Protein AF-I8ZW91-F1 (afdb_monomer_lite)

Sequence (404 aa):
MIAIEDPPQRTPRTVTASRSRASVVRRGELTRPEQISAAPRIRIGASGVSQTAGGGGAVDQRVAVLETPSGEWLIGVDPATRLCVAVHRPTGPNADALFSVPAYTVTASTSWELEPLVGAALGDEVHEALRLAVVTVPLGATVGGVLVAACGTDRPDLDEGRVPRGADLLRLPGRQPVTYAESLARSRPLLRWEEAGLEDPSDVYRLDALALGRDVHEGRRDLTYRLSLNSRVLVAGNDIEVPADLVVRSSDTIRGLITMLTSPGIDAPPTAGQQVLLRRRDELLSLVAENPGPFRVDERVEVRLPDGRTLTGTVTAAIRGADQDVRSYQWNPDRTSMPGSLFGPRGVLRGGIVSPAAAVRASLLPDSTADVNLPAPAPALPSGPSEAPPIQLDLGAGPAGAGG

pLDDT: mean 72.46, std 24.83, range [23.2, 96.81]

Foldseek 3Di:
DDDDDDDDDDDDDDDDDDDDDDDDDDPDDLDDDDDDDDDPPDPDDDDDDDDDDDDPDPPVAQWKWWDFQFAIWTWFAAPPPLKTKIKGDGPPPPPPDPDRDDIWMDTHRAPFQVQLLLQADFFPVSNVCRVVRSGHDHAQDQDPNRHHHPDTPDRPQNDNRSYHDQQIWIDGPPDDIDGPVVRVVNQDAPAKFWAAFPVGSQWIKIKGFRDWAPDADPQKTWTWIFIHINRGTLDTDRPDIDGNPDPCQFLVVLLSVLVDLLPDDPPDDGHSSSVVSVVCSVRSNVVSPWDLDPDDFQFWKWFQDPVRDIFIWTFHDFDADPVRDGQKTFTFTALVRDPDDCADPVRGRVRGDIDTSVRMTGGSGDRPVVVPPDPDDDPPDPDDDDDDDDDDDDDDDDDDDDDD

Radius of gyration: 31.78 Å; chains: 1; bounding box: 101×55×140 Å

Secondary structure (DSSP, 8-state):
--------------------------S-SS---------------------------------EEEEETTEEEEEEE-TTT--EEEEEEE-SS-TT-SSPPPPEEEEESSHHHHHHHHTS---HHHHHHHHTT-SB--TTSEETTEE--SS-S------GGGSPPTTSEEE-TTS--EEHHHHHHH---SEEEEEE-SS-TT-EEEEEEEEE-S--BTTEEEEEEEEEETTEEEEEEEEEEEETT--SSSHHHHHHHHHHHTS--SSSPPPHHHHHHHHTHHHHHHHT-----PPPTT-EEEEE-TTS-EEEEEEEEEEE-TTS-EEEEEEEE-GGGS-SS-S-TTS--TT-EEEEGGGEEE--SPPGGGGG-SPPPPPPPP-----PPP--------------

Structure (mmCIF, N/CA/C/O backbone):
data_AF-I8ZW91-F1
#
_entry.id   AF-I8ZW91-F1
#
loop_
_atom_site.group_PDB
_atom_site.id
_atom_site.type_symbol
_atom_site.label_atom_id
_atom_site.label_alt_id
_atom_site.label_comp_id
_atom_site.label_asym_id
_atom_site.label_entity_id
_atom_site.label_seq_id
_atom_site.pdbx_PDB_ins_code
_atom_site.Cartn_x
_atom_site.Cartn_y
_atom_site.Cartn_z
_atom_site.occupancy
_atom_site.B_iso_or_equiv
_atom_site.auth_seq_id
_atom_site.auth_comp_id
_atom_site.auth_asym_id
_atom_site.auth_atom_id
_atom_site.pdbx_PDB_model_num
ATOM 1 N N . MET A 1 1 ? 32.862 -19.210 77.512 1.00 35.03 1 MET A N 1
ATOM 2 C CA . MET A 1 1 ? 33.018 -20.556 78.101 1.00 35.03 1 MET A CA 1
ATOM 3 C C . MET A 1 1 ? 31.649 -20.959 78.633 1.00 35.03 1 MET A C 1
ATOM 5 O O . MET A 1 1 ? 31.121 -20.179 79.412 1.00 35.03 1 MET A O 1
ATOM 9 N N . ILE A 1 2 ? 31.121 -22.110 78.171 1.00 35.56 2 ILE A N 1
ATOM 10 C CA . ILE A 1 2 ? 29.790 -22.722 78.454 1.00 35.56 2 ILE A CA 1
ATOM 11 C C . ILE A 1 2 ? 28.638 -22.010 77.683 1.00 35.56 2 ILE A C 1
ATOM 13 O O . ILE A 1 2 ? 28.372 -20.855 77.982 1.00 35.56 2 ILE A O 1
ATOM 17 N N . ALA A 1 3 ? 28.025 -22.480 76.574 1.00 33.81 3 ALA A N 1
ATOM 18 C CA . ALA A 1 3 ? 27.576 -23.805 76.072 1.00 33.81 3 ALA A CA 1
ATOM 19 C C . ALA A 1 3 ? 26.383 -24.341 76.904 1.00 33.81 3 ALA A C 1
ATOM 21 O O . ALA A 1 3 ? 26.592 -24.637 78.066 1.00 33.81 3 ALA A O 1
ATOM 22 N N . ILE A 1 4 ? 25.107 -24.369 76.497 1.00 38.09 4 ILE A N 1
ATOM 23 C CA . ILE A 1 4 ? 24.350 -25.184 75.506 1.00 38.09 4 ILE A CA 1
ATOM 24 C C . ILE A 1 4 ? 22.875 -25.046 76.003 1.00 38.09 4 ILE A C 1
ATOM 26 O O . ILE A 1 4 ? 22.677 -24.871 77.200 1.00 38.09 4 ILE A O 1
ATOM 30 N N . GLU A 1 5 ? 21.838 -24.925 75.170 1.00 33.62 5 GLU A N 1
ATOM 31 C CA . GLU A 1 5 ? 20.924 -26.037 74.840 1.00 33.62 5 GLU A CA 1
ATOM 32 C C . GLU A 1 5 ? 20.047 -25.702 73.619 1.00 33.62 5 GLU A C 1
ATOM 34 O O . GLU A 1 5 ? 19.334 -24.700 73.587 1.00 33.62 5 GLU A O 1
ATOM 39 N N . ASP A 1 6 ? 20.131 -26.593 72.629 1.00 46.03 6 ASP A N 1
ATOM 40 C CA . ASP A 1 6 ? 19.183 -26.831 71.531 1.00 46.03 6 ASP A CA 1
ATOM 41 C C . ASP A 1 6 ? 17.913 -27.516 72.085 1.00 46.03 6 ASP A C 1
ATOM 43 O O . ASP A 1 6 ? 18.017 -28.219 73.098 1.00 46.03 6 ASP A O 1
ATOM 47 N N . PRO A 1 7 ? 16.728 -27.404 71.441 1.00 46.19 7 PRO A N 1
ATOM 48 C CA . PRO A 1 7 ? 16.246 -28.535 70.617 1.00 46.19 7 PRO A CA 1
ATOM 49 C C . PRO A 1 7 ? 15.242 -28.123 69.491 1.00 46.19 7 PRO A C 1
ATOM 51 O O . PRO A 1 7 ? 14.896 -26.954 69.353 1.00 46.19 7 PRO A O 1
ATOM 54 N N . PRO A 1 8 ? 14.606 -29.062 68.756 1.00 43.88 8 PRO A N 1
ATOM 55 C CA . PRO A 1 8 ? 15.181 -29.970 67.774 1.00 43.88 8 PRO A CA 1
ATOM 56 C C . PRO A 1 8 ? 14.524 -29.838 66.374 1.00 43.88 8 PRO A C 1
ATOM 58 O O . PRO A 1 8 ? 13.478 -29.225 66.161 1.00 43.88 8 PRO A O 1
ATOM 61 N N . GLN A 1 9 ? 15.159 -30.509 65.417 1.00 36.88 9 GLN A N 1
ATOM 62 C CA . GLN A 1 9 ? 14.858 -30.603 63.988 1.00 36.88 9 GLN A CA 1
ATOM 63 C C . GLN A 1 9 ? 13.454 -31.133 63.621 1.00 36.88 9 GLN A C 1
ATOM 65 O O . GLN A 1 9 ? 12.984 -32.135 64.163 1.00 36.88 9 GLN A O 1
ATOM 70 N N . ARG A 1 10 ? 12.868 -30.564 62.553 1.00 29.41 10 ARG A N 1
ATOM 71 C CA . ARG A 1 10 ? 11.968 -31.259 61.609 1.00 29.41 10 ARG A CA 1
ATOM 72 C C . ARG A 1 10 ? 12.212 -30.782 60.169 1.00 29.41 10 ARG A C 1
ATOM 74 O O . ARG A 1 10 ? 11.898 -29.650 59.821 1.00 29.41 10 ARG A O 1
ATOM 81 N N . THR A 1 11 ? 12.701 -31.678 59.320 1.00 35.31 11 THR A N 1
ATOM 82 C CA . THR A 1 11 ? 12.544 -31.668 57.850 1.00 35.31 11 THR A CA 1
ATOM 83 C C . THR A 1 11 ? 11.557 -32.787 57.460 1.00 35.31 11 THR A C 1
ATOM 85 O O . THR A 1 11 ? 11.179 -33.586 58.319 1.00 35.31 11 THR A O 1
ATOM 88 N N . PRO A 1 12 ? 11.193 -32.976 56.179 1.00 38.53 12 PRO A N 1
ATOM 89 C CA . PRO A 1 12 ? 10.715 -32.027 55.172 1.00 38.53 12 PRO A CA 1
ATOM 90 C C . PRO A 1 12 ? 9.272 -32.392 54.738 1.00 38.53 12 PRO A C 1
ATOM 92 O O . PRO A 1 12 ? 8.860 -33.549 54.826 1.00 38.53 12 PRO A O 1
ATOM 95 N N . ARG A 1 13 ? 8.484 -31.442 54.213 1.00 29.91 13 ARG A N 1
ATOM 96 C CA . ARG A 1 13 ? 7.232 -31.780 53.507 1.00 29.91 13 ARG A CA 1
ATOM 97 C C . ARG A 1 13 ? 7.212 -31.224 52.089 1.00 29.91 13 ARG A C 1
ATOM 99 O O . ARG A 1 13 ? 7.183 -30.023 51.854 1.00 29.91 13 ARG A O 1
ATOM 106 N N . THR A 1 14 ? 7.244 -32.192 51.186 1.00 29.38 14 THR A N 1
ATOM 107 C CA . THR A 1 14 ? 7.045 -32.213 49.744 1.00 29.38 14 THR A CA 1
ATOM 108 C C . THR A 1 14 ? 6.003 -31.208 49.248 1.00 29.38 14 THR A C 1
ATOM 110 O O . THR A 1 14 ? 4.822 -31.286 49.592 1.00 29.38 14 THR A O 1
ATOM 113 N N . VAL A 1 15 ? 6.443 -30.306 48.370 1.00 30.44 15 VAL A N 1
ATOM 114 C CA . VAL A 1 15 ? 5.578 -29.501 47.503 1.00 30.44 15 VAL A CA 1
ATOM 115 C C . VAL A 1 15 ? 5.016 -30.427 46.431 1.00 30.44 15 VAL A C 1
ATOM 117 O O . VAL A 1 15 ? 5.756 -30.942 45.596 1.00 30.44 15 VAL A O 1
ATOM 120 N N . THR A 1 16 ? 3.703 -30.647 46.464 1.00 28.70 16 THR A N 1
ATOM 121 C CA . THR A 1 16 ? 2.985 -31.356 45.401 1.00 28.70 16 THR A CA 1
ATOM 122 C C . THR A 1 16 ? 2.226 -30.314 44.595 1.00 28.70 16 THR A C 1
ATOM 124 O O . THR A 1 16 ? 1.292 -29.687 45.092 1.00 28.70 16 THR A O 1
ATOM 127 N N . ALA A 1 17 ? 2.666 -30.096 43.359 1.00 29.23 17 ALA A N 1
ATOM 128 C CA . ALA A 1 17 ? 1.941 -29.314 42.376 1.00 29.23 17 ALA A CA 1
ATOM 129 C C . ALA A 1 17 ? 0.656 -30.056 41.980 1.00 29.23 17 ALA A C 1
ATOM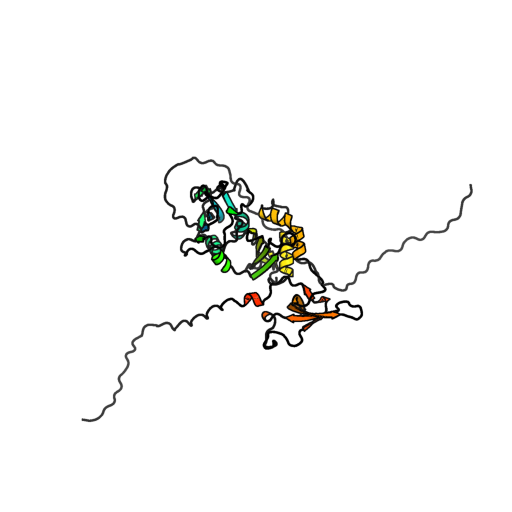 131 O O . ALA A 1 17 ? 0.710 -31.223 41.596 1.00 29.23 17 ALA A O 1
ATOM 132 N N . SER A 1 18 ? -0.485 -29.368 42.015 1.00 25.67 18 SER A N 1
ATOM 133 C CA . SER A 1 18 ? -1.697 -29.807 41.324 1.00 25.67 18 SER A CA 1
ATOM 134 C C . SER A 1 18 ? -2.280 -28.646 40.528 1.00 25.67 18 SER A C 1
ATOM 136 O O . SER A 1 18 ? -2.640 -27.599 41.064 1.00 25.67 18 SER A O 1
ATOM 138 N N . ARG A 1 19 ? -2.295 -28.851 39.211 1.00 26.06 19 ARG A N 1
ATOM 139 C CA . ARG A 1 19 ? -2.918 -28.020 38.182 1.00 26.06 19 ARG A CA 1
ATOM 140 C C . ARG A 1 19 ? -4.413 -28.340 38.102 1.00 26.06 19 ARG A C 1
ATOM 142 O O . ARG A 1 19 ? -4.771 -29.509 38.001 1.00 26.06 19 ARG A O 1
ATOM 149 N N . SER A 1 20 ? -5.252 -27.316 37.958 1.00 25.19 20 SER A N 1
ATOM 150 C CA . SER A 1 20 ? -6.418 -27.294 37.047 1.00 25.19 20 SER A CA 1
ATOM 151 C C . SER A 1 20 ? -6.964 -25.865 36.993 1.00 25.19 20 SER A C 1
ATOM 153 O O . SER A 1 20 ? -7.307 -25.299 38.019 1.00 25.19 20 SER A O 1
ATOM 155 N N . ARG A 1 21 ? -6.756 -25.148 35.881 1.00 24.34 21 ARG A N 1
ATOM 156 C CA . ARG A 1 21 ? -7.580 -25.108 34.651 1.00 24.34 21 ARG A CA 1
ATOM 157 C C . ARG A 1 21 ? -8.853 -24.269 34.827 1.00 24.34 21 ARG A C 1
ATOM 159 O O . ARG A 1 21 ? -9.896 -24.784 35.199 1.00 24.34 21 ARG A O 1
ATOM 166 N N . ALA A 1 22 ? -8.756 -23.008 34.413 1.00 23.98 22 ALA A N 1
ATOM 167 C CA . ALA A 1 22 ? -9.829 -22.298 33.732 1.00 23.98 22 ALA A CA 1
ATOM 168 C C . ALA A 1 22 ? -9.200 -21.549 32.547 1.00 23.98 22 ALA A C 1
ATOM 170 O O . ALA A 1 22 ? -8.149 -20.922 32.658 1.00 23.98 22 ALA A O 1
ATOM 171 N N . SER A 1 23 ? -9.792 -21.771 31.387 1.00 23.20 23 SER A N 1
ATOM 172 C CA . SER A 1 23 ? -9.317 -21.508 30.035 1.00 23.20 23 SER A CA 1
ATOM 173 C C . SER A 1 23 ? -9.339 -20.025 29.667 1.00 23.20 23 SER A C 1
ATOM 175 O O . SER A 1 23 ? -10.408 -19.438 29.538 1.00 23.20 23 SER A O 1
ATOM 177 N N . VAL A 1 24 ? -8.162 -19.457 29.404 1.00 25.31 24 VAL A N 1
ATOM 178 C CA . VAL A 1 24 ? -8.008 -18.218 28.633 1.00 25.31 24 VAL A CA 1
ATOM 179 C C . VAL A 1 24 ? -7.632 -18.629 27.212 1.00 25.31 24 VAL A C 1
ATOM 181 O O . VAL A 1 24 ? -6.573 -19.215 26.982 1.00 25.31 24 VAL A O 1
ATOM 184 N N . VAL A 1 25 ? -8.548 -18.391 26.275 1.00 24.89 25 VAL A N 1
ATOM 185 C CA . VAL A 1 25 ? -8.329 -18.590 24.839 1.00 24.89 25 VAL A CA 1
ATOM 186 C C . VAL A 1 25 ? -7.229 -17.632 24.382 1.00 24.89 25 VAL A C 1
ATOM 188 O O . VAL A 1 25 ? -7.202 -16.459 24.751 1.00 24.89 25 VAL A O 1
ATOM 191 N N . ARG A 1 26 ? -6.263 -18.200 23.662 1.00 26.64 26 ARG A N 1
ATOM 192 C CA . ARG A 1 26 ? -4.924 -17.667 23.422 1.00 26.64 26 ARG A CA 1
ATOM 193 C C . ARG A 1 26 ? -4.936 -16.392 22.579 1.00 26.64 26 ARG A C 1
ATOM 195 O O . ARG A 1 26 ? -5.376 -16.385 21.438 1.00 26.64 26 ARG A O 1
ATOM 202 N N . ARG A 1 27 ? -4.333 -15.349 23.144 1.00 31.02 27 ARG A N 1
ATOM 203 C CA . ARG A 1 27 ? -3.648 -14.259 22.444 1.00 31.02 27 ARG A CA 1
ATOM 204 C C . ARG A 1 27 ? -2.297 -14.845 21.998 1.00 31.02 27 ARG A C 1
ATOM 206 O O . ARG A 1 27 ? -1.462 -15.111 22.858 1.00 31.02 27 ARG A O 1
ATOM 213 N N . GLY A 1 28 ? -2.112 -15.137 20.710 1.00 30.27 28 GLY A N 1
ATOM 214 C CA . GLY A 1 28 ? -0.815 -15.584 20.184 1.00 30.27 28 GLY A CA 1
ATOM 215 C C . GLY A 1 28 ? -0.886 -16.573 19.024 1.00 30.27 28 GLY A C 1
ATOM 216 O O . GLY A 1 28 ? -0.581 -17.739 19.231 1.00 30.27 28 GLY A O 1
ATOM 217 N N . GLU A 1 29 ? -1.234 -16.101 17.823 1.00 33.59 29 GLU A N 1
ATOM 218 C CA . GLU A 1 29 ? -1.016 -16.830 16.553 1.00 33.59 29 GLU A CA 1
ATOM 219 C C . GLU A 1 29 ? -0.544 -15.896 15.414 1.00 33.59 29 GLU A C 1
ATOM 221 O O . GLU A 1 29 ? -0.843 -16.100 14.243 1.00 33.59 29 GLU A O 1
ATOM 226 N N . LEU A 1 30 ? 0.250 -14.875 15.758 1.00 36.59 30 LEU A N 1
ATOM 227 C CA . LEU A 1 30 ? 1.059 -14.092 14.803 1.00 36.59 30 LEU A CA 1
ATOM 228 C C . LEU A 1 30 ? 2.571 -14.234 15.058 1.00 36.59 30 LEU A C 1
ATOM 230 O O . LEU A 1 30 ? 3.382 -13.549 14.449 1.00 36.59 30 LEU A O 1
ATOM 234 N N . THR A 1 31 ? 2.975 -15.132 15.957 1.00 37.09 31 THR A N 1
ATOM 235 C CA . THR A 1 31 ? 4.372 -15.317 16.356 1.00 37.09 31 THR A CA 1
ATOM 236 C C . THR A 1 31 ? 4.864 -16.708 15.981 1.00 37.09 31 THR A C 1
ATOM 238 O O . THR A 1 31 ? 4.811 -17.620 16.804 1.00 37.09 31 THR A O 1
ATOM 241 N N . ARG A 1 32 ? 5.338 -16.845 14.733 1.00 29.97 32 ARG A N 1
ATOM 242 C CA . ARG A 1 32 ? 6.459 -17.695 14.266 1.00 29.97 32 ARG A CA 1
ATOM 243 C C . ARG A 1 32 ? 6.344 -17.918 12.750 1.00 29.97 32 ARG A C 1
ATOM 245 O O . ARG A 1 32 ? 5.358 -18.521 12.338 1.00 29.97 32 ARG A O 1
ATOM 252 N N . PRO A 1 33 ? 7.338 -17.523 11.940 1.00 36.28 33 PRO A N 1
ATOM 253 C CA . PRO A 1 33 ? 7.570 -18.186 10.669 1.00 36.28 33 PRO A CA 1
ATOM 254 C C . PRO A 1 33 ? 8.286 -19.511 10.964 1.00 36.28 33 PRO A C 1
ATOM 256 O O . PRO A 1 33 ? 9.395 -19.515 11.507 1.00 36.28 33 PRO A O 1
ATOM 259 N N . GLU A 1 34 ? 7.648 -20.642 10.666 1.00 31.03 34 GLU A N 1
ATOM 260 C CA . GLU A 1 34 ? 8.416 -21.861 10.430 1.00 31.03 34 GLU A CA 1
ATOM 261 C C . GLU A 1 34 ? 9.084 -21.710 9.065 1.00 31.03 34 GLU A C 1
ATOM 263 O O . GLU A 1 34 ? 8.441 -21.565 8.032 1.00 31.03 34 GLU A O 1
ATOM 268 N N . GLN A 1 35 ? 10.413 -21.657 9.108 1.00 43.47 35 GLN A N 1
ATOM 269 C CA . GLN A 1 35 ? 11.293 -21.797 7.963 1.00 43.47 35 GLN A CA 1
ATOM 270 C C . GLN A 1 35 ? 10.907 -23.041 7.164 1.00 43.47 35 GLN A C 1
ATOM 272 O O . GLN A 1 35 ? 10.908 -24.118 7.744 1.00 43.47 35 GLN A O 1
ATOM 277 N N . ILE A 1 36 ? 10.714 -22.899 5.852 1.00 25.50 36 ILE A N 1
ATOM 278 C CA . ILE A 1 36 ? 11.313 -23.714 4.782 1.00 25.50 36 ILE A CA 1
ATOM 279 C C . ILE A 1 36 ? 11.076 -22.942 3.475 1.00 25.50 36 ILE A C 1
ATOM 281 O O . ILE A 1 36 ? 9.945 -22.808 3.039 1.00 25.50 36 ILE A O 1
ATOM 285 N N . SER A 1 37 ? 12.135 -22.480 2.810 1.00 30.77 37 SER A N 1
ATOM 286 C CA . SER A 1 37 ? 12.449 -22.943 1.451 1.00 30.77 37 SER A CA 1
ATOM 287 C C . SER A 1 37 ? 13.702 -22.248 0.927 1.00 30.77 37 SER A C 1
ATOM 289 O O . SER A 1 37 ? 13.885 -21.037 1.020 1.00 30.77 37 SER A O 1
ATOM 291 N N . ALA A 1 38 ? 14.611 -23.071 0.423 1.00 26.91 38 ALA A N 1
ATOM 292 C CA . ALA A 1 38 ? 15.937 -22.698 -0.013 1.00 26.91 38 ALA A CA 1
ATOM 293 C C . ALA A 1 38 ? 15.886 -21.849 -1.288 1.00 26.91 38 ALA A C 1
ATOM 295 O O . ALA A 1 38 ? 15.419 -22.306 -2.331 1.00 26.91 38 ALA A O 1
ATOM 296 N N . ALA A 1 39 ? 16.479 -20.656 -1.240 1.00 25.81 39 ALA A N 1
ATOM 297 C CA . ALA A 1 39 ? 16.888 -19.966 -2.454 1.00 25.81 39 ALA A CA 1
ATOM 298 C C . ALA A 1 39 ? 17.827 -20.890 -3.261 1.00 25.81 39 ALA A C 1
ATOM 300 O O . ALA A 1 39 ? 18.796 -21.420 -2.693 1.00 25.81 39 ALA A O 1
ATOM 301 N N . PRO A 1 40 ? 17.603 -21.101 -4.571 1.00 23.81 40 PRO A N 1
ATOM 302 C CA . PRO A 1 40 ? 18.565 -21.814 -5.390 1.00 23.81 40 PRO A CA 1
ATOM 303 C C . PRO A 1 40 ? 19.847 -20.978 -5.452 1.00 23.81 40 PRO A C 1
ATOM 305 O O . PRO A 1 40 ? 19.905 -19.922 -6.079 1.00 23.81 40 PRO A O 1
ATOM 308 N N . ARG A 1 41 ? 20.902 -21.449 -4.779 1.00 27.81 41 ARG A N 1
ATOM 309 C CA . ARG A 1 41 ? 22.259 -20.906 -4.919 1.00 27.81 41 ARG A CA 1
ATOM 310 C C . ARG A 1 41 ? 22.765 -21.220 -6.325 1.00 27.81 41 ARG A C 1
ATOM 312 O O . ARG A 1 41 ? 23.401 -22.249 -6.547 1.00 27.81 41 ARG A O 1
ATOM 319 N N . ILE A 1 42 ? 22.498 -20.331 -7.274 1.00 28.22 42 ILE A N 1
ATOM 320 C CA . ILE A 1 42 ? 23.122 -20.380 -8.595 1.00 28.22 42 ILE A CA 1
ATOM 321 C C . ILE A 1 42 ? 24.570 -19.903 -8.435 1.00 28.22 42 ILE A C 1
ATOM 323 O O . ILE A 1 42 ? 24.843 -18.724 -8.219 1.00 28.22 42 ILE A O 1
ATOM 327 N N . ARG A 1 43 ? 25.521 -20.842 -8.517 1.00 25.39 43 ARG A N 1
ATOM 328 C CA . ARG A 1 43 ? 26.941 -20.526 -8.724 1.00 25.39 43 ARG A CA 1
ATOM 329 C C . ARG A 1 43 ? 27.106 -20.022 -10.155 1.00 25.39 43 ARG A C 1
ATOM 331 O O . ARG A 1 43 ? 27.082 -20.823 -11.085 1.00 25.39 43 ARG A O 1
ATOM 338 N N . ILE A 1 44 ? 27.309 -18.721 -10.329 1.00 33.00 44 ILE A N 1
ATOM 339 C CA . ILE A 1 44 ? 27.747 -18.168 -11.612 1.00 33.00 44 ILE A CA 1
ATOM 340 C C . ILE A 1 44 ? 29.269 -18.302 -11.666 1.00 33.00 44 ILE A C 1
ATOM 342 O O . ILE A 1 44 ? 29.998 -17.627 -10.940 1.00 33.00 44 ILE A O 1
ATOM 346 N N . GLY A 1 45 ? 29.745 -19.234 -12.490 1.00 24.56 45 GLY A N 1
ATOM 347 C CA . GLY A 1 45 ? 31.157 -19.347 -12.829 1.00 24.56 45 GLY A CA 1
ATOM 348 C C . GLY A 1 45 ? 31.581 -18.149 -13.671 1.00 24.56 45 GLY A C 1
ATOM 349 O O . GLY A 1 45 ? 30.965 -17.857 -14.693 1.00 24.56 45 GLY A O 1
ATOM 350 N N . ALA A 1 46 ? 32.643 -17.463 -13.251 1.00 30.17 46 ALA A N 1
ATOM 351 C CA . ALA A 1 46 ? 33.326 -16.495 -14.092 1.00 30.17 46 ALA A CA 1
ATOM 352 C C . ALA A 1 46 ? 33.932 -17.242 -15.290 1.00 30.17 46 ALA A C 1
ATOM 354 O O . ALA A 1 46 ? 34.918 -17.964 -15.161 1.00 30.17 46 ALA A O 1
ATOM 355 N N . SER A 1 47 ? 33.316 -17.111 -16.457 1.00 29.30 47 SER A N 1
ATOM 356 C CA . SER A 1 47 ? 33.919 -17.482 -17.733 1.00 29.30 47 SER A CA 1
ATOM 357 C C . SER A 1 47 ? 33.797 -16.276 -18.643 1.00 29.30 47 SER A C 1
ATOM 359 O O . SER A 1 47 ? 32.703 -15.892 -19.048 1.00 29.30 47 SER A O 1
ATOM 361 N N . GLY A 1 48 ? 34.937 -15.621 -18.862 1.00 33.72 48 GLY A N 1
ATOM 362 C CA . GLY A 1 48 ? 35.038 -14.464 -19.735 1.00 33.72 48 GLY A CA 1
ATOM 363 C C . GLY A 1 48 ? 34.681 -14.833 -21.167 1.00 33.72 48 GLY A C 1
ATOM 364 O O . GLY A 1 48 ? 35.078 -15.890 -21.656 1.00 33.72 48 GLY A O 1
ATOM 365 N N . VAL A 1 49 ? 33.966 -13.937 -21.842 1.00 30.95 49 VAL A N 1
ATOM 366 C CA . VAL A 1 49 ? 33.829 -13.967 -23.296 1.00 30.95 49 VAL A CA 1
ATOM 367 C C . VAL A 1 49 ? 33.994 -12.558 -23.847 1.00 30.95 49 VAL A C 1
ATOM 369 O O . VAL A 1 49 ? 33.393 -11.595 -23.376 1.00 30.95 49 VAL A O 1
ATOM 372 N N . SER A 1 50 ? 34.882 -12.505 -24.835 1.00 28.61 50 SER A N 1
ATOM 373 C CA . SER A 1 50 ? 35.294 -11.398 -25.680 1.00 28.61 50 SER A CA 1
ATOM 374 C C . SER A 1 50 ? 34.181 -10.475 -26.160 1.00 28.61 50 SER A C 1
ATOM 376 O O . SER A 1 50 ? 33.119 -10.904 -26.607 1.00 28.61 50 SER A O 1
ATOM 378 N N . GLN A 1 51 ? 34.548 -9.194 -26.210 1.00 33.75 51 GLN A N 1
ATOM 379 C CA . GLN A 1 51 ? 33.949 -8.177 -27.060 1.00 33.75 51 GLN A CA 1
ATOM 380 C C . GLN A 1 51 ? 33.783 -8.694 -28.494 1.00 33.75 51 GLN A C 1
ATOM 382 O O . GLN A 1 51 ? 34.754 -9.071 -29.148 1.00 33.75 51 GLN A O 1
ATOM 387 N N . THR A 1 52 ? 32.561 -8.621 -29.008 1.00 29.95 52 THR A N 1
ATOM 388 C CA . THR A 1 52 ? 32.328 -8.414 -30.436 1.00 29.95 52 THR A CA 1
ATOM 389 C C . THR A 1 52 ? 31.431 -7.193 -30.577 1.00 29.95 52 THR A C 1
ATOM 391 O O . THR A 1 52 ? 30.279 -7.177 -30.157 1.00 29.95 52 THR A O 1
ATOM 394 N N . ALA A 1 53 ? 32.022 -6.122 -31.099 1.00 37.66 53 ALA A N 1
ATOM 395 C CA . ALA A 1 53 ? 31.312 -4.944 -31.555 1.00 37.66 53 ALA A CA 1
ATOM 396 C C . ALA A 1 53 ? 30.591 -5.279 -32.867 1.00 37.66 53 ALA A C 1
ATOM 398 O O . ALA A 1 53 ? 31.209 -5.819 -33.784 1.00 37.66 53 ALA A O 1
ATOM 399 N N . GLY A 1 54 ? 29.310 -4.927 -32.979 1.00 27.33 54 GLY A N 1
ATOM 400 C CA . GLY A 1 54 ? 28.617 -4.943 -34.264 1.00 27.33 54 GLY A CA 1
ATOM 401 C C . GLY A 1 54 ? 27.098 -5.018 -34.159 1.00 27.33 54 GLY A C 1
ATOM 402 O O . GLY A 1 54 ? 26.558 -6.013 -33.695 1.00 27.33 54 GLY A O 1
ATOM 403 N N . GLY A 1 55 ? 26.425 -3.995 -34.690 1.00 26.56 55 GLY A N 1
ATOM 404 C CA . GLY A 1 55 ? 25.052 -4.112 -35.184 1.00 26.56 55 GLY A CA 1
ATOM 405 C C . GLY A 1 55 ? 23.976 -3.522 -34.281 1.00 26.56 55 GLY A C 1
ATOM 406 O O . GLY A 1 55 ? 23.288 -4.243 -33.568 1.00 26.56 55 GLY A O 1
ATOM 407 N N . GLY A 1 56 ? 23.770 -2.207 -34.391 1.00 30.66 56 GLY A N 1
ATOM 408 C CA . GLY A 1 56 ? 22.541 -1.549 -33.954 1.00 30.66 56 GLY A CA 1
ATOM 409 C C . GLY A 1 56 ? 21.354 -2.016 -34.796 1.00 30.66 56 GLY A C 1
ATOM 410 O O . GLY A 1 56 ? 20.990 -1.375 -35.776 1.00 30.66 56 GLY A O 1
ATOM 411 N N . GLY A 1 57 ? 20.764 -3.147 -34.420 1.00 29.30 57 GLY A N 1
ATOM 412 C CA . GLY A 1 57 ? 19.370 -3.441 -34.711 1.00 29.30 57 GLY A CA 1
ATOM 413 C C . GLY A 1 57 ? 18.536 -2.820 -33.601 1.00 29.30 57 GLY A C 1
ATOM 414 O O . GLY A 1 57 ? 18.733 -3.158 -32.434 1.00 29.30 57 GLY A O 1
ATOM 415 N N . ALA A 1 58 ? 17.636 -1.899 -33.944 1.00 38.62 58 ALA A N 1
ATOM 416 C CA . ALA A 1 58 ? 16.592 -1.452 -33.035 1.00 38.62 58 ALA A CA 1
ATOM 417 C C . ALA A 1 58 ? 15.721 -2.669 -32.699 1.00 38.62 58 ALA A C 1
ATOM 419 O O . ALA A 1 58 ? 14.791 -3.010 -33.427 1.00 38.62 58 ALA A O 1
ATOM 420 N N . VAL A 1 59 ? 16.085 -3.380 -31.631 1.00 43.31 59 VAL A N 1
ATOM 421 C CA . VAL A 1 59 ? 15.182 -4.309 -30.966 1.00 43.31 59 VAL A CA 1
ATOM 422 C C . VAL A 1 59 ? 13.992 -3.455 -30.570 1.00 43.31 59 VAL A C 1
ATOM 424 O O . VAL A 1 59 ? 14.164 -2.474 -29.849 1.00 43.31 59 VAL A O 1
ATOM 427 N N . ASP A 1 60 ? 12.828 -3.790 -31.111 1.00 50.22 60 ASP A N 1
ATOM 428 C CA . ASP A 1 60 ? 11.539 -3.199 -30.779 1.00 50.22 60 ASP A CA 1
ATOM 429 C C . ASP A 1 60 ? 11.339 -3.379 -29.265 1.00 50.22 60 ASP A C 1
ATOM 431 O O . ASP A 1 60 ? 10.944 -4.446 -28.785 1.00 50.22 60 ASP A O 1
ATOM 435 N N . GLN A 1 61 ? 11.827 -2.406 -28.488 1.00 61.44 61 GLN A N 1
ATOM 436 C CA . GLN A 1 61 ? 12.052 -2.567 -27.057 1.00 61.44 61 GLN A CA 1
ATOM 437 C C . GLN A 1 61 ? 10.696 -2.521 -26.371 1.00 61.44 61 GLN A C 1
ATOM 439 O O . GLN A 1 61 ? 10.136 -1.462 -26.097 1.00 61.44 61 GLN A O 1
ATOM 444 N N . ARG A 1 62 ? 10.161 -3.711 -26.096 1.00 88.12 62 ARG A N 1
ATOM 445 C CA . ARG A 1 62 ? 8.976 -3.906 -25.267 1.00 88.12 62 ARG A CA 1
ATOM 446 C C . ARG A 1 62 ? 9.350 -3.624 -23.817 1.00 88.12 62 ARG A C 1
ATOM 448 O O . ARG A 1 62 ? 9.535 -4.548 -23.044 1.00 88.12 62 ARG A O 1
ATOM 455 N N . VAL A 1 63 ? 9.517 -2.364 -23.449 1.00 92.94 63 VAL A N 1
ATOM 456 C CA . VAL A 1 63 ? 9.813 -1.947 -22.073 1.00 92.94 63 VAL A CA 1
ATOM 457 C C . VAL A 1 63 ? 8.663 -1.108 -21.543 1.00 92.94 63 VAL A C 1
ATOM 459 O O . VAL A 1 63 ? 8.043 -0.354 -22.292 1.00 92.94 63 VAL A O 1
ATOM 462 N N . ALA A 1 64 ? 8.358 -1.252 -20.258 1.00 95.81 64 ALA A N 1
ATOM 463 C CA . ALA A 1 64 ? 7.529 -0.279 -19.568 1.00 95.81 64 ALA A CA 1
ATOM 464 C C . ALA A 1 64 ? 8.391 0.954 -19.280 1.00 95.81 64 ALA A C 1
ATOM 466 O O . ALA A 1 64 ? 9.516 0.811 -18.801 1.00 95.81 64 ALA A O 1
ATOM 467 N N . VAL A 1 65 ? 7.881 2.145 -19.583 1.00 95.50 65 VAL A N 1
ATOM 468 C CA . VAL A 1 65 ? 8.579 3.410 -19.324 1.00 95.50 65 VAL A CA 1
ATOM 469 C C . VAL A 1 65 ? 7.774 4.213 -18.320 1.00 95.50 65 VAL A C 1
ATOM 471 O O . VAL A 1 65 ? 6.604 4.500 -18.567 1.00 95.50 65 VAL A O 1
ATOM 474 N N . LEU A 1 66 ? 8.399 4.571 -17.206 1.00 95.38 66 LEU A N 1
ATOM 475 C CA . LEU A 1 66 ? 7.828 5.428 -16.174 1.00 95.38 66 LEU A CA 1
ATOM 476 C C . LEU A 1 66 ? 8.683 6.689 -16.059 1.00 95.38 66 LEU A C 1
ATOM 478 O O . LEU A 1 66 ? 9.838 6.617 -15.646 1.00 95.38 66 LEU A O 1
ATOM 482 N N . GLU A 1 67 ? 8.133 7.828 -16.462 1.00 93.62 67 GLU A N 1
ATOM 483 C CA . GLU A 1 67 ? 8.825 9.117 -16.401 1.00 93.62 67 GLU A CA 1
ATOM 484 C C . GLU A 1 67 ? 9.054 9.563 -14.951 1.00 93.62 67 GLU A C 1
ATOM 486 O O . GLU A 1 67 ? 8.274 9.248 -14.051 1.00 93.62 67 GLU A O 1
ATOM 491 N N . THR A 1 68 ? 10.148 10.290 -14.726 1.00 91.06 68 THR A N 1
ATOM 492 C CA . THR A 1 68 ? 10.480 10.913 -13.442 1.00 91.06 68 THR A CA 1
ATOM 493 C C . THR A 1 68 ? 11.101 12.296 -13.671 1.00 91.06 68 THR A C 1
ATOM 495 O O . THR A 1 68 ? 11.591 12.586 -14.766 1.00 91.06 68 THR A O 1
ATOM 498 N N . PRO A 1 69 ? 11.192 13.156 -12.641 1.00 88.44 69 PRO A N 1
ATOM 499 C CA . PRO A 1 69 ? 11.812 14.477 -12.786 1.00 88.44 69 PRO A CA 1
ATOM 500 C C . PRO A 1 69 ? 13.279 14.461 -13.249 1.00 88.44 69 PRO A C 1
ATOM 502 O O . PRO A 1 69 ? 13.750 15.430 -13.840 1.00 88.44 69 PRO A O 1
ATOM 505 N N . SER A 1 70 ? 14.019 13.385 -12.965 1.00 84.69 70 SER A N 1
ATOM 506 C CA . SER A 1 70 ? 15.431 13.222 -13.349 1.00 84.69 70 SER A CA 1
ATOM 507 C C . SER A 1 70 ? 15.661 12.332 -14.574 1.00 84.69 70 SER A C 1
ATOM 509 O O . SER A 1 70 ? 16.812 12.144 -14.974 1.00 84.69 70 SER A O 1
ATOM 511 N N . GLY A 1 71 ? 14.617 11.733 -15.152 1.00 88.81 71 GLY A N 1
ATOM 512 C CA . GLY A 1 71 ? 14.798 10.700 -16.165 1.00 88.81 71 GLY A CA 1
ATOM 513 C C . GLY A 1 71 ? 13.567 9.853 -16.413 1.00 88.81 71 GLY A C 1
ATOM 514 O O . GLY A 1 71 ? 12.434 10.318 -16.387 1.00 88.81 71 GLY A O 1
ATOM 515 N N . GLU A 1 72 ? 13.808 8.578 -16.667 1.00 91.81 72 GLU A N 1
ATOM 516 C CA . GLU A 1 72 ? 12.763 7.574 -16.778 1.00 91.81 72 GLU A CA 1
ATOM 517 C C . GLU A 1 72 ? 13.264 6.226 -16.267 1.00 91.81 72 GLU A C 1
ATOM 519 O O . GLU A 1 72 ? 14.433 5.869 -16.423 1.00 91.81 72 GLU A O 1
ATOM 524 N N . TRP A 1 73 ? 12.364 5.459 -15.670 1.00 93.50 73 TRP A N 1
ATOM 525 C CA . TRP A 1 73 ? 12.574 4.056 -15.369 1.00 93.50 73 TRP A CA 1
ATOM 526 C C . TRP A 1 73 ? 12.150 3.199 -16.555 1.00 93.50 73 TRP A C 1
ATOM 528 O O . TRP A 1 73 ? 11.006 3.256 -17.002 1.00 93.50 73 TRP A O 1
ATOM 538 N N . LEU A 1 74 ? 13.075 2.372 -17.028 1.00 94.31 74 LEU A N 1
ATOM 539 C CA . LEU A 1 74 ? 12.855 1.322 -18.013 1.00 94.31 74 LEU A CA 1
ATOM 540 C C . LEU A 1 74 ? 12.681 0.003 -17.268 1.00 94.31 74 LEU A C 1
ATOM 542 O O . LEU A 1 74 ? 13.623 -0.481 -16.644 1.00 94.31 74 LEU A O 1
ATOM 546 N N . ILE A 1 75 ? 11.479 -0.560 -17.306 1.00 95.69 75 ILE A N 1
ATOM 547 C CA . ILE A 1 75 ? 11.069 -1.687 -16.467 1.00 95.69 75 ILE A CA 1
ATOM 548 C C . ILE A 1 75 ? 10.678 -2.877 -17.352 1.00 95.69 75 ILE A C 1
ATOM 550 O O . ILE A 1 75 ? 9.973 -2.729 -18.354 1.00 95.69 75 ILE A O 1
ATOM 554 N N . GLY A 1 76 ? 11.117 -4.078 -16.982 1.00 95.94 76 GLY A N 1
ATOM 555 C CA . GLY A 1 76 ? 10.743 -5.311 -17.670 1.00 95.94 76 GLY A CA 1
ATOM 556 C C . GLY A 1 76 ? 11.224 -6.567 -16.955 1.00 95.94 76 GLY A C 1
ATOM 557 O O . GLY A 1 76 ? 11.798 -6.500 -15.874 1.00 95.94 76 GLY A O 1
ATOM 558 N N . VAL A 1 77 ? 10.978 -7.726 -17.562 1.00 95.50 77 VAL A N 1
ATOM 559 C CA . VAL A 1 77 ? 11.490 -9.014 -17.072 1.00 95.50 77 VAL A CA 1
ATOM 560 C C . VAL A 1 77 ? 12.689 -9.451 -17.903 1.00 95.50 77 VAL A C 1
ATOM 562 O O . VAL A 1 77 ? 12.669 -9.358 -19.132 1.00 95.50 77 VAL A O 1
ATOM 565 N N . ASP A 1 78 ? 13.727 -9.963 -17.255 1.00 93.75 78 ASP A N 1
ATOM 566 C CA . ASP A 1 78 ? 14.820 -10.617 -17.964 1.00 93.75 78 ASP A CA 1
ATOM 567 C C . ASP A 1 78 ? 14.350 -11.982 -18.505 1.00 93.75 78 ASP A C 1
ATOM 569 O O . ASP A 1 78 ? 13.924 -12.843 -17.728 1.00 93.75 78 ASP A O 1
ATOM 573 N N . PRO A 1 79 ? 14.406 -12.231 -19.826 1.00 91.81 79 PRO A N 1
ATOM 574 C CA . PRO A 1 79 ? 13.866 -13.458 -20.408 1.00 91.81 79 PRO A CA 1
ATOM 575 C C . PRO A 1 79 ? 14.612 -14.726 -19.969 1.00 91.81 79 PRO A C 1
ATOM 577 O O . PRO A 1 79 ? 14.010 -15.801 -19.978 1.00 91.81 79 PRO A O 1
ATOM 580 N N . ALA A 1 80 ? 15.891 -14.621 -19.587 1.00 91.69 80 ALA A N 1
ATOM 581 C CA . ALA A 1 80 ? 16.716 -15.768 -19.212 1.00 91.69 80 ALA A CA 1
ATOM 582 C C . ALA A 1 80 ? 16.517 -16.183 -17.746 1.00 91.69 80 ALA A C 1
ATOM 584 O O . ALA A 1 80 ? 16.320 -17.360 -17.453 1.00 91.69 80 ALA A O 1
ATOM 585 N N . THR A 1 81 ? 16.558 -15.220 -16.827 1.00 91.06 81 THR A N 1
ATOM 586 C CA . THR A 1 81 ? 16.502 -15.447 -15.374 1.00 91.06 81 THR A CA 1
ATOM 587 C C . THR A 1 81 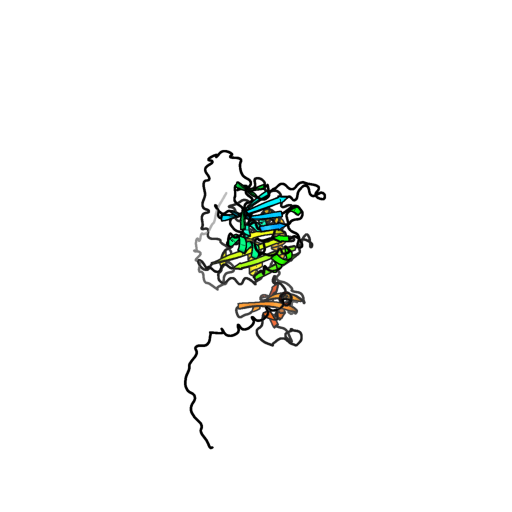? 15.108 -15.276 -14.783 1.00 91.06 81 THR A C 1
ATOM 589 O O . THR A 1 81 ? 14.880 -15.708 -13.657 1.00 91.06 81 THR A O 1
ATOM 592 N N . ARG A 1 82 ? 14.174 -14.665 -15.526 1.00 93.12 82 ARG A N 1
ATOM 593 C CA . ARG A 1 82 ? 12.827 -14.276 -15.067 1.00 93.12 82 ARG A CA 1
ATOM 594 C C . ARG A 1 82 ? 12.805 -13.251 -13.931 1.00 93.12 82 ARG A C 1
ATOM 596 O O . ARG A 1 82 ? 11.739 -13.001 -13.377 1.00 93.12 82 ARG A O 1
ATOM 603 N N . LEU A 1 83 ? 13.938 -12.626 -13.621 1.00 93.12 83 LEU A N 1
ATOM 604 C CA . LEU A 1 83 ? 13.990 -11.535 -12.654 1.00 93.12 83 LEU A CA 1
ATOM 605 C C . LEU A 1 83 ? 13.278 -10.297 -13.203 1.00 93.12 83 LEU A C 1
ATOM 607 O O . LEU A 1 83 ? 13.350 -9.997 -14.396 1.00 93.12 83 LEU A O 1
ATOM 611 N N . CYS A 1 84 ? 12.619 -9.562 -12.314 1.00 94.19 84 CYS A N 1
ATOM 612 C CA . CYS A 1 84 ? 12.125 -8.227 -12.612 1.00 94.19 84 CYS A CA 1
ATOM 613 C C . CYS A 1 84 ? 13.307 -7.254 -12.579 1.00 94.19 84 CYS A C 1
ATOM 615 O O . CYS A 1 84 ? 14.106 -7.274 -11.644 1.00 94.19 84 CYS A O 1
ATOM 617 N N . VAL A 1 85 ? 13.425 -6.415 -13.602 1.00 92.88 85 VAL A N 1
ATOM 618 C CA . VAL A 1 85 ? 14.547 -5.498 -13.807 1.00 92.88 85 VAL A CA 1
ATOM 619 C C . VAL A 1 85 ? 14.005 -4.092 -14.019 1.00 92.88 85 VAL A C 1
ATOM 621 O O . VAL A 1 85 ? 13.067 -3.895 -14.794 1.00 92.88 85 VAL A O 1
ATOM 624 N N . ALA A 1 86 ? 14.616 -3.108 -13.363 1.00 92.19 86 ALA A N 1
ATOM 625 C CA . ALA A 1 86 ? 14.393 -1.700 -13.657 1.00 92.19 86 ALA A CA 1
ATOM 626 C C . ALA A 1 86 ? 15.720 -0.966 -13.829 1.00 92.19 86 ALA A C 1
ATOM 628 O O . ALA A 1 86 ? 16.670 -1.175 -13.074 1.00 92.19 86 ALA A O 1
ATOM 629 N N . VAL A 1 87 ? 15.770 -0.090 -14.825 1.00 90.50 87 VAL A N 1
ATOM 630 C CA . VAL A 1 87 ? 16.941 0.716 -15.161 1.00 90.50 87 VAL A CA 1
ATOM 631 C C . VAL A 1 87 ? 16.521 2.171 -15.216 1.00 90.50 87 VAL A C 1
ATOM 633 O O . VAL A 1 87 ? 15.664 2.532 -16.017 1.00 90.50 87 VAL A O 1
ATOM 636 N N . HIS A 1 88 ? 17.117 3.016 -14.383 1.00 89.00 88 HIS A N 1
ATOM 637 C CA . HIS A 1 88 ? 16.918 4.456 -14.476 1.00 89.00 88 HIS A CA 1
ATOM 638 C C . HIS A 1 88 ? 17.833 5.024 -15.557 1.00 89.00 88 HIS A C 1
ATOM 640 O O . HIS A 1 88 ? 19.060 4.881 -15.488 1.00 89.00 88 HIS A O 1
ATOM 646 N N . ARG A 1 89 ? 17.223 5.659 -16.560 1.00 86.62 89 ARG A N 1
ATOM 647 C CA . ARG A 1 89 ? 17.892 6.418 -17.613 1.00 86.62 89 ARG A CA 1
ATOM 648 C C . ARG A 1 89 ? 17.703 7.916 -17.342 1.00 86.62 89 ARG A C 1
ATOM 650 O O . ARG A 1 89 ? 16.590 8.415 -17.504 1.00 86.62 89 ARG A O 1
ATOM 657 N N . PRO A 1 90 ? 18.772 8.656 -17.015 1.00 81.50 90 PRO A N 1
ATOM 658 C CA . PRO A 1 90 ? 18.698 10.103 -16.833 1.00 81.50 90 PRO A CA 1
ATOM 659 C C . PRO A 1 90 ? 18.347 10.830 -18.141 1.00 81.50 90 PRO A C 1
ATOM 661 O O . PRO A 1 90 ? 18.885 10.499 -19.203 1.00 81.50 90 PRO A O 1
ATOM 664 N N . THR A 1 91 ? 17.489 11.850 -18.088 1.00 70.88 91 THR A N 1
ATOM 665 C CA . THR A 1 91 ? 17.170 12.718 -19.239 1.00 70.88 91 THR A CA 1
ATOM 666 C C . THR A 1 91 ? 18.206 13.834 -19.377 1.00 70.88 91 THR A C 1
ATOM 668 O O . THR A 1 91 ? 17.942 14.992 -19.081 1.00 70.88 91 THR A O 1
ATOM 671 N N . GLY A 1 92 ? 19.414 13.490 -19.838 1.00 60.88 92 GLY A N 1
ATOM 672 C CA . GLY A 1 92 ? 20.508 14.456 -20.030 1.00 60.88 92 GLY A CA 1
ATOM 673 C C . GLY A 1 92 ? 20.886 15.230 -18.750 1.00 60.88 92 GLY A C 1
ATOM 674 O O . GLY A 1 92 ? 20.395 14.924 -17.664 1.00 60.88 92 GLY A O 1
ATOM 675 N N . PRO A 1 93 ? 21.791 16.221 -18.826 1.00 50.53 93 PRO A N 1
ATOM 676 C CA . PRO A 1 93 ? 21.950 17.175 -17.739 1.00 50.53 93 PRO A CA 1
ATOM 677 C C . PRO A 1 93 ? 20.674 18.019 -17.692 1.00 50.53 93 PRO A C 1
ATOM 679 O O . PRO A 1 93 ? 20.473 18.900 -18.526 1.00 50.53 93 PRO A O 1
ATOM 682 N N . ASN A 1 94 ? 19.776 17.704 -16.763 1.00 46.31 94 ASN A N 1
ATOM 683 C CA . ASN A 1 94 ? 18.613 18.535 -16.502 1.00 46.31 94 ASN A CA 1
ATOM 684 C C . ASN A 1 94 ? 19.137 19.935 -16.128 1.00 46.31 94 ASN A C 1
ATOM 686 O O . ASN A 1 94 ? 19.883 20.064 -15.161 1.00 46.31 94 ASN A O 1
ATOM 690 N N . ALA A 1 95 ? 18.825 20.960 -16.929 1.00 43.47 95 ALA A N 1
ATOM 691 C CA . ALA A 1 95 ? 19.365 22.313 -16.748 1.00 43.47 95 ALA A CA 1
ATOM 692 C C . ALA A 1 95 ? 18.994 22.916 -15.377 1.00 43.47 95 ALA A C 1
ATOM 694 O O . ALA A 1 95 ? 19.686 23.812 -14.897 1.00 43.47 95 ALA A O 1
ATOM 695 N N . ASP A 1 96 ? 17.953 22.367 -14.741 1.00 45.97 96 ASP A N 1
ATOM 696 C CA . ASP A 1 96 ? 17.478 22.732 -13.407 1.00 45.97 96 ASP A CA 1
ATOM 697 C C . ASP A 1 96 ? 17.996 21.801 -12.292 1.00 45.97 96 ASP A C 1
ATOM 699 O O . ASP A 1 96 ? 17.846 22.111 -11.109 1.00 45.97 96 ASP A O 1
ATOM 703 N N . ALA A 1 97 ? 18.618 20.662 -12.625 1.00 48.88 97 ALA A N 1
ATOM 704 C CA . ALA A 1 97 ? 19.227 19.783 -11.631 1.00 48.88 97 ALA A CA 1
ATOM 705 C C . ALA A 1 97 ? 20.693 20.173 -11.423 1.00 48.88 97 ALA A C 1
ATOM 707 O O . ALA A 1 97 ? 21.530 20.043 -12.314 1.00 48.88 97 ALA A O 1
ATOM 708 N N . LEU A 1 98 ? 21.026 20.597 -10.204 1.00 42.81 98 LEU A N 1
ATOM 709 C CA . LEU A 1 98 ? 22.395 20.954 -9.814 1.00 42.81 98 LEU A CA 1
ATOM 710 C C . LEU A 1 98 ? 23.388 19.772 -9.895 1.00 42.81 98 LEU A C 1
ATOM 712 O O . LEU A 1 98 ? 24.596 19.991 -9.819 1.00 42.81 98 LEU A O 1
ATOM 716 N N . PHE A 1 99 ? 22.905 18.532 -10.062 1.00 47.41 99 PHE A N 1
ATOM 717 C CA . PHE A 1 99 ? 23.708 17.308 -10.071 1.00 47.41 99 PHE A CA 1
ATOM 718 C C . PHE A 1 99 ? 23.250 16.327 -11.161 1.00 47.41 99 PHE A C 1
ATOM 720 O O . PHE A 1 99 ? 22.055 16.182 -11.420 1.00 47.41 99 PHE A O 1
ATOM 727 N N . SER A 1 100 ? 24.202 15.617 -11.780 1.00 51.34 100 SER A N 1
ATOM 728 C CA . SER A 1 100 ? 23.907 14.512 -12.695 1.00 51.34 100 SER A CA 1
ATOM 729 C C . SER A 1 100 ? 23.565 13.247 -11.908 1.00 51.34 100 SER A C 1
ATOM 731 O O . SER A 1 100 ? 24.353 12.748 -11.106 1.00 51.34 100 SER A O 1
ATOM 733 N N . VAL A 1 101 ? 22.378 12.702 -12.157 1.00 57.53 101 VAL A N 1
ATOM 734 C CA . VAL A 1 101 ? 21.942 11.434 -11.571 1.00 57.53 101 VAL A CA 1
ATOM 735 C C . VAL A 1 101 ? 22.568 10.297 -12.392 1.00 57.53 101 VAL A C 1
ATOM 737 O O . VAL A 1 101 ? 22.319 10.240 -13.593 1.00 57.53 101 VAL A O 1
ATOM 740 N N . PRO A 1 102 ? 23.403 9.402 -11.825 1.00 63.38 102 PRO A N 1
ATOM 741 C CA . PRO A 1 102 ? 23.992 8.310 -12.595 1.00 63.38 102 PRO A CA 1
ATOM 742 C C . PRO A 1 102 ? 22.929 7.273 -12.961 1.00 63.38 102 PRO A C 1
ATOM 744 O O . PRO A 1 102 ? 21.991 7.037 -12.193 1.00 63.38 102 PRO A O 1
ATOM 747 N N . ALA A 1 103 ? 23.107 6.629 -14.116 1.00 69.81 103 ALA A N 1
ATOM 748 C CA . ALA A 1 103 ? 22.278 5.502 -14.515 1.00 69.81 103 ALA A CA 1
ATOM 749 C C . ALA A 1 103 ? 22.384 4.367 -13.485 1.00 69.81 103 ALA A C 1
ATOM 751 O O . ALA A 1 103 ? 23.456 4.105 -12.936 1.00 69.81 103 ALA A O 1
ATOM 752 N N . TYR A 1 104 ? 21.262 3.710 -13.204 1.00 77.69 104 TYR A N 1
ATOM 753 C CA . TYR A 1 104 ? 21.145 2.799 -12.068 1.00 77.69 104 TYR A CA 1
ATOM 754 C C . TYR A 1 104 ? 20.280 1.599 -12.436 1.00 77.69 104 TYR A C 1
ATOM 756 O O . TYR A 1 104 ? 19.231 1.769 -13.044 1.00 77.69 104 TYR A O 1
ATOM 764 N N . THR A 1 105 ? 20.725 0.389 -12.091 1.00 85.56 105 THR A N 1
ATOM 765 C CA . THR A 1 105 ? 19.994 -0.856 -12.371 1.00 85.56 105 THR A CA 1
ATOM 766 C C . THR A 1 105 ? 19.642 -1.558 -11.070 1.00 85.56 105 THR A C 1
ATOM 768 O O . THR A 1 105 ? 20.499 -1.720 -10.200 1.00 85.56 105 THR A O 1
ATOM 771 N N . VAL A 1 106 ? 18.397 -2.015 -10.966 1.00 87.75 106 VAL A N 1
ATOM 772 C CA . VAL A 1 106 ? 17.900 -2.841 -9.865 1.00 87.75 106 VAL A CA 1
ATOM 773 C C . VAL A 1 106 ? 17.242 -4.099 -10.398 1.00 87.75 106 VAL A C 1
ATOM 775 O O . VAL A 1 106 ? 16.643 -4.101 -11.475 1.00 87.75 106 VAL A O 1
ATOM 778 N N . THR A 1 107 ? 17.359 -5.169 -9.621 1.00 90.25 107 THR A N 1
ATOM 779 C CA . THR A 1 107 ? 16.781 -6.475 -9.917 1.00 90.25 107 THR A CA 1
ATOM 780 C C . THR A 1 107 ? 16.046 -7.000 -8.689 1.00 90.25 107 THR A C 1
ATOM 782 O O . THR A 1 107 ? 16.465 -6.764 -7.556 1.00 90.25 107 THR A O 1
ATOM 785 N N . ALA A 1 108 ? 14.932 -7.686 -8.919 1.00 90.00 108 ALA A N 1
ATOM 786 C CA . ALA A 1 108 ? 14.075 -8.256 -7.886 1.00 90.00 108 ALA A CA 1
ATOM 787 C C . ALA A 1 108 ? 13.479 -9.586 -8.359 1.00 90.00 108 ALA A C 1
ATOM 789 O O . ALA A 1 108 ? 13.349 -9.818 -9.566 1.00 90.00 108 ALA A O 1
ATOM 790 N N . SER A 1 109 ? 13.114 -10.467 -7.425 1.00 90.31 109 SER A N 1
ATOM 791 C CA . SER A 1 109 ? 12.523 -11.759 -7.788 1.00 90.31 109 SER A CA 1
ATOM 792 C C . SER A 1 109 ? 11.057 -11.616 -8.196 1.00 90.31 109 SER A C 1
ATOM 794 O O . SER A 1 109 ? 10.583 -12.330 -9.080 1.00 90.31 109 SER A O 1
ATOM 796 N N . THR A 1 110 ? 10.364 -10.627 -7.628 1.00 92.19 110 THR A N 1
ATOM 797 C CA . THR A 1 110 ? 8.982 -10.292 -7.968 1.00 92.19 110 THR A CA 1
ATOM 798 C C . THR A 1 110 ? 8.839 -8.818 -8.332 1.00 92.19 110 THR A C 1
ATOM 800 O O . THR A 1 110 ? 9.666 -7.972 -7.993 1.00 92.19 110 THR A O 1
ATOM 803 N N . SER A 1 111 ? 7.747 -8.485 -9.021 1.00 94.31 111 SER A N 1
ATOM 804 C CA . SER A 1 111 ? 7.417 -7.094 -9.341 1.00 94.31 111 SER A CA 1
ATOM 805 C C . SER A 1 111 ? 7.117 -6.249 -8.098 1.00 94.31 111 SER A C 1
ATOM 807 O O . SER A 1 111 ? 7.224 -5.032 -8.162 1.00 94.31 111 SER A O 1
ATOM 809 N N . TRP A 1 112 ? 6.731 -6.879 -6.983 1.00 93.25 112 TRP A N 1
ATOM 810 C CA . TRP A 1 112 ? 6.441 -6.195 -5.718 1.00 93.25 112 TRP A CA 1
ATOM 811 C C . TRP A 1 112 ? 7.724 -5.843 -4.970 1.00 93.25 112 TRP A C 1
ATOM 813 O O . TRP A 1 112 ? 7.877 -4.721 -4.505 1.00 93.25 112 TRP A O 1
ATOM 823 N N . GLU A 1 113 ? 8.700 -6.751 -4.960 1.00 90.88 113 GLU A N 1
ATOM 824 C CA . GLU A 1 113 ? 10.042 -6.481 -4.432 1.00 90.88 113 GLU A CA 1
ATOM 825 C C . GLU A 1 113 ? 10.795 -5.399 -5.228 1.00 90.88 113 GLU A C 1
ATOM 827 O O . GLU A 1 113 ? 11.731 -4.784 -4.716 1.00 90.88 113 GLU A O 1
ATOM 832 N N . LEU A 1 114 ? 10.389 -5.145 -6.477 1.00 91.75 114 LEU A N 1
ATOM 833 C CA . LEU A 1 114 ? 10.965 -4.096 -7.317 1.00 91.75 114 LEU A CA 1
ATOM 834 C C . LEU A 1 114 ? 10.559 -2.685 -6.859 1.00 91.75 114 LEU A C 1
ATOM 836 O O . LEU A 1 114 ? 11.372 -1.766 -6.946 1.00 91.75 114 LEU A O 1
ATOM 840 N N . GLU A 1 115 ? 9.336 -2.504 -6.350 1.00 93.69 115 GLU A N 1
ATOM 841 C CA . GLU A 1 115 ? 8.806 -1.197 -5.930 1.00 93.69 115 GLU A CA 1
ATOM 842 C C . GLU A 1 115 ? 9.713 -0.455 -4.926 1.00 93.69 115 GLU A C 1
ATOM 844 O O . GLU A 1 115 ? 10.068 0.694 -5.200 1.00 93.69 115 GLU A O 1
ATOM 849 N N . PRO A 1 116 ? 10.169 -1.051 -3.798 1.00 89.88 116 PRO A N 1
ATOM 850 C CA . PRO A 1 116 ? 11.048 -0.356 -2.854 1.00 89.88 116 PRO A CA 1
ATOM 851 C C . PRO A 1 116 ? 12.448 -0.076 -3.418 1.00 89.88 116 PRO A C 1
ATOM 853 O O . PRO A 1 116 ? 13.135 0.817 -2.925 1.00 89.88 116 PRO A O 1
ATOM 856 N N . LEU A 1 117 ? 12.892 -0.820 -4.439 1.00 88.06 117 LEU A N 1
ATOM 857 C CA . LEU A 1 117 ? 14.178 -0.588 -5.107 1.00 88.06 117 LEU A CA 1
ATOM 858 C C . LEU A 1 117 ? 14.107 0.577 -6.101 1.00 88.06 117 LEU A C 1
ATOM 860 O O . LEU A 1 117 ? 15.086 1.304 -6.267 1.00 88.06 117 LEU A O 1
ATOM 864 N N . VAL A 1 118 ? 12.949 0.751 -6.738 1.00 88.94 1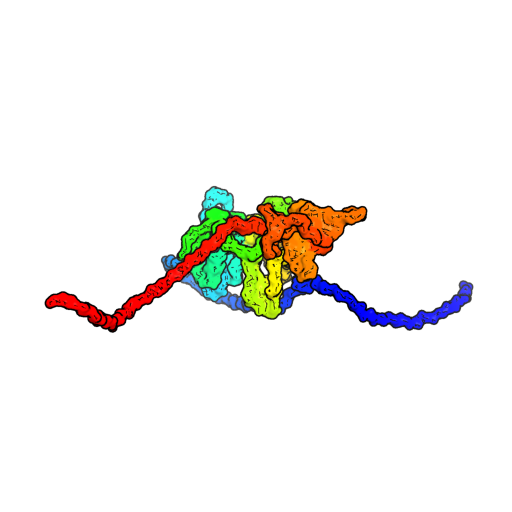18 VAL A N 1
ATOM 865 C CA . VAL A 1 118 ? 12.612 1.910 -7.579 1.00 88.94 118 VAL A CA 1
ATOM 866 C C . VAL A 1 118 ? 12.250 3.126 -6.712 1.00 88.94 118 VAL A C 1
ATOM 868 O O . VAL A 1 118 ? 12.478 4.264 -7.111 1.00 88.94 118 VAL A O 1
ATOM 871 N N . GLY A 1 119 ? 11.720 2.892 -5.508 1.00 89.56 119 GLY A N 1
ATOM 872 C CA . GLY A 1 119 ? 11.193 3.911 -4.598 1.00 89.56 119 GLY A CA 1
ATOM 873 C C . GLY A 1 119 ? 9.759 4.338 -4.915 1.00 89.56 119 GLY A C 1
ATOM 874 O O . GLY A 1 119 ? 9.256 5.274 -4.296 1.00 89.56 119 GLY A O 1
ATOM 875 N N . ALA A 1 120 ? 9.090 3.663 -5.850 1.00 91.94 120 ALA A N 1
ATOM 876 C CA . ALA A 1 120 ? 7.780 4.033 -6.367 1.00 91.94 120 ALA A CA 1
ATOM 877 C C . ALA A 1 120 ? 6.857 2.817 -6.456 1.00 91.94 120 ALA A C 1
ATOM 879 O O . ALA A 1 120 ? 7.303 1.701 -6.721 1.00 91.94 120 ALA A O 1
ATOM 880 N N . ALA A 1 121 ? 5.567 3.057 -6.248 1.00 94.44 121 ALA A N 1
ATOM 881 C CA . ALA A 1 121 ? 4.533 2.061 -6.467 1.00 94.44 121 ALA A CA 1
ATOM 882 C C . ALA A 1 121 ? 4.397 1.779 -7.966 1.00 94.44 121 ALA A C 1
ATOM 884 O O . ALA A 1 121 ? 4.517 2.686 -8.783 1.00 94.44 121 ALA A O 1
ATOM 885 N N . LEU A 1 122 ? 4.106 0.542 -8.340 1.00 94.88 122 LEU A N 1
ATOM 886 C CA . LEU A 1 122 ? 3.769 0.185 -9.709 1.00 94.88 122 LEU A CA 1
ATOM 887 C C . LEU A 1 122 ? 2.257 -0.068 -9.790 1.00 94.88 122 LEU A C 1
ATOM 889 O O . LEU A 1 122 ? 1.624 -0.531 -8.841 1.00 94.88 122 LEU A O 1
ATOM 893 N N . GLY A 1 123 ? 1.648 0.324 -10.910 1.00 93.44 123 GLY A N 1
ATOM 894 C CA . GLY A 1 123 ? 0.231 0.057 -11.155 1.00 93.44 123 GLY A CA 1
ATOM 895 C C . GLY A 1 123 ? -0.011 -1.408 -11.518 1.00 93.44 123 GLY A C 1
ATOM 896 O O . GLY A 1 123 ? 0.880 -2.076 -12.056 1.00 93.44 123 GLY A O 1
ATOM 897 N N . ASP A 1 124 ? -1.228 -1.899 -11.280 1.00 92.88 124 ASP A N 1
ATOM 898 C CA . ASP A 1 124 ? -1.653 -3.266 -11.613 1.00 92.88 124 ASP A CA 1
ATOM 899 C C . ASP A 1 124 ? -1.331 -3.647 -13.068 1.00 92.88 124 ASP A C 1
ATOM 901 O O . ASP A 1 124 ? -0.933 -4.777 -13.347 1.00 92.88 124 ASP A O 1
ATOM 905 N N . GLU A 1 125 ? -1.428 -2.704 -14.010 1.00 94.25 125 GLU A N 1
ATOM 906 C CA . GLU A 1 125 ? -1.056 -2.921 -15.408 1.00 94.25 125 GLU A CA 1
ATOM 907 C C . GLU A 1 125 ? 0.428 -3.253 -15.618 1.00 94.25 125 GLU A C 1
ATOM 909 O O . GLU A 1 125 ? 0.758 -4.028 -16.518 1.00 94.25 125 GLU A O 1
ATOM 914 N N . VAL A 1 126 ? 1.324 -2.682 -14.811 1.00 96.00 126 VAL A N 1
ATOM 915 C CA . VAL A 1 126 ? 2.765 -2.949 -14.876 1.00 96.00 126 VAL A CA 1
ATOM 916 C C . VAL A 1 126 ? 3.042 -4.311 -14.258 1.00 96.00 126 VAL A C 1
ATOM 918 O O . VAL A 1 126 ? 3.750 -5.118 -14.860 1.00 96.00 126 VAL A O 1
ATOM 921 N N . HIS A 1 127 ? 2.430 -4.606 -13.107 1.00 95.25 127 HIS A N 1
ATOM 922 C CA . HIS A 1 127 ? 2.503 -5.925 -12.478 1.00 95.25 127 HIS A CA 1
ATOM 923 C C . HIS A 1 127 ? 2.005 -7.029 -13.413 1.00 95.25 127 HIS A C 1
ATOM 925 O O . HIS A 1 127 ? 2.656 -8.063 -13.564 1.00 95.25 127 HIS A O 1
ATOM 931 N N . GLU A 1 128 ? 0.883 -6.803 -14.096 1.00 94.81 128 GLU A N 1
ATOM 932 C CA . GLU A 1 128 ? 0.344 -7.720 -15.094 1.00 94.81 128 GLU A CA 1
ATOM 933 C C . GLU A 1 128 ? 1.305 -7.895 -16.277 1.00 94.81 128 GLU A C 1
ATOM 935 O O . GLU A 1 128 ? 1.599 -9.031 -16.659 1.00 94.81 128 GLU A O 1
ATOM 940 N N . ALA A 1 129 ? 1.831 -6.800 -16.835 1.00 95.56 129 ALA A N 1
ATOM 941 C CA . ALA A 1 129 ? 2.755 -6.847 -17.966 1.00 95.56 129 ALA A CA 1
ATOM 942 C C . ALA A 1 129 ? 4.063 -7.583 -17.627 1.00 95.56 129 ALA A C 1
ATOM 944 O O . ALA A 1 129 ? 4.557 -8.356 -18.452 1.00 95.56 129 ALA A O 1
ATOM 945 N N . LEU A 1 130 ? 4.595 -7.381 -16.416 1.00 96.00 130 LEU A N 1
ATOM 946 C CA . LEU A 1 130 ? 5.758 -8.100 -15.893 1.00 96.00 130 LEU A CA 1
ATOM 947 C C . LEU A 1 130 ? 5.444 -9.588 -15.708 1.00 96.00 130 LEU A C 1
ATOM 949 O O . LEU A 1 130 ? 6.149 -10.440 -16.245 1.00 96.00 130 LEU A O 1
ATOM 953 N N . ARG A 1 131 ? 4.339 -9.917 -15.031 1.00 93.62 131 ARG A N 1
ATOM 954 C CA . ARG A 1 131 ? 3.911 -11.305 -14.789 1.00 93.62 131 ARG A CA 1
ATOM 955 C C . ARG A 1 131 ? 3.701 -12.090 -16.086 1.00 93.62 131 ARG A C 1
ATOM 957 O O . ARG A 1 131 ? 4.033 -13.270 -16.151 1.00 93.62 131 ARG A O 1
ATOM 964 N N . LEU A 1 132 ? 3.148 -11.448 -17.114 1.00 93.62 132 LEU A N 1
ATOM 965 C CA . LEU A 1 132 ? 2.930 -12.045 -18.435 1.00 93.62 132 LEU A CA 1
ATOM 966 C C . LEU A 1 132 ? 4.168 -11.976 -19.347 1.00 93.62 132 LEU A C 1
ATOM 968 O O . LEU A 1 132 ? 4.110 -12.461 -20.475 1.00 93.62 132 LEU A O 1
ATOM 972 N N . ALA A 1 133 ? 5.274 -11.383 -18.882 1.00 91.69 133 ALA A N 1
ATOM 973 C CA . ALA A 1 133 ? 6.492 -11.134 -19.655 1.00 91.69 133 ALA A CA 1
ATOM 974 C C . ALA A 1 133 ? 6.230 -10.425 -21.001 1.00 91.69 133 ALA A C 1
ATOM 976 O O . ALA A 1 133 ? 6.904 -10.679 -22.000 1.00 91.69 133 ALA A O 1
ATOM 977 N N . VAL A 1 134 ? 5.234 -9.531 -21.029 1.00 92.69 134 VAL A N 1
ATOM 978 C CA . VAL A 1 134 ? 4.933 -8.672 -22.188 1.00 92.69 134 VAL A CA 1
ATOM 979 C C . VAL A 1 134 ? 6.018 -7.612 -22.354 1.00 92.69 134 VAL A C 1
ATOM 981 O O . VAL A 1 134 ? 6.332 -7.230 -23.482 1.00 92.69 134 VAL A O 1
ATOM 984 N N . VAL A 1 135 ? 6.600 -7.174 -21.233 1.00 95.00 135 VAL A N 1
ATOM 985 C CA . VAL A 1 135 ? 7.740 -6.258 -21.180 1.00 95.00 135 VAL A CA 1
ATOM 986 C C . VAL A 1 135 ? 9.022 -6.992 -20.786 1.00 95.00 135 VAL A C 1
ATOM 988 O O . VAL A 1 135 ? 9.032 -7.793 -19.851 1.00 95.00 135 VAL A O 1
ATOM 991 N N . THR A 1 136 ? 10.117 -6.718 -21.490 1.00 93.94 136 THR A N 1
ATOM 992 C CA . THR A 1 136 ? 11.388 -7.434 -21.370 1.00 93.94 136 THR A CA 1
ATOM 993 C C . THR A 1 136 ? 12.579 -6.487 -21.309 1.00 93.94 136 THR A C 1
ATOM 995 O O . THR A 1 136 ? 12.722 -5.621 -22.172 1.00 93.94 136 THR A O 1
ATOM 998 N N . VAL A 1 137 ? 13.471 -6.709 -20.345 1.00 91.94 137 VAL A N 1
ATOM 999 C CA . VAL A 1 137 ? 14.739 -5.980 -20.178 1.00 91.94 137 VAL A CA 1
ATOM 1000 C C . VAL A 1 137 ? 15.843 -7.018 -19.935 1.00 91.94 137 VAL A C 1
ATOM 1002 O O . VAL A 1 137 ? 15.953 -7.523 -18.819 1.00 91.94 137 VAL A O 1
ATOM 1005 N N . PRO A 1 138 ? 16.627 -7.394 -20.965 1.00 90.12 138 PRO A N 1
ATOM 1006 C CA . PRO A 1 138 ? 17.651 -8.422 -20.816 1.00 90.12 138 PRO A CA 1
ATOM 1007 C C . PRO A 1 138 ? 18.840 -7.949 -19.976 1.00 90.12 138 PRO A C 1
ATOM 1009 O O . PRO A 1 138 ? 19.379 -6.864 -20.209 1.00 90.12 138 PRO A O 1
ATOM 1012 N N . LEU A 1 139 ? 19.300 -8.789 -19.050 1.00 87.25 139 LEU A N 1
ATOM 1013 C CA . LEU A 1 139 ? 20.540 -8.547 -18.312 1.00 87.25 139 LEU A CA 1
ATOM 1014 C C . LEU A 1 139 ? 21.754 -8.627 -19.250 1.00 87.25 139 LEU A C 1
ATOM 1016 O O . LEU A 1 139 ? 21.825 -9.469 -20.143 1.00 87.25 139 LEU A O 1
ATOM 1020 N N . GLY A 1 140 ? 22.730 -7.742 -19.044 1.00 83.88 140 GLY A N 1
ATOM 1021 C CA . GLY A 1 140 ? 23.937 -7.630 -19.867 1.00 83.88 140 GLY A CA 1
ATOM 1022 C C . GLY A 1 140 ? 23.731 -6.934 -21.217 1.00 83.88 140 GLY A C 1
ATOM 1023 O O . GLY A 1 140 ? 24.706 -6.717 -21.934 1.00 83.88 140 GLY A O 1
ATOM 1024 N N . ALA A 1 141 ? 22.497 -6.559 -21.566 1.00 85.56 141 ALA A N 1
ATOM 1025 C CA . ALA A 1 141 ? 22.206 -5.766 -22.755 1.00 85.56 141 ALA A CA 1
ATOM 1026 C C . ALA A 1 141 ? 22.296 -4.261 -22.466 1.00 85.56 141 ALA A C 1
ATOM 1028 O O . ALA A 1 141 ? 22.246 -3.823 -21.318 1.00 85.56 141 ALA A O 1
ATOM 1029 N N . THR A 1 142 ? 22.385 -3.458 -23.525 1.00 82.94 142 THR A N 1
ATOM 1030 C CA . THR A 1 142 ? 22.240 -2.001 -23.432 1.00 82.94 142 THR A CA 1
ATOM 1031 C C . THR A 1 142 ? 20.799 -1.618 -23.755 1.00 82.94 142 THR A C 1
ATOM 1033 O O . THR A 1 142 ? 20.332 -1.832 -24.874 1.00 82.94 142 THR A O 1
ATOM 1036 N N . VAL A 1 143 ? 20.095 -1.023 -22.793 1.00 79.94 143 VAL A N 1
ATOM 1037 C CA . VAL A 1 143 ? 18.704 -0.570 -22.934 1.00 79.94 143 VAL A CA 1
ATOM 1038 C C . VAL A 1 143 ? 18.665 0.936 -22.703 1.00 79.94 143 VAL A C 1
ATOM 1040 O O . VAL A 1 143 ? 19.209 1.432 -21.721 1.00 79.94 143 VAL A O 1
ATOM 1043 N N . GLY A 1 144 ? 18.106 1.692 -23.654 1.00 75.25 144 GLY A N 1
ATOM 1044 C CA . GLY A 1 144 ? 18.106 3.157 -23.582 1.00 75.25 144 GLY A CA 1
ATOM 1045 C C . GLY A 1 144 ? 19.502 3.790 -23.443 1.00 75.25 144 GLY A C 1
ATOM 1046 O O . GLY A 1 144 ? 19.624 4.848 -22.840 1.00 75.25 144 GLY A O 1
ATOM 1047 N N . GLY A 1 145 ? 20.556 3.142 -23.953 1.00 76.12 145 GLY A N 1
ATOM 1048 C CA . GLY A 1 145 ? 21.943 3.612 -23.815 1.00 76.12 145 GLY A CA 1
ATOM 1049 C C . GLY A 1 145 ? 22.620 3.267 -22.481 1.00 76.12 145 GLY A C 1
ATOM 1050 O O . GLY A 1 145 ? 23.775 3.636 -22.287 1.00 76.12 145 GLY A O 1
ATOM 1051 N N . VAL A 1 146 ? 21.947 2.536 -21.587 1.00 77.38 146 VAL A N 1
ATOM 1052 C CA . VAL A 1 146 ? 22.475 2.102 -20.285 1.00 77.38 146 VAL A CA 1
ATOM 1053 C C . VAL A 1 146 ? 22.737 0.597 -20.300 1.00 77.38 146 VAL A C 1
ATOM 1055 O O . VAL A 1 146 ? 21.873 -0.177 -20.710 1.00 77.38 146 VAL A O 1
ATOM 1058 N N . LEU A 1 147 ? 23.918 0.171 -19.841 1.00 80.75 147 LEU A N 1
ATOM 1059 C CA . LEU A 1 147 ? 24.219 -1.247 -19.631 1.00 80.75 147 LEU A CA 1
ATOM 1060 C C . LEU A 1 147 ? 23.425 -1.775 -18.431 1.00 80.75 147 LEU A C 1
ATOM 1062 O O . LEU A 1 147 ? 23.593 -1.294 -17.311 1.00 80.75 147 LEU A O 1
ATOM 1066 N N . VAL A 1 148 ? 22.602 -2.792 -18.663 1.00 81.62 148 VAL A N 1
ATOM 1067 C CA . VAL A 1 148 ? 21.788 -3.433 -17.630 1.00 81.62 148 VAL A CA 1
ATOM 1068 C C . VAL A 1 148 ? 22.644 -4.434 -16.856 1.00 81.62 148 VAL A C 1
ATOM 1070 O O . VAL A 1 148 ? 22.900 -5.546 -17.319 1.00 81.62 148 VAL A O 1
ATOM 1073 N N . ALA A 1 149 ? 23.114 -4.048 -15.673 1.00 76.19 149 ALA A N 1
ATOM 1074 C CA . ALA A 1 149 ? 23.921 -4.919 -14.821 1.00 76.19 149 ALA A CA 1
ATOM 1075 C C . ALA A 1 149 ? 23.045 -5.850 -13.963 1.00 76.19 149 ALA A C 1
ATOM 1077 O O . ALA A 1 149 ? 22.003 -5.445 -13.459 1.00 76.19 149 ALA A O 1
ATOM 1078 N N . ALA A 1 150 ? 23.494 -7.090 -13.737 1.00 65.00 150 ALA A N 1
ATOM 1079 C CA . ALA A 1 150 ? 22.779 -8.058 -12.892 1.00 65.00 150 ALA A CA 1
ATOM 1080 C C . ALA A 1 150 ? 22.651 -7.608 -11.422 1.00 65.00 150 ALA A C 1
ATOM 1082 O O . ALA A 1 150 ? 21.680 -7.956 -10.749 1.00 65.00 150 ALA A O 1
ATOM 1083 N N . CYS A 1 151 ? 23.609 -6.806 -10.950 1.00 61.19 151 CYS A N 1
ATOM 1084 C CA . CYS A 1 151 ? 23.605 -6.174 -9.637 1.00 61.19 151 CYS A CA 1
ATOM 1085 C C . CYS A 1 151 ? 24.043 -4.714 -9.791 1.00 61.19 151 CYS A C 1
ATOM 1087 O O . CYS A 1 151 ? 25.127 -4.458 -10.319 1.00 61.19 151 CYS A O 1
ATOM 1089 N N . GLY A 1 152 ? 23.235 -3.765 -9.313 1.00 53.66 152 GLY A N 1
ATOM 1090 C CA . GLY A 1 152 ? 23.678 -2.380 -9.146 1.00 53.66 152 GLY A CA 1
ATOM 1091 C C . GLY A 1 152 ? 24.822 -2.326 -8.131 1.00 53.66 152 GLY A C 1
ATOM 1092 O O . GLY A 1 152 ? 24.687 -2.844 -7.023 1.00 53.66 152 GLY A O 1
ATOM 1093 N N . THR A 1 153 ? 25.966 -1.762 -8.519 1.00 41.78 153 THR A N 1
ATOM 1094 C CA . THR A 1 153 ? 27.193 -1.771 -7.703 1.00 41.78 153 THR A CA 1
ATOM 1095 C C . THR A 1 153 ? 27.218 -0.754 -6.573 1.00 41.78 153 THR A C 1
ATOM 1097 O O . THR A 1 153 ? 28.058 -0.880 -5.698 1.00 41.78 153 THR A O 1
ATOM 1100 N N . ASP A 1 154 ? 26.278 0.178 -6.506 1.00 46.19 154 ASP A N 1
ATOM 1101 C CA . ASP A 1 154 ? 26.168 1.127 -5.405 1.00 46.19 154 ASP A CA 1
ATOM 1102 C C . ASP A 1 154 ? 24.687 1.341 -5.129 1.00 46.19 154 ASP A C 1
ATOM 1104 O O . ASP A 1 154 ? 23.907 1.506 -6.065 1.00 46.19 154 ASP A O 1
ATOM 1108 N N . ARG A 1 155 ? 24.282 1.288 -3.857 1.00 54.69 155 ARG A N 1
ATOM 1109 C CA . ARG A 1 155 ? 22.925 1.628 -3.409 1.00 54.69 155 ARG A CA 1
ATOM 1110 C C . ARG A 1 155 ? 22.937 3.106 -2.999 1.00 54.69 155 ARG A C 1
ATOM 1112 O O . ARG A 1 155 ? 23.131 3.365 -1.810 1.00 54.69 155 ARG A O 1
ATOM 1119 N N . PRO A 1 156 ? 22.822 4.082 -3.922 1.00 51.59 156 PRO A N 1
ATOM 1120 C CA . PRO A 1 156 ? 22.654 5.462 -3.499 1.00 51.59 156 PRO A CA 1
ATOM 1121 C C . PRO A 1 156 ? 21.367 5.572 -2.680 1.00 51.59 156 PRO A C 1
ATOM 1123 O O . PRO A 1 156 ? 20.427 4.792 -2.869 1.00 51.59 156 PRO A O 1
ATOM 1126 N N . ASP A 1 157 ? 21.336 6.544 -1.772 1.00 58.66 157 ASP A N 1
ATOM 1127 C CA . ASP A 1 157 ? 20.091 6.943 -1.127 1.00 58.66 157 ASP A CA 1
ATOM 1128 C C . ASP A 1 157 ? 19.048 7.231 -2.222 1.00 58.66 157 ASP A C 1
ATOM 1130 O O . ASP A 1 157 ? 19.400 7.735 -3.296 1.00 58.66 157 ASP A O 1
ATOM 1134 N N . LEU A 1 158 ? 17.792 6.824 -2.019 1.00 61.12 158 LEU A N 1
ATOM 1135 C CA . LEU A 1 158 ? 16.767 7.009 -3.052 1.00 61.12 158 LEU A CA 1
ATOM 1136 C C . LEU A 1 158 ? 16.528 8.518 -3.212 1.00 61.12 158 LEU A C 1
ATOM 1138 O O . LEU A 1 158 ? 15.916 9.150 -2.352 1.00 61.12 158 LEU A O 1
ATOM 1142 N N . ASP A 1 159 ? 17.051 9.061 -4.307 1.00 67.56 159 ASP A N 1
ATOM 1143 C CA . ASP A 1 159 ? 16.905 10.449 -4.735 1.00 67.56 159 ASP A CA 1
ATOM 1144 C C . ASP A 1 159 ? 15.440 10.741 -5.093 1.00 67.56 159 ASP A C 1
ATOM 1146 O O . ASP A 1 159 ? 14.824 10.010 -5.876 1.00 67.56 159 ASP A O 1
ATOM 1150 N N . GLU A 1 160 ? 14.887 11.824 -4.545 1.00 69.00 160 GLU A N 1
ATOM 1151 C CA . GLU A 1 160 ? 13.531 12.297 -4.844 1.00 69.00 160 GLU A CA 1
ATOM 1152 C C . GLU A 1 160 ? 13.319 12.527 -6.346 1.00 69.00 160 GLU A C 1
ATOM 1154 O O . GLU A 1 160 ? 12.227 12.287 -6.859 1.00 69.00 160 GLU A O 1
ATOM 1159 N N . GLY A 1 161 ? 14.368 12.899 -7.090 1.00 75.06 161 GLY A N 1
ATOM 1160 C CA . GLY A 1 161 ? 14.300 13.069 -8.542 1.00 75.06 161 GLY A CA 1
ATOM 1161 C C . GLY A 1 161 ? 13.985 11.778 -9.311 1.00 75.06 161 GLY A C 1
ATOM 1162 O O . GLY A 1 161 ? 13.614 11.831 -10.490 1.00 75.06 161 GLY A O 1
ATOM 1163 N N . ARG A 1 162 ? 14.140 10.603 -8.691 1.00 81.12 162 ARG A N 1
ATOM 1164 C CA . ARG A 1 162 ? 13.836 9.290 -9.290 1.00 81.12 162 ARG A CA 1
ATOM 1165 C C . ARG A 1 162 ? 12.444 8.775 -8.924 1.00 81.12 162 ARG A C 1
ATOM 1167 O O . ARG A 1 162 ? 12.050 7.724 -9.426 1.00 81.12 162 ARG A O 1
ATOM 1174 N N . VAL A 1 163 ? 11.708 9.494 -8.079 1.00 86.31 163 VAL A N 1
ATOM 1175 C CA . VAL A 1 163 ? 10.323 9.167 -7.737 1.00 86.31 163 VAL A CA 1
ATOM 1176 C C . VAL A 1 163 ? 9.394 9.874 -8.733 1.00 86.31 163 VAL A C 1
ATOM 1178 O O . VAL A 1 163 ? 9.531 11.083 -8.935 1.00 86.31 163 VAL A O 1
ATOM 1181 N N . PRO A 1 164 ? 8.465 9.155 -9.384 1.00 89.81 164 PRO A N 1
ATOM 1182 C CA . PRO A 1 164 ? 7.505 9.757 -10.301 1.00 89.81 164 PRO A CA 1
ATOM 1183 C C . PRO A 1 164 ? 6.527 10.676 -9.557 1.00 89.81 164 PRO A C 1
ATOM 1185 O O . PRO A 1 164 ? 6.034 10.369 -8.467 1.00 89.81 164 PRO A O 1
ATOM 1188 N N . ARG A 1 165 ? 6.199 11.802 -10.181 1.00 91.00 165 ARG A N 1
ATOM 1189 C CA . ARG A 1 165 ? 5.111 12.699 -9.787 1.00 91.00 165 ARG A CA 1
ATOM 1190 C C . ARG A 1 165 ? 3.795 12.184 -10.353 1.00 91.00 165 ARG A C 1
ATOM 1192 O O . ARG A 1 165 ? 3.759 11.480 -11.354 1.00 91.00 165 ARG A O 1
ATOM 1199 N N . GLY A 1 166 ? 2.676 12.605 -9.765 1.00 91.38 166 GLY A N 1
ATOM 1200 C CA . GLY A 1 166 ? 1.351 12.178 -10.231 1.00 91.38 166 GLY A CA 1
ATOM 1201 C C . GLY A 1 166 ? 1.065 12.485 -11.710 1.00 91.38 166 GLY A C 1
ATOM 1202 O O . GLY A 1 166 ? 0.343 11.725 -12.349 1.00 91.38 166 GLY A O 1
ATOM 1203 N N . ALA A 1 167 ? 1.643 13.564 -12.248 1.00 93.50 167 ALA A N 1
ATOM 1204 C CA . ALA A 1 167 ? 1.478 13.986 -13.640 1.00 93.50 167 ALA A CA 1
ATOM 1205 C C . ALA A 1 167 ? 2.439 13.302 -14.631 1.00 93.50 167 ALA A C 1
ATOM 1207 O O . ALA A 1 167 ? 2.221 13.418 -15.836 1.00 93.50 167 ALA A O 1
ATOM 1208 N N . ASP A 1 168 ? 3.474 12.612 -14.143 1.00 94.19 168 ASP A N 1
ATOM 1209 C CA . ASP A 1 168 ? 4.459 11.940 -14.996 1.00 94.19 168 ASP A CA 1
ATOM 1210 C C . ASP A 1 168 ? 3.794 10.781 -15.751 1.00 94.19 168 ASP A C 1
ATOM 1212 O O . ASP A 1 168 ? 2.832 10.179 -15.261 1.00 94.19 168 ASP A O 1
ATOM 1216 N N . LEU A 1 169 ? 4.262 10.471 -16.964 1.00 96.62 169 LEU A N 1
ATOM 1217 C CA . LEU A 1 169 ? 3.614 9.458 -17.795 1.00 96.62 169 LEU A CA 1
ATOM 1218 C C . LEU A 1 169 ? 4.155 8.050 -17.535 1.00 96.62 169 LEU A C 1
ATOM 1220 O O . LEU A 1 169 ? 5.360 7.809 -17.457 1.00 96.62 169 LEU A O 1
ATOM 1224 N N . LEU A 1 170 ? 3.228 7.096 -17.521 1.00 96.81 170 LEU A N 1
ATOM 1225 C CA . LEU A 1 170 ? 3.481 5.670 -17.649 1.00 96.81 170 LEU A CA 1
ATOM 1226 C C . LEU A 1 170 ? 3.120 5.222 -19.068 1.00 96.81 170 LEU A C 1
ATOM 1228 O O . LEU A 1 170 ? 2.007 5.440 -19.557 1.00 96.81 170 LEU A O 1
ATOM 1232 N N . ARG A 1 171 ? 4.055 4.538 -19.724 1.00 96.12 171 ARG A N 1
ATOM 1233 C CA . ARG A 1 171 ? 3.894 3.987 -21.070 1.00 96.12 171 ARG A CA 1
ATOM 1234 C C . ARG A 1 171 ? 4.120 2.483 -21.033 1.00 96.12 171 ARG A C 1
ATOM 1236 O O . ARG A 1 171 ? 5.170 2.012 -20.602 1.00 96.12 171 ARG A O 1
ATOM 1243 N N . LEU A 1 172 ? 3.138 1.734 -21.528 1.00 94.44 172 LEU A N 1
ATOM 1244 C CA . LEU A 1 172 ? 3.219 0.287 -21.712 1.00 94.44 172 LEU A CA 1
ATOM 1245 C C . LEU A 1 172 ? 3.079 -0.056 -23.200 1.00 94.44 172 LEU A C 1
ATOM 1247 O O . LEU A 1 172 ? 2.212 0.517 -23.866 1.00 94.44 172 LEU A O 1
ATOM 1251 N N . PRO A 1 173 ? 3.870 -1.005 -23.735 1.00 91.75 173 PRO A N 1
ATOM 1252 C CA . PRO A 1 173 ? 3.737 -1.431 -25.124 1.00 91.75 173 PRO A CA 1
ATOM 1253 C C . PRO A 1 173 ? 2.310 -1.893 -25.445 1.00 91.75 173 PRO A C 1
ATOM 1255 O O . PRO A 1 173 ? 1.730 -2.707 -24.728 1.00 91.75 173 PRO A O 1
ATOM 1258 N N . GLY A 1 174 ? 1.738 -1.368 -26.531 1.00 88.56 174 GLY A N 1
ATOM 1259 C CA . GLY A 1 174 ? 0.384 -1.715 -26.978 1.00 88.56 174 GLY A CA 1
ATOM 1260 C C . GLY A 1 174 ? -0.760 -1.080 -26.176 1.00 88.56 174 GLY A C 1
ATOM 1261 O O . GLY A 1 174 ? -1.918 -1.407 -26.430 1.00 88.56 174 GLY A O 1
ATOM 1262 N N . ARG A 1 175 ? -0.475 -0.172 -25.233 1.00 90.88 175 ARG A N 1
ATOM 1263 C CA . ARG A 1 175 ? -1.487 0.604 -24.498 1.00 90.88 175 ARG A CA 1
ATOM 1264 C C . ARG A 1 175 ? -1.277 2.105 -24.716 1.00 90.88 175 ARG A C 1
ATOM 1266 O O . ARG A 1 175 ? -0.181 2.550 -25.044 1.00 90.88 175 ARG A O 1
ATOM 1273 N N . GLN A 1 176 ? -2.344 2.885 -24.546 1.00 93.00 176 GLN A N 1
ATOM 1274 C CA . GLN A 1 176 ? -2.233 4.345 -24.534 1.00 93.00 176 GLN A CA 1
ATOM 1275 C C . GLN A 1 176 ? -1.465 4.799 -23.281 1.00 93.00 176 GLN A C 1
ATOM 1277 O O . GLN A 1 176 ? -1.681 4.206 -22.218 1.00 93.00 176 GLN A O 1
ATOM 1282 N N . PRO A 1 177 ? -0.591 5.820 -23.380 1.00 94.88 177 PRO A N 1
ATOM 1283 C CA . PRO A 1 177 ? 0.038 6.431 -22.215 1.00 94.88 177 PRO A CA 1
ATOM 1284 C C . PRO A 1 177 ? -1.003 6.934 -21.217 1.00 94.88 177 PRO A C 1
ATOM 1286 O O . PRO A 1 177 ? -2.027 7.493 -21.611 1.00 94.88 177 PRO A O 1
ATOM 1289 N N . VAL A 1 178 ? -0.722 6.756 -19.932 1.00 96.44 178 VAL A N 1
ATOM 1290 C CA . VAL A 1 178 ? -1.553 7.249 -18.827 1.00 96.44 178 VAL A CA 1
ATOM 1291 C C . VAL A 1 178 ? -0.680 7.999 -17.839 1.00 96.44 178 VAL A C 1
ATOM 1293 O O . VAL A 1 178 ? 0.534 7.805 -17.811 1.00 96.44 178 VAL A O 1
ATOM 1296 N N . THR A 1 179 ? -1.280 8.854 -17.020 1.00 96.69 179 THR A N 1
ATOM 1297 C CA . THR A 1 179 ? -0.524 9.474 -15.923 1.00 96.69 179 THR A CA 1
ATOM 1298 C C . THR A 1 179 ? -0.242 8.453 -14.823 1.00 96.69 179 THR A C 1
ATOM 1300 O O . THR A 1 179 ? -1.010 7.509 -14.616 1.00 96.69 179 THR A O 1
ATOM 1303 N N . TYR A 1 180 ? 0.849 8.644 -14.089 1.00 95.25 180 TYR A N 1
ATOM 1304 C CA . TYR A 1 180 ? 1.218 7.796 -12.963 1.00 95.25 180 TYR A CA 1
ATOM 1305 C C . TYR A 1 180 ? 0.120 7.769 -11.889 1.00 95.25 180 TYR A C 1
ATOM 1307 O O . TYR A 1 180 ? -0.244 6.700 -11.398 1.00 95.25 180 TYR A O 1
ATOM 1315 N N . ALA A 1 181 ? -0.489 8.921 -11.584 1.00 93.75 181 ALA A N 1
ATOM 1316 C CA . ALA A 1 181 ? -1.618 8.987 -10.658 1.00 93.75 181 ALA A CA 1
ATOM 1317 C C . ALA A 1 181 ? -2.829 8.174 -11.147 1.00 93.75 181 ALA A C 1
ATOM 1319 O O . ALA A 1 181 ? -3.463 7.484 -10.351 1.00 93.75 181 ALA A O 1
ATOM 1320 N N . GLU A 1 182 ? -3.141 8.221 -12.445 1.00 94.81 182 GLU A N 1
ATOM 1321 C CA . GLU A 1 182 ? -4.237 7.440 -13.027 1.00 94.81 182 GLU A CA 1
ATOM 1322 C C . GLU A 1 182 ? -3.962 5.934 -12.953 1.00 94.81 182 GLU A C 1
ATOM 1324 O O . GLU A 1 182 ? -4.856 5.161 -12.606 1.00 94.81 182 GLU A O 1
ATOM 1329 N N . SER A 1 183 ? -2.723 5.523 -13.227 1.00 94.00 183 SER A N 1
ATOM 1330 C CA . SER A 1 183 ? -2.285 4.133 -13.093 1.00 94.00 183 SER A CA 1
ATOM 1331 C C . SER A 1 183 ? -2.472 3.605 -11.664 1.00 94.00 183 SER A C 1
ATOM 1333 O O . SER A 1 183 ? -3.110 2.572 -11.441 1.00 94.00 183 SER A O 1
ATOM 1335 N N . LEU A 1 184 ? -2.020 4.363 -10.661 1.00 92.12 184 LEU A N 1
ATOM 1336 C CA . LEU A 1 184 ? -2.207 3.986 -9.259 1.00 92.12 184 LEU A CA 1
ATOM 1337 C C . LEU A 1 184 ? -3.673 4.022 -8.816 1.00 92.12 184 LEU A C 1
ATOM 1339 O O . LEU A 1 184 ? -4.080 3.185 -8.017 1.00 92.12 184 LEU A O 1
ATOM 1343 N N . ALA A 1 185 ? -4.485 4.948 -9.333 1.00 89.44 185 ALA A N 1
ATOM 1344 C CA . ALA A 1 185 ? -5.907 5.038 -8.993 1.00 89.44 185 ALA A CA 1
ATOM 1345 C C . ALA A 1 185 ? -6.714 3.813 -9.463 1.00 89.44 185 ALA A C 1
ATOM 1347 O O . ALA A 1 185 ? -7.760 3.496 -8.890 1.00 89.44 185 ALA A O 1
ATOM 1348 N N . ARG A 1 186 ? -6.232 3.107 -10.494 1.00 87.56 186 ARG A N 1
ATOM 1349 C CA . ARG A 1 186 ? -6.813 1.834 -10.950 1.00 87.56 186 ARG A CA 1
ATOM 1350 C C . ARG A 1 186 ? -6.482 0.676 -10.010 1.00 87.56 186 ARG A C 1
ATOM 1352 O O . ARG A 1 186 ? -7.280 -0.253 -9.916 1.00 87.56 186 ARG A O 1
ATOM 1359 N N . SER A 1 187 ? -5.368 0.771 -9.287 1.00 83.25 187 SER A N 1
ATOM 1360 C CA . SER A 1 187 ? -4.912 -0.241 -8.335 1.00 83.25 187 SER A CA 1
ATOM 1361 C C . SER A 1 187 ? -5.673 -0.085 -7.018 1.00 83.25 187 SER A C 1
ATOM 1363 O O . SER A 1 187 ? -5.441 0.852 -6.249 1.00 83.25 187 SER A O 1
ATOM 1365 N N . ARG A 1 188 ? -6.636 -0.977 -6.762 1.00 81.94 188 ARG A N 1
ATOM 1366 C CA . ARG A 1 188 ? -7.512 -0.884 -5.583 1.00 81.94 188 ARG A CA 1
ATOM 1367 C C . ARG A 1 188 ? -7.051 -1.833 -4.478 1.00 81.94 188 ARG A C 1
ATOM 1369 O O . ARG A 1 188 ? -7.240 -3.040 -4.624 1.00 81.94 188 ARG A O 1
ATOM 1376 N N . PRO A 1 189 ? -6.503 -1.321 -3.362 1.00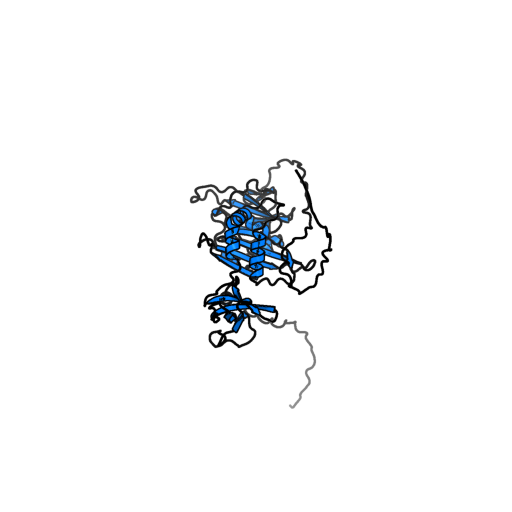 89.44 189 PRO A N 1
ATOM 1377 C CA . PRO A 1 189 ? -6.128 -2.177 -2.248 1.00 89.44 189 PRO A CA 1
ATOM 1378 C C . PRO A 1 189 ? -7.368 -2.784 -1.577 1.00 89.44 189 PRO A C 1
ATOM 1380 O O . PRO A 1 189 ? -8.429 -2.161 -1.494 1.00 89.44 189 PRO A O 1
ATOM 1383 N N . LEU A 1 190 ? -7.222 -3.994 -1.036 1.00 90.12 190 LEU A N 1
ATOM 1384 C CA . LEU A 1 190 ? -8.232 -4.628 -0.182 1.00 90.12 190 LEU A CA 1
ATOM 1385 C C . LEU A 1 190 ? -8.450 -3.829 1.109 1.00 90.12 190 LEU A C 1
ATOM 1387 O O . LEU A 1 190 ? -9.579 -3.744 1.608 1.00 90.12 190 LEU A O 1
ATOM 1391 N N . LEU A 1 191 ? -7.366 -3.250 1.627 1.00 90.88 191 LEU A N 1
ATOM 1392 C CA . LEU A 1 191 ? -7.322 -2.363 2.782 1.00 90.88 191 LEU A CA 1
ATOM 1393 C C . LEU A 1 191 ? -6.255 -1.291 2.548 1.00 90.88 191 LEU A C 1
ATOM 1395 O O . LEU A 1 191 ? -5.127 -1.620 2.188 1.00 90.88 191 LEU A O 1
ATOM 1399 N N . ARG A 1 192 ? -6.603 -0.036 2.832 1.00 93.00 192 ARG A N 1
ATOM 1400 C CA . ARG A 1 192 ? -5.665 1.081 2.941 1.00 93.00 192 ARG A CA 1
ATOM 1401 C C . ARG A 1 192 ? -5.760 1.677 4.338 1.00 93.00 192 ARG A C 1
ATOM 1403 O O . ARG A 1 192 ? -6.855 2.003 4.791 1.00 93.00 192 ARG A O 1
ATOM 1410 N N . TRP A 1 193 ? -4.614 1.811 4.985 1.00 94.56 193 TRP A N 1
ATOM 1411 C CA . TRP A 1 193 ? -4.424 2.578 6.207 1.00 94.56 193 TRP A CA 1
ATOM 1412 C C . TRP A 1 193 ? -3.484 3.737 5.904 1.00 94.56 193 TRP A C 1
ATOM 1414 O O . TRP A 1 193 ? -2.481 3.545 5.213 1.00 94.56 193 TRP A O 1
ATOM 1424 N N . GLU A 1 194 ? -3.822 4.923 6.392 1.00 94.50 194 GLU A N 1
ATOM 1425 C CA . GLU A 1 194 ? -3.046 6.139 6.191 1.00 94.50 194 GLU A CA 1
ATOM 1426 C C . GLU A 1 194 ? -3.085 6.970 7.471 1.00 94.50 194 GLU A C 1
ATOM 1428 O O . GLU A 1 194 ? -4.168 7.204 8.002 1.00 94.50 194 GLU A O 1
ATOM 1433 N N . GLU A 1 195 ? -1.921 7.384 7.964 1.00 93.12 195 GLU A N 1
ATOM 1434 C CA . GLU A 1 195 ? -1.790 8.237 9.147 1.00 93.12 195 GLU A CA 1
ATOM 1435 C C . GLU A 1 195 ? -0.648 9.234 8.964 1.00 93.12 195 GLU A C 1
ATOM 1437 O O . GLU A 1 195 ? 0.392 8.917 8.377 1.00 93.12 195 GLU A O 1
ATOM 1442 N N . ALA A 1 196 ? -0.844 10.439 9.494 1.00 94.12 196 ALA A N 1
ATOM 1443 C CA . ALA A 1 196 ? 0.204 11.447 9.554 1.00 94.12 196 ALA A CA 1
ATOM 1444 C C . ALA A 1 196 ? 1.242 11.092 10.632 1.00 94.12 196 ALA A C 1
ATOM 1446 O O . ALA A 1 196 ? 0.921 10.468 11.647 1.00 94.12 196 ALA A O 1
ATOM 1447 N N . GLY A 1 197 ? 2.486 11.509 10.419 1.00 92.69 197 GLY A N 1
ATOM 1448 C CA . GLY A 1 197 ? 3.575 11.379 11.371 1.00 92.69 197 GLY A CA 1
ATOM 1449 C C . GLY A 1 197 ? 3.293 12.145 12.661 1.00 92.69 197 GLY A C 1
ATOM 1450 O O . GLY A 1 197 ? 2.631 13.186 12.677 1.00 92.69 197 GLY A O 1
ATOM 1451 N N . LEU A 1 198 ? 3.811 11.612 13.764 1.00 91.50 198 LEU A N 1
ATOM 1452 C CA . LEU A 1 198 ? 3.781 12.257 15.073 1.00 91.50 198 LEU A CA 1
ATOM 1453 C C . LEU A 1 198 ? 4.877 13.318 15.185 1.00 91.50 198 LEU A C 1
ATOM 1455 O O . LEU A 1 198 ? 4.671 14.338 15.841 1.00 91.50 198 LEU A O 1
ATOM 1459 N N . GLU A 1 199 ? 6.041 13.070 14.577 1.00 89.44 199 GLU A N 1
ATOM 1460 C CA . GLU A 1 199 ? 7.169 14.006 14.591 1.00 89.44 199 GLU A CA 1
ATOM 1461 C C . GLU A 1 199 ? 7.001 15.116 13.548 1.00 89.44 199 GLU A C 1
ATOM 1463 O O . GLU A 1 199 ? 7.260 16.285 13.841 1.00 89.44 199 GLU A O 1
ATOM 1468 N N . ASP A 1 200 ? 6.536 14.751 12.352 1.00 90.69 200 ASP A N 1
ATOM 1469 C CA . ASP A 1 200 ? 6.250 15.667 11.252 1.00 90.69 200 ASP A CA 1
ATOM 1470 C C . ASP A 1 200 ? 4.867 15.352 10.653 1.00 90.69 200 ASP A C 1
ATOM 1472 O O . ASP A 1 200 ? 4.699 14.318 10.010 1.00 90.69 200 ASP A O 1
ATOM 1476 N N . PRO A 1 201 ? 3.861 16.230 10.816 1.00 91.19 201 PRO A N 1
ATOM 1477 C CA . PRO A 1 201 ? 2.532 16.014 10.243 1.00 91.19 201 PRO A CA 1
ATOM 1478 C C . PRO A 1 201 ? 2.490 16.010 8.708 1.00 91.19 201 PRO A C 1
ATOM 1480 O O . PRO A 1 201 ? 1.461 15.653 8.135 1.00 91.19 201 PRO A O 1
ATOM 1483 N N . SER A 1 202 ? 3.554 16.465 8.035 1.00 91.38 202 SER A N 1
ATOM 1484 C CA . SER A 1 202 ? 3.677 16.373 6.578 1.00 91.38 202 SER A CA 1
ATOM 1485 C C . SER A 1 202 ? 4.142 14.995 6.107 1.00 91.38 202 SER A C 1
ATOM 1487 O O . SER A 1 202 ? 3.889 14.647 4.953 1.00 91.38 202 SER A O 1
ATOM 1489 N N . ASP A 1 203 ? 4.747 14.203 7.000 1.00 93.00 203 ASP A N 1
ATOM 1490 C CA . ASP A 1 203 ? 5.036 12.795 6.764 1.00 93.00 203 ASP A CA 1
ATOM 1491 C C . ASP A 1 203 ? 3.724 12.004 6.815 1.00 93.00 203 ASP A C 1
ATOM 1493 O O . ASP A 1 203 ? 3.011 12.011 7.810 1.00 93.00 203 ASP A O 1
ATOM 1497 N N . VAL A 1 204 ? 3.387 11.308 5.734 1.00 94.50 204 VAL A N 1
ATOM 1498 C CA . VAL A 1 204 ? 2.191 10.470 5.642 1.00 94.50 204 VAL A CA 1
ATOM 1499 C C . VAL A 1 204 ? 2.612 9.028 5.425 1.00 94.50 204 VAL A C 1
ATOM 1501 O O . VAL A 1 204 ? 3.129 8.663 4.361 1.00 94.50 204 VAL A O 1
ATOM 1504 N N . TYR A 1 205 ? 2.366 8.202 6.437 1.00 95.50 205 TYR A N 1
ATOM 1505 C CA . TYR A 1 205 ? 2.540 6.761 6.369 1.00 95.50 205 TYR A CA 1
ATOM 1506 C C . TYR A 1 205 ? 1.317 6.131 5.721 1.00 95.50 205 TYR A C 1
ATOM 1508 O O . TYR A 1 205 ? 0.190 6.390 6.128 1.00 95.50 205 TYR A O 1
ATOM 1516 N N . ARG A 1 206 ? 1.537 5.257 4.737 1.00 95.62 206 ARG A N 1
ATOM 1517 C CA . ARG A 1 206 ? 0.466 4.529 4.053 1.00 95.62 206 ARG A CA 1
ATOM 1518 C C . ARG A 1 206 ? 0.787 3.050 3.929 1.00 95.62 206 ARG A C 1
ATOM 1520 O O . ARG A 1 206 ? 1.756 2.693 3.255 1.00 95.62 206 ARG A O 1
ATOM 1527 N N . LEU A 1 207 ? -0.058 2.209 4.520 1.00 96.12 207 LEU A N 1
ATOM 1528 C CA . LEU A 1 207 ? -0.033 0.753 4.389 1.00 96.12 207 LEU A CA 1
ATOM 1529 C C . LEU A 1 207 ? -1.191 0.296 3.497 1.00 96.12 207 LEU A C 1
ATOM 1531 O O . LEU A 1 207 ? -2.360 0.467 3.840 1.00 96.12 207 LEU A O 1
ATOM 1535 N N . ASP A 1 208 ? -0.856 -0.343 2.385 1.00 95.12 208 ASP A N 1
ATOM 1536 C CA . ASP A 1 208 ? -1.798 -1.006 1.495 1.00 95.12 208 ASP A CA 1
ATOM 1537 C C . ASP A 1 208 ? -1.670 -2.531 1.659 1.00 95.12 208 ASP A C 1
ATOM 1539 O O . ASP A 1 208 ? -0.587 -3.092 1.486 1.00 95.12 208 ASP A O 1
ATOM 1543 N N . ALA A 1 209 ? -2.780 -3.219 1.932 1.00 94.06 209 ALA A N 1
ATOM 1544 C CA . ALA A 1 209 ? -2.912 -4.654 1.688 1.00 94.06 209 ALA A CA 1
ATOM 1545 C C . ALA A 1 209 ? -3.568 -4.836 0.317 1.00 94.06 209 ALA A C 1
ATOM 1547 O O . ALA A 1 209 ? -4.730 -4.473 0.120 1.00 94.06 209 ALA A O 1
ATOM 1548 N N . LEU A 1 210 ? -2.813 -5.352 -0.646 1.00 92.56 210 LEU A N 1
ATOM 1549 C CA . LEU A 1 210 ? -3.146 -5.269 -2.068 1.00 92.56 210 LEU A CA 1
ATOM 1550 C C . LEU A 1 210 ? -3.883 -6.508 -2.564 1.00 92.56 210 LEU A C 1
ATOM 1552 O O . LEU A 1 210 ? -4.879 -6.393 -3.272 1.00 92.56 210 LEU A O 1
ATOM 1556 N N . ALA A 1 211 ? -3.429 -7.693 -2.162 1.00 91.19 211 ALA A N 1
ATOM 1557 C CA . ALA A 1 211 ? -4.022 -8.950 -2.591 1.00 91.19 211 ALA A CA 1
ATOM 1558 C C . ALA A 1 211 ? -3.770 -10.060 -1.572 1.00 91.19 211 ALA A C 1
ATOM 1560 O O . ALA A 1 211 ? -2.786 -10.039 -0.837 1.00 91.19 211 ALA A O 1
ATOM 1561 N N . LEU A 1 212 ? -4.655 -11.053 -1.576 1.00 91.19 212 LEU A N 1
ATOM 1562 C CA . LEU A 1 212 ? -4.442 -12.332 -0.915 1.00 91.19 212 LEU A CA 1
ATOM 1563 C C . LEU A 1 212 ? -4.203 -13.399 -1.979 1.00 91.19 212 LEU A C 1
ATOM 1565 O O . LEU A 1 212 ? -4.948 -13.474 -2.962 1.00 91.19 212 LEU A O 1
ATOM 1569 N N . GLY A 1 213 ? -3.195 -14.235 -1.752 1.00 88.12 213 GLY A N 1
ATOM 1570 C CA . GLY A 1 213 ? -2.944 -15.441 -2.519 1.00 88.12 213 GLY A CA 1
ATOM 1571 C C . GLY A 1 213 ? -4.195 -16.313 -2.556 1.00 88.12 213 GLY A C 1
ATOM 1572 O O . GLY A 1 213 ? -4.914 -16.459 -1.562 1.00 88.12 213 GLY A O 1
ATOM 1573 N N . ARG A 1 214 ? -4.487 -16.855 -3.741 1.00 88.12 214 ARG A N 1
ATOM 1574 C CA . ARG A 1 214 ? -5.624 -17.766 -3.938 1.00 88.12 214 ARG A CA 1
ATOM 1575 C C . ARG A 1 214 ? -5.324 -19.154 -3.395 1.00 88.12 214 ARG A C 1
ATOM 1577 O O . ARG A 1 214 ? -6.234 -19.825 -2.917 1.00 88.12 214 ARG A O 1
ATOM 1584 N N . ASP A 1 215 ? -4.064 -19.552 -3.482 1.00 89.50 215 ASP A N 1
ATOM 1585 C CA . ASP A 1 215 ? -3.618 -20.871 -3.077 1.00 89.50 215 ASP A CA 1
ATOM 1586 C C . ASP A 1 215 ? -3.388 -20.892 -1.568 1.00 89.50 215 ASP A C 1
ATOM 1588 O O . ASP A 1 215 ? -2.715 -20.024 -1.008 1.00 89.50 215 ASP A O 1
ATOM 1592 N N . VAL A 1 216 ? -3.993 -21.881 -0.912 1.00 90.31 216 VAL A N 1
ATOM 1593 C CA . VAL A 1 216 ? -3.856 -22.104 0.526 1.00 90.31 216 VAL A CA 1
ATOM 1594 C C . VAL A 1 216 ? -2.993 -23.337 0.738 1.00 90.31 216 VAL A C 1
ATOM 1596 O O . VAL A 1 216 ? -3.383 -24.442 0.361 1.00 90.31 216 VAL A O 1
ATOM 1599 N N . HIS A 1 217 ? -1.848 -23.151 1.382 1.00 90.00 217 HIS A N 1
ATOM 1600 C CA . HIS A 1 217 ? -0.914 -24.211 1.737 1.00 90.00 217 HIS A CA 1
ATOM 1601 C C . HIS A 1 217 ? -0.857 -24.303 3.259 1.00 90.00 217 HIS A C 1
ATOM 1603 O O . HIS A 1 217 ? -0.619 -23.309 3.931 1.00 90.00 217 HIS A O 1
ATOM 1609 N N . GLU A 1 218 ? -1.169 -25.475 3.817 1.00 90.88 218 GLU A N 1
ATOM 1610 C CA . GLU A 1 218 ? -1.135 -25.712 5.274 1.00 90.88 218 GLU A CA 1
ATOM 1611 C C . GLU A 1 218 ? -1.973 -24.713 6.103 1.00 90.88 218 GLU A C 1
ATOM 1613 O O . GLU A 1 218 ? -1.649 -24.365 7.236 1.00 90.88 218 GLU A O 1
ATOM 1618 N N . GLY A 1 219 ? -3.089 -24.236 5.538 1.00 90.88 219 GLY A N 1
ATOM 1619 C CA . GLY A 1 219 ? -3.948 -23.239 6.189 1.00 90.88 219 GLY A CA 1
ATOM 1620 C C . GLY A 1 219 ? -3.385 -21.813 6.168 1.00 90.88 219 GLY A C 1
ATOM 1621 O O . GLY A 1 219 ? -3.939 -20.933 6.828 1.00 90.88 219 GLY A O 1
ATOM 1622 N N . ARG A 1 220 ? -2.319 -21.569 5.402 1.00 92.94 220 ARG A N 1
ATOM 1623 C CA . ARG A 1 220 ? -1.705 -20.263 5.147 1.00 92.94 220 ARG A CA 1
ATOM 1624 C C . ARG A 1 220 ? -1.871 -19.857 3.686 1.00 92.94 220 ARG A C 1
ATOM 1626 O O . ARG A 1 220 ? -2.091 -20.700 2.823 1.00 92.94 220 ARG A O 1
ATOM 1633 N N . ARG A 1 221 ? -1.786 -18.561 3.412 1.00 93.12 221 ARG A N 1
ATOM 1634 C CA . ARG A 1 221 ? -1.779 -17.978 2.064 1.00 93.12 221 ARG A CA 1
ATOM 1635 C C . ARG A 1 221 ? -0.916 -16.727 2.043 1.00 93.12 221 ARG A C 1
ATOM 1637 O O . ARG A 1 221 ? -0.784 -16.065 3.071 1.00 93.12 221 ARG A O 1
ATOM 1644 N N . ASP A 1 222 ? -0.422 -16.368 0.870 1.00 92.69 222 ASP A N 1
ATOM 1645 C CA . ASP A 1 222 ? 0.405 -15.175 0.711 1.00 92.69 222 ASP A CA 1
ATOM 1646 C C . ASP A 1 222 ? -0.426 -13.897 0.855 1.00 92.69 222 ASP A C 1
ATOM 1648 O O . ASP A 1 222 ? -1.588 -13.823 0.443 1.00 92.69 222 ASP A O 1
ATOM 1652 N N . LEU A 1 223 ? 0.183 -12.856 1.403 1.00 93.75 223 LEU A N 1
ATOM 1653 C CA . LEU A 1 223 ? -0.348 -11.505 1.430 1.00 93.75 223 LEU A CA 1
ATOM 1654 C C . LEU A 1 223 ? 0.585 -10.596 0.638 1.00 93.75 223 LEU A C 1
ATOM 1656 O O . LEU A 1 223 ? 1.767 -10.475 0.947 1.00 93.75 223 LEU A O 1
ATOM 1660 N N . THR A 1 224 ? 0.028 -9.907 -0.352 1.00 95.00 224 THR A N 1
ATOM 1661 C CA . THR A 1 224 ? 0.714 -8.818 -1.047 1.00 95.00 224 THR A CA 1
ATOM 1662 C C . THR A 1 224 ? 0.459 -7.507 -0.320 1.00 95.00 224 THR A C 1
ATOM 1664 O O . THR A 1 224 ? -0.696 -7.146 -0.071 1.00 95.00 224 THR A O 1
ATOM 1667 N N . TYR A 1 225 ? 1.523 -6.785 0.005 1.00 95.31 225 TYR A N 1
ATOM 1668 C CA . TYR A 1 225 ? 1.460 -5.574 0.811 1.00 95.31 225 TYR A CA 1
ATOM 1669 C C . TYR A 1 225 ? 2.435 -4.509 0.311 1.00 95.31 225 TYR A C 1
ATOM 1671 O O . TYR A 1 225 ? 3.409 -4.799 -0.385 1.00 95.31 225 TYR A O 1
ATOM 1679 N N . ARG A 1 226 ? 2.184 -3.266 0.724 1.00 95.75 226 ARG A N 1
ATOM 1680 C CA . ARG A 1 226 ? 3.047 -2.117 0.456 1.00 95.75 226 ARG A CA 1
ATOM 1681 C C . ARG A 1 226 ? 2.972 -1.110 1.594 1.00 95.75 226 ARG A C 1
ATOM 1683 O O . ARG A 1 226 ? 1.885 -0.697 1.979 1.00 95.75 226 ARG A O 1
ATOM 1690 N N . LEU A 1 227 ? 4.124 -0.683 2.095 1.00 96.06 227 LEU A N 1
ATOM 1691 C CA . LEU A 1 227 ? 4.275 0.402 3.057 1.00 96.06 227 LEU A CA 1
ATOM 1692 C C . LEU A 1 227 ? 5.043 1.554 2.408 1.00 96.06 227 LEU A C 1
ATOM 1694 O O . LEU A 1 227 ? 6.147 1.380 1.883 1.00 96.06 227 LEU A O 1
ATOM 1698 N N . SER A 1 228 ? 4.451 2.739 2.472 1.00 94.88 228 SER A N 1
ATOM 1699 C CA . SER A 1 228 ? 4.954 3.961 1.849 1.00 94.88 228 SER A CA 1
ATOM 1700 C C . SER A 1 228 ? 5.011 5.114 2.850 1.00 94.88 228 SER A C 1
ATOM 1702 O O . SER A 1 228 ? 4.229 5.147 3.796 1.00 94.88 228 SER A O 1
ATOM 1704 N N . LEU A 1 229 ? 5.917 6.056 2.601 1.00 92.88 229 LEU A N 1
ATOM 1705 C CA . LEU A 1 229 ? 6.034 7.342 3.287 1.00 92.88 229 LEU A CA 1
ATOM 1706 C C . LEU A 1 229 ? 6.053 8.440 2.218 1.00 92.88 229 LEU A C 1
ATOM 1708 O O . LEU A 1 229 ? 6.891 8.385 1.323 1.00 92.88 229 LEU A O 1
ATOM 1712 N N . ASN A 1 230 ? 5.121 9.394 2.253 1.00 89.94 230 ASN A N 1
ATOM 1713 C CA . ASN A 1 230 ? 5.028 10.492 1.269 1.00 89.94 230 ASN A CA 1
ATOM 1714 C C . ASN A 1 230 ? 5.033 10.009 -0.194 1.00 89.94 230 ASN A C 1
ATOM 1716 O O . ASN A 1 230 ? 5.700 10.569 -1.058 1.00 89.94 230 ASN A O 1
ATOM 1720 N N . SER A 1 231 ? 4.294 8.933 -0.481 1.00 85.25 231 SER A N 1
ATOM 1721 C CA . SER A 1 231 ? 4.256 8.241 -1.787 1.00 85.25 231 SER A CA 1
ATOM 1722 C C . SER A 1 231 ? 5.525 7.482 -2.199 1.00 85.25 231 SER A C 1
ATOM 1724 O O . SER A 1 231 ? 5.479 6.753 -3.191 1.00 85.25 231 SER A O 1
ATOM 1726 N N . ARG A 1 232 ? 6.616 7.560 -1.429 1.00 90.81 232 ARG A N 1
ATOM 1727 C CA . ARG A 1 232 ? 7.808 6.723 -1.613 1.00 90.81 232 ARG A CA 1
ATOM 1728 C C . ARG A 1 232 ? 7.584 5.354 -0.987 1.00 90.81 232 ARG A C 1
ATOM 1730 O O . ARG A 1 232 ? 7.227 5.253 0.185 1.00 90.81 232 ARG A O 1
ATOM 1737 N N . VAL A 1 233 ? 7.818 4.291 -1.749 1.00 93.19 233 VAL A N 1
ATOM 1738 C CA . VAL A 1 233 ? 7.693 2.917 -1.242 1.00 93.19 233 VAL A CA 1
ATOM 1739 C C . VAL A 1 233 ? 8.923 2.569 -0.411 1.00 93.19 233 VAL A C 1
ATOM 1741 O O . VAL A 1 233 ? 10.049 2.626 -0.900 1.00 93.19 233 VAL A O 1
ATOM 1744 N N . LEU A 1 234 ? 8.707 2.226 0.860 1.00 91.69 234 LEU A N 1
ATOM 1745 C CA . LEU A 1 234 ? 9.770 1.816 1.778 1.00 91.69 234 LEU A CA 1
ATOM 1746 C C . LEU A 1 234 ? 9.951 0.299 1.765 1.00 91.69 234 LEU A C 1
ATOM 1748 O O . LEU A 1 234 ? 11.077 -0.195 1.725 1.00 91.69 234 LEU A O 1
ATOM 1752 N N . VAL A 1 235 ? 8.838 -0.437 1.795 1.00 92.56 235 VAL A N 1
ATOM 1753 C CA . VAL A 1 235 ? 8.808 -1.902 1.766 1.00 92.56 235 VAL A CA 1
ATOM 1754 C C . VAL A 1 235 ? 7.575 -2.343 0.991 1.00 92.56 235 VAL A C 1
ATOM 1756 O O . VAL A 1 235 ? 6.487 -1.832 1.234 1.00 92.56 235 VAL A O 1
ATOM 1759 N N . ALA A 1 236 ? 7.726 -3.305 0.093 1.00 94.00 236 ALA A N 1
ATOM 1760 C CA . ALA A 1 236 ? 6.616 -4.000 -0.539 1.00 94.00 236 ALA A CA 1
ATOM 1761 C C . ALA A 1 236 ? 7.043 -5.432 -0.848 1.00 94.00 236 ALA A C 1
ATOM 1763 O O . ALA A 1 236 ? 8.238 -5.706 -0.986 1.00 94.00 236 ALA A O 1
ATOM 1764 N N . GLY A 1 237 ? 6.069 -6.330 -0.916 1.00 92.19 237 GLY A N 1
ATOM 1765 C CA . GLY A 1 237 ? 6.340 -7.748 -1.062 1.00 92.19 237 GLY A CA 1
ATOM 1766 C C . GLY A 1 237 ? 5.073 -8.581 -1.136 1.00 92.19 237 GLY A C 1
ATOM 1767 O O . GLY A 1 237 ? 3.953 -8.088 -0.984 1.00 92.19 237 GLY A O 1
ATOM 1768 N N . ASN A 1 238 ? 5.278 -9.862 -1.401 1.00 91.50 238 ASN A N 1
ATOM 1769 C CA . ASN A 1 238 ? 4.265 -10.913 -1.417 1.00 91.50 238 ASN A CA 1
ATOM 1770 C C . ASN A 1 238 ? 4.760 -12.157 -0.659 1.00 91.50 238 ASN A C 1
ATOM 1772 O O . ASN A 1 238 ? 4.395 -13.276 -0.995 1.00 91.50 238 ASN A O 1
ATOM 1776 N N . ASP A 1 239 ? 5.630 -11.927 0.320 1.00 88.25 239 ASP A N 1
ATOM 1777 C CA . ASP A 1 239 ? 6.423 -12.884 1.093 1.00 88.25 239 ASP A CA 1
ATOM 1778 C C . ASP A 1 239 ? 5.910 -13.067 2.534 1.00 88.25 239 ASP A C 1
ATOM 1780 O O . ASP A 1 239 ? 6.496 -13.808 3.321 1.00 88.25 239 ASP A O 1
ATOM 1784 N N . ILE A 1 240 ? 4.801 -12.410 2.894 1.00 90.25 240 ILE A N 1
ATOM 1785 C CA . ILE A 1 240 ? 4.138 -12.603 4.186 1.00 90.25 240 ILE A CA 1
ATOM 1786 C C . ILE A 1 240 ? 3.058 -13.672 4.049 1.00 90.25 240 ILE A C 1
ATOM 1788 O O . ILE A 1 240 ? 2.041 -13.462 3.390 1.00 90.25 240 ILE A O 1
ATOM 1792 N N . GLU A 1 241 ? 3.229 -14.779 4.762 1.00 91.69 241 GLU A N 1
ATOM 1793 C CA . GLU A 1 241 ? 2.201 -15.805 4.906 1.00 91.69 241 GLU A CA 1
ATOM 1794 C C . GLU A 1 241 ? 1.233 -15.470 6.048 1.00 91.69 241 GLU A C 1
ATOM 1796 O O . GLU A 1 241 ? 1.614 -15.269 7.206 1.00 91.69 241 GLU A O 1
ATOM 1801 N N . VAL A 1 242 ? -0.062 -15.465 5.744 1.00 91.12 242 VAL A N 1
ATOM 1802 C CA . VAL A 1 242 ? -1.138 -15.188 6.701 1.00 91.12 242 VAL A CA 1
ATOM 1803 C C . VAL A 1 242 ? -2.097 -16.370 6.819 1.00 91.12 242 VAL A C 1
ATOM 1805 O O . VAL A 1 242 ? -2.201 -17.163 5.884 1.00 91.12 242 VAL A O 1
ATOM 1808 N N . PRO A 1 243 ? -2.828 -16.517 7.941 1.00 91.38 243 PRO A N 1
ATOM 1809 C CA . PRO A 1 243 ? -3.886 -17.518 8.049 1.00 91.38 243 PRO A CA 1
ATOM 1810 C C . PRO A 1 243 ? -4.910 -17.400 6.911 1.00 91.38 243 PRO A C 1
ATOM 1812 O O . PRO A 1 243 ? -5.272 -16.299 6.479 1.00 91.38 243 PRO A O 1
ATOM 1815 N N . ALA A 1 244 ? -5.407 -18.537 6.429 1.00 89.94 244 ALA A N 1
ATOM 1816 C CA . ALA A 1 244 ? -6.400 -18.586 5.358 1.00 89.94 244 ALA A CA 1
ATOM 1817 C C . ALA A 1 244 ? -7.720 -17.888 5.736 1.00 89.94 244 ALA A C 1
ATOM 1819 O O . ALA A 1 244 ? -8.411 -17.356 4.867 1.00 89.94 244 ALA A O 1
ATOM 1820 N N . ASP A 1 245 ? -8.046 -17.844 7.027 1.00 85.00 245 ASP A N 1
ATOM 1821 C CA . ASP A 1 245 ? -9.219 -17.186 7.601 1.00 85.00 245 ASP A CA 1
ATOM 1822 C C . ASP A 1 245 ? -8.962 -15.730 8.036 1.00 85.00 245 ASP A C 1
ATOM 1824 O O . ASP A 1 245 ? -9.849 -15.102 8.617 1.00 85.00 245 ASP A O 1
ATOM 1828 N N . LEU A 1 246 ? -7.787 -15.155 7.719 1.00 86.75 246 LEU A N 1
ATOM 1829 C CA . LEU A 1 246 ? -7.467 -13.762 8.047 1.00 86.75 246 LEU A CA 1
ATOM 1830 C C . LEU A 1 246 ? -8.550 -12.802 7.527 1.00 86.75 246 LEU A C 1
ATOM 1832 O O . LEU A 1 246 ? -8.822 -12.730 6.323 1.00 86.75 246 LEU A O 1
ATOM 1836 N N . VAL A 1 247 ? -9.075 -11.978 8.434 1.00 84.44 247 VAL A N 1
ATOM 1837 C CA . VAL A 1 247 ? -9.943 -10.840 8.116 1.00 84.44 247 VAL A CA 1
ATOM 1838 C C . VAL A 1 247 ? -9.079 -9.627 7.773 1.00 84.44 247 VAL A C 1
ATOM 1840 O O . VAL A 1 247 ? -8.677 -8.878 8.661 1.00 84.44 247 VAL A O 1
ATOM 1843 N N . VAL A 1 248 ? -8.810 -9.416 6.481 1.00 84.62 248 VAL A N 1
ATOM 1844 C CA . VAL A 1 248 ? -7.910 -8.344 5.999 1.00 84.62 248 VAL A CA 1
ATOM 1845 C C . VAL A 1 248 ? -8.344 -6.959 6.467 1.00 84.62 248 VAL A C 1
ATOM 1847 O O . VAL A 1 248 ? -7.513 -6.168 6.889 1.00 84.62 248 VAL A O 1
ATOM 1850 N N . ARG A 1 249 ? -9.647 -6.658 6.426 1.00 85.81 249 ARG A N 1
ATOM 1851 C CA . ARG A 1 249 ? -10.201 -5.375 6.882 1.00 85.81 249 ARG A CA 1
ATOM 1852 C C . ARG A 1 249 ? -10.391 -5.370 8.403 1.00 85.81 249 ARG A C 1
ATOM 1854 O O . ARG A 1 249 ? -11.518 -5.346 8.883 1.00 85.81 249 ARG A O 1
ATOM 1861 N N . SER A 1 250 ? -9.292 -5.435 9.151 1.00 85.31 250 SER A N 1
ATOM 1862 C CA . SER A 1 250 ? -9.287 -5.351 10.619 1.00 85.31 250 SER A CA 1
ATOM 1863 C C . SER A 1 250 ? -8.125 -4.502 11.133 1.00 85.31 250 SER A C 1
ATOM 1865 O O . SER A 1 250 ? -7.031 -4.526 10.563 1.00 85.31 250 SER A O 1
ATOM 1867 N N . SER A 1 251 ? -8.330 -3.788 12.246 1.00 90.25 251 SER A N 1
ATOM 1868 C CA . SER A 1 251 ? -7.246 -3.026 12.886 1.00 90.25 251 SER A CA 1
ATOM 1869 C C . SER A 1 251 ? -6.115 -3.943 13.365 1.00 90.25 251 SER A C 1
ATOM 1871 O O . SER A 1 251 ? -4.949 -3.555 13.364 1.00 90.25 251 SER A O 1
ATOM 1873 N N . ASP A 1 252 ? -6.441 -5.184 13.735 1.00 89.00 252 ASP A N 1
ATOM 1874 C CA . ASP A 1 252 ? -5.452 -6.189 14.132 1.00 89.00 252 ASP A CA 1
ATOM 1875 C C . ASP A 1 252 ? -4.546 -6.606 12.963 1.00 89.00 252 ASP A C 1
ATOM 1877 O O . ASP A 1 252 ? -3.362 -6.861 13.181 1.00 89.00 252 ASP A O 1
ATOM 1881 N N . THR A 1 253 ? -5.049 -6.594 11.721 1.00 90.25 253 THR A N 1
ATOM 1882 C CA . THR A 1 253 ? -4.211 -6.815 10.528 1.00 90.25 253 THR A CA 1
ATOM 1883 C C . THR A 1 253 ? -3.207 -5.680 10.346 1.00 90.25 253 THR A C 1
ATOM 1885 O O . THR A 1 253 ? -2.027 -5.951 10.143 1.00 90.25 253 THR A O 1
ATOM 1888 N N . ILE A 1 254 ? -3.631 -4.419 10.495 1.00 93.44 254 ILE A N 1
ATOM 1889 C CA . ILE A 1 254 ? -2.734 -3.251 10.407 1.00 93.44 254 ILE A CA 1
ATOM 1890 C C . ILE A 1 254 ? -1.631 -3.354 11.465 1.00 93.44 254 ILE A C 1
ATOM 1892 O O . ILE A 1 254 ? -0.446 -3.303 11.137 1.00 93.44 254 ILE A O 1
ATOM 1896 N N . ARG A 1 255 ? -2.012 -3.578 12.729 1.00 93.44 255 ARG A N 1
ATOM 1897 C CA . ARG A 1 255 ? -1.062 -3.741 13.842 1.00 93.44 255 ARG A CA 1
ATOM 1898 C C . ARG A 1 255 ? -0.095 -4.895 13.605 1.00 93.44 255 ARG A C 1
ATOM 1900 O O . ARG A 1 255 ? 1.107 -4.737 13.819 1.00 93.44 255 ARG A O 1
ATOM 1907 N N . GLY A 1 256 ? -0.612 -6.043 13.169 1.00 91.62 256 GLY A N 1
ATOM 1908 C CA . GLY A 1 256 ? 0.179 -7.232 12.871 1.00 91.62 256 GLY A CA 1
ATOM 1909 C C . GLY A 1 256 ? 1.211 -6.976 11.775 1.00 91.62 256 GLY A C 1
ATOM 1910 O O . GLY A 1 256 ? 2.384 -7.293 11.964 1.00 91.62 256 GLY A O 1
ATOM 1911 N N . LEU A 1 257 ? 0.802 -6.335 10.677 1.00 93.56 257 LEU A N 1
ATOM 1912 C CA . LEU A 1 257 ? 1.694 -5.995 9.570 1.00 93.56 257 LEU A CA 1
ATOM 1913 C C . LEU A 1 257 ? 2.753 -4.978 9.980 1.00 93.56 257 LEU A C 1
ATOM 1915 O O . LEU A 1 257 ? 3.931 -5.241 9.777 1.00 93.56 257 LEU A O 1
ATOM 1919 N N . ILE A 1 258 ? 2.384 -3.866 10.620 1.00 95.00 258 ILE A N 1
ATOM 1920 C CA . ILE A 1 258 ? 3.371 -2.876 11.078 1.00 95.00 258 ILE A CA 1
ATOM 1921 C C . ILE A 1 258 ? 4.369 -3.506 12.058 1.00 95.00 258 ILE A C 1
ATOM 1923 O O . ILE A 1 258 ? 5.574 -3.286 11.934 1.00 95.00 258 ILE A O 1
ATOM 1927 N N . THR A 1 259 ? 3.906 -4.356 12.979 1.00 93.06 259 THR A N 1
ATOM 1928 C CA . THR A 1 259 ? 4.789 -5.081 13.911 1.00 93.06 259 THR A CA 1
ATOM 1929 C C . THR A 1 259 ? 5.767 -5.996 13.170 1.00 93.06 259 THR A C 1
ATOM 1931 O O . THR A 1 259 ? 6.951 -6.030 13.505 1.00 93.06 259 THR A O 1
ATOM 1934 N N . MET A 1 260 ? 5.288 -6.720 12.155 1.00 91.12 260 MET A N 1
ATOM 1935 C CA . MET A 1 260 ? 6.105 -7.631 11.355 1.00 91.12 260 MET A CA 1
ATOM 1936 C C . MET A 1 260 ? 7.139 -6.872 10.514 1.00 91.12 260 MET A C 1
ATOM 1938 O O . MET A 1 260 ? 8.324 -7.187 10.564 1.00 91.12 260 MET A O 1
ATOM 1942 N N . LEU A 1 261 ? 6.715 -5.822 9.807 1.00 91.50 261 LEU A N 1
ATOM 1943 C CA . LEU A 1 261 ? 7.578 -5.023 8.931 1.00 91.50 261 LEU A CA 1
ATOM 1944 C C . LEU A 1 261 ? 8.651 -4.243 9.700 1.00 91.50 261 LEU A C 1
ATOM 1946 O O . LEU A 1 261 ? 9.743 -4.016 9.184 1.00 91.50 261 LEU A O 1
ATOM 1950 N N . THR A 1 262 ? 8.367 -3.860 10.945 1.00 91.31 262 THR A N 1
ATOM 1951 C CA . THR A 1 262 ? 9.334 -3.195 11.835 1.00 91.31 262 THR A CA 1
ATOM 1952 C C . THR A 1 262 ? 10.219 -4.169 12.624 1.00 91.31 262 THR A C 1
ATOM 1954 O O . THR A 1 262 ? 11.051 -3.733 13.422 1.00 91.31 262 THR A O 1
ATOM 1957 N N . SER A 1 263 ? 10.083 -5.479 12.385 1.00 86.88 263 SER A N 1
ATOM 1958 C CA . SER A 1 263 ? 10.856 -6.546 13.032 1.00 86.88 263 SER A CA 1
ATOM 1959 C C . SER A 1 263 ? 11.492 -7.480 11.986 1.00 86.88 263 SER A C 1
ATOM 1961 O O . SER A 1 263 ? 11.110 -8.649 11.900 1.00 86.88 263 SER A O 1
ATOM 1963 N N . PRO A 1 264 ? 12.435 -6.993 11.157 1.00 72.19 264 PRO A N 1
ATOM 1964 C CA . PRO A 1 264 ? 12.989 -7.768 10.053 1.00 72.19 264 PRO A CA 1
ATOM 1965 C C . PRO A 1 264 ? 13.778 -8.986 10.542 1.00 72.19 264 PRO A C 1
ATOM 1967 O O . PRO A 1 264 ? 14.388 -8.974 11.614 1.00 72.19 264 PRO A O 1
ATOM 1970 N N . GLY A 1 265 ? 13.786 -10.031 9.711 1.00 67.69 265 GLY A N 1
ATOM 1971 C CA . GLY A 1 265 ? 14.635 -11.205 9.900 1.00 67.69 265 GLY A CA 1
ATOM 1972 C C . GLY A 1 265 ? 16.130 -10.868 9.831 1.00 67.69 265 GLY A C 1
ATOM 1973 O O . GLY A 1 265 ? 16.532 -9.834 9.304 1.00 67.69 265 GLY A O 1
ATOM 1974 N N . ILE A 1 266 ? 16.965 -11.757 10.373 1.00 62.41 266 ILE A N 1
ATOM 1975 C CA . ILE A 1 266 ? 18.412 -11.530 10.566 1.00 62.41 266 ILE A CA 1
ATOM 1976 C C . ILE A 1 266 ? 19.228 -11.920 9.312 1.00 62.41 266 ILE A C 1
ATOM 1978 O O . ILE A 1 266 ? 20.409 -11.600 9.203 1.00 62.41 266 ILE A O 1
ATOM 1982 N N . ASP A 1 267 ? 18.608 -12.599 8.346 1.00 63.66 267 ASP A N 1
ATOM 1983 C CA . ASP A 1 267 ? 19.329 -13.358 7.318 1.00 63.66 267 ASP A CA 1
ATOM 1984 C C . ASP A 1 267 ? 19.837 -12.516 6.131 1.00 63.66 267 ASP A C 1
ATOM 1986 O O . ASP A 1 267 ? 20.709 -12.971 5.387 1.00 63.66 267 ASP A O 1
ATOM 1990 N N . ALA A 1 268 ? 19.348 -11.282 5.958 1.00 67.88 268 ALA A N 1
ATOM 1991 C CA . ALA A 1 268 ? 19.775 -10.381 4.888 1.00 67.88 268 ALA A CA 1
ATOM 1992 C C . ALA A 1 268 ? 19.937 -8.932 5.381 1.00 67.88 268 ALA A C 1
ATOM 1994 O O . ALA A 1 268 ? 19.167 -8.475 6.228 1.00 67.88 268 ALA A O 1
ATOM 1995 N N . PRO A 1 269 ? 20.915 -8.172 4.847 1.00 75.25 269 PRO A N 1
ATOM 1996 C CA . PRO A 1 269 ? 21.051 -6.762 5.177 1.00 75.25 269 PRO A CA 1
ATOM 1997 C C . PRO A 1 269 ? 19.830 -5.979 4.666 1.00 75.25 269 PRO A C 1
ATOM 1999 O O . PRO A 1 269 ? 19.437 -6.167 3.509 1.00 75.25 269 PRO A O 1
ATOM 2002 N N . PRO A 1 270 ? 19.268 -5.063 5.475 1.00 79.12 270 PRO A N 1
ATOM 2003 C CA . PRO A 1 270 ? 18.060 -4.340 5.107 1.00 79.12 270 PRO A CA 1
ATOM 2004 C C . PRO A 1 270 ? 18.279 -3.462 3.870 1.00 79.12 270 PRO A C 1
ATOM 2006 O O . PRO A 1 270 ? 19.352 -2.870 3.681 1.00 79.12 270 PRO A O 1
ATOM 2009 N N . THR A 1 271 ? 17.247 -3.354 3.032 1.00 77.81 271 THR A N 1
ATOM 2010 C CA . THR A 1 271 ? 17.203 -2.403 1.910 1.00 77.81 271 THR A CA 1
ATOM 2011 C C . THR A 1 271 ? 17.231 -0.956 2.420 1.00 77.81 271 THR A C 1
ATOM 2013 O O . THR A 1 271 ? 16.947 -0.696 3.589 1.00 77.81 271 THR A O 1
ATOM 2016 N N . ALA A 1 272 ? 17.554 0.018 1.561 1.00 80.31 272 ALA A N 1
ATOM 2017 C CA . ALA A 1 272 ? 17.548 1.434 1.954 1.00 80.31 272 ALA A CA 1
ATOM 2018 C C . ALA A 1 272 ? 16.171 1.880 2.491 1.00 80.31 272 ALA A C 1
ATOM 2020 O O . ALA A 1 272 ? 16.090 2.568 3.507 1.00 80.31 272 ALA A O 1
ATOM 2021 N N . GLY A 1 273 ? 15.083 1.419 1.862 1.00 82.75 273 GLY A N 1
ATOM 2022 C CA . GLY A 1 273 ? 13.719 1.651 2.340 1.00 82.75 273 GLY A CA 1
ATOM 2023 C C . GLY A 1 273 ? 13.444 1.007 3.705 1.00 82.75 273 GLY A C 1
ATOM 2024 O O . GLY A 1 273 ? 12.921 1.674 4.597 1.00 82.75 273 GLY A O 1
ATOM 2025 N N . GLN A 1 274 ? 13.895 -0.233 3.929 1.00 85.62 274 GLN A N 1
ATOM 2026 C CA . GLN A 1 274 ? 13.813 -0.881 5.245 1.00 85.62 274 GLN A CA 1
ATOM 2027 C C . GLN A 1 274 ? 14.639 -0.144 6.309 1.00 85.62 274 GLN A C 1
ATOM 2029 O O . GLN A 1 274 ? 14.205 -0.030 7.448 1.00 85.62 274 GLN A O 1
ATOM 2034 N N . GLN A 1 275 ? 15.804 0.408 5.969 1.00 88.44 275 GLN A N 1
ATOM 2035 C CA . GLN A 1 275 ? 16.595 1.205 6.914 1.00 88.44 275 GLN A CA 1
ATOM 2036 C C . GLN A 1 275 ? 15.876 2.498 7.323 1.00 88.44 275 GLN A C 1
ATOM 2038 O O . GLN A 1 275 ? 15.915 2.875 8.493 1.00 88.44 275 GLN A O 1
ATOM 2043 N N . VAL A 1 276 ? 15.198 3.175 6.388 1.00 88.62 276 VAL A N 1
ATOM 2044 C CA . VAL A 1 276 ? 14.326 4.324 6.704 1.00 88.62 276 VAL A CA 1
ATOM 2045 C C . VAL A 1 276 ? 13.190 3.890 7.629 1.00 88.62 276 VAL A C 1
ATOM 2047 O O . VAL A 1 276 ? 12.997 4.507 8.673 1.00 88.62 276 VAL A O 1
ATOM 2050 N N . LEU A 1 277 ? 12.509 2.789 7.300 1.00 90.56 277 LEU A N 1
ATOM 2051 C CA . LEU A 1 277 ? 11.441 2.224 8.123 1.00 90.56 277 LEU A CA 1
ATOM 2052 C C . LEU A 1 277 ? 11.903 1.949 9.563 1.00 90.56 277 LEU A C 1
ATOM 2054 O O . LEU A 1 277 ? 11.243 2.344 10.518 1.00 90.56 277 LEU A O 1
ATOM 2058 N N . LEU A 1 278 ? 13.058 1.302 9.726 1.00 91.50 278 LEU A N 1
ATOM 2059 C CA . LEU A 1 278 ? 13.602 0.950 11.037 1.00 91.50 278 LEU A CA 1
ATOM 2060 C C . LEU A 1 278 ? 13.999 2.168 11.871 1.00 91.50 278 LEU A C 1
ATOM 2062 O O . LEU A 1 278 ? 13.867 2.125 13.091 1.00 91.50 278 LEU A O 1
ATOM 2066 N N . ARG A 1 279 ? 14.445 3.259 11.235 1.00 92.19 279 ARG A N 1
ATOM 2067 C CA . ARG A 1 279 ? 14.705 4.533 11.928 1.00 92.19 279 ARG A CA 1
ATOM 2068 C C . ARG A 1 279 ? 13.426 5.176 12.472 1.00 92.19 279 ARG A C 1
ATOM 2070 O O . ARG A 1 279 ? 13.496 5.857 13.484 1.00 92.19 279 ARG A O 1
ATOM 2077 N N . ARG A 1 280 ? 12.278 4.928 11.834 1.00 92.12 280 ARG A N 1
ATOM 2078 C CA . ARG A 1 280 ? 10.943 5.430 12.215 1.00 92.12 280 ARG A CA 1
ATOM 2079 C C . ARG A 1 280 ? 10.100 4.402 12.986 1.00 92.12 280 ARG A C 1
ATOM 2081 O O . ARG A 1 280 ? 8.895 4.571 13.155 1.00 92.12 280 ARG A O 1
ATOM 2088 N N . ARG A 1 281 ? 10.715 3.306 13.442 1.00 93.56 281 ARG A N 1
ATOM 2089 C CA . ARG A 1 281 ? 10.015 2.172 14.062 1.00 93.56 281 ARG A CA 1
ATOM 2090 C C . ARG A 1 281 ? 9.130 2.587 15.235 1.00 93.56 281 ARG A C 1
ATOM 2092 O O . ARG A 1 281 ? 7.974 2.178 15.287 1.00 93.56 281 ARG A O 1
ATOM 2099 N N . ASP A 1 282 ? 9.678 3.346 16.178 1.00 94.38 282 ASP A N 1
ATOM 2100 C CA . ASP A 1 282 ? 8.974 3.673 17.421 1.00 94.38 282 ASP A CA 1
ATOM 2101 C C . ASP A 1 282 ? 7.781 4.600 17.164 1.00 94.38 282 ASP A C 1
ATOM 2103 O O . ASP A 1 282 ? 6.726 4.435 17.777 1.00 94.38 282 ASP A O 1
ATOM 2107 N N . GLU A 1 283 ? 7.909 5.510 16.197 1.00 94.69 283 GLU A N 1
ATOM 2108 C CA . GLU A 1 283 ? 6.811 6.352 15.722 1.00 94.69 283 GLU A CA 1
ATOM 2109 C C . GLU A 1 283 ? 5.691 5.502 15.106 1.00 94.69 283 GLU A C 1
ATOM 2111 O O . GLU A 1 283 ? 4.544 5.581 15.545 1.00 94.69 283 GLU A O 1
ATOM 2116 N N . LEU A 1 284 ? 6.018 4.619 14.157 1.00 93.12 284 LEU A N 1
ATOM 2117 C CA . LEU A 1 284 ? 5.039 3.735 13.517 1.00 93.12 284 LEU A CA 1
ATOM 2118 C C . LEU A 1 284 ? 4.329 2.810 14.506 1.00 93.12 284 LEU A C 1
ATOM 2120 O O . LEU A 1 284 ? 3.116 2.620 14.417 1.00 93.12 284 LEU A O 1
ATOM 2124 N N . LEU A 1 285 ? 5.067 2.238 15.460 1.00 94.56 285 LEU A N 1
ATOM 2125 C CA . LEU A 1 285 ? 4.483 1.409 16.514 1.00 94.56 285 LEU A CA 1
ATOM 2126 C C . LEU A 1 285 ? 3.579 2.225 17.444 1.00 94.56 285 LEU A C 1
ATOM 2128 O O . LEU A 1 285 ? 2.569 1.700 17.911 1.00 94.56 285 LEU A O 1
ATOM 2132 N N . SER A 1 286 ? 3.907 3.497 17.681 1.00 93.00 286 SER A N 1
ATOM 2133 C CA . SER A 1 286 ? 3.074 4.413 18.465 1.00 93.00 286 SER A CA 1
ATOM 2134 C C . SER A 1 286 ? 1.778 4.774 17.738 1.00 93.00 286 SER A C 1
ATOM 2136 O O . SER A 1 286 ? 0.725 4.790 18.370 1.00 93.00 286 SER A O 1
ATOM 2138 N N . LEU A 1 287 ? 1.826 4.982 16.417 1.00 92.25 287 LEU A N 1
ATOM 2139 C CA . LEU A 1 287 ? 0.647 5.275 15.591 1.00 92.25 287 LEU A CA 1
ATOM 2140 C C . LEU A 1 287 ? -0.392 4.145 15.612 1.00 92.25 287 LEU A C 1
ATOM 2142 O O . LEU A 1 287 ? -1.592 4.403 15.608 1.00 92.25 287 LEU A O 1
ATOM 2146 N N . VAL A 1 288 ? 0.051 2.886 15.665 1.00 93.06 288 VAL A N 1
ATOM 2147 C CA . VAL A 1 288 ? -0.856 1.721 15.673 1.00 93.06 288 VAL A CA 1
ATOM 2148 C C . VAL A 1 288 ? -1.131 1.157 17.069 1.00 93.06 288 VAL A C 1
ATOM 2150 O O . VAL A 1 288 ? -1.851 0.157 17.203 1.00 93.06 288 VAL A O 1
ATOM 2153 N N . ALA A 1 289 ? -0.564 1.768 18.112 1.00 90.31 289 ALA A N 1
ATOM 2154 C CA . ALA A 1 289 ? -0.704 1.305 19.484 1.00 90.31 289 ALA A CA 1
ATOM 2155 C C . ALA A 1 289 ? -2.182 1.226 19.905 1.00 90.31 289 ALA A C 1
ATOM 2157 O O . ALA A 1 289 ? -3.027 2.032 19.514 1.00 90.31 289 ALA A O 1
ATOM 2158 N N . GLU A 1 290 ? -2.520 0.218 20.711 1.00 85.06 290 GLU A N 1
ATOM 2159 C CA . GLU A 1 290 ? -3.876 0.081 21.243 1.00 85.06 290 GLU A CA 1
ATOM 2160 C C . GLU A 1 290 ? -4.130 1.194 22.272 1.00 85.06 290 GLU A C 1
ATOM 2162 O O . GLU A 1 290 ? -3.525 1.205 23.343 1.00 85.06 290 GLU A O 1
ATOM 2167 N N . ASN A 1 291 ? -5.032 2.126 21.950 1.00 80.50 291 ASN A N 1
ATOM 2168 C CA . ASN A 1 291 ? -5.516 3.132 22.890 1.00 80.50 291 ASN A CA 1
ATOM 2169 C C . ASN A 1 291 ? -6.773 2.596 23.609 1.00 80.50 291 ASN A C 1
ATOM 2171 O O . ASN A 1 291 ? -7.798 2.398 22.951 1.00 80.50 291 ASN A O 1
ATOM 2175 N N . PRO A 1 292 ? -6.730 2.344 24.932 1.00 72.94 292 PRO A N 1
ATOM 2176 C CA . PRO A 1 292 ? -7.874 1.825 25.686 1.00 72.94 292 PRO A CA 1
ATOM 2177 C C . PRO A 1 292 ? -8.933 2.894 26.028 1.00 72.94 292 PRO A C 1
ATOM 2179 O O . PRO A 1 292 ? -9.930 2.578 26.680 1.00 72.94 292 PRO A O 1
ATOM 2182 N N . GLY A 1 293 ? -8.744 4.145 25.598 1.00 79.75 293 GLY A N 1
ATOM 2183 C CA . GLY A 1 293 ? -9.644 5.263 25.869 1.00 79.75 293 GLY A CA 1
ATOM 2184 C C . GLY A 1 293 ? -9.238 6.091 27.102 1.00 79.75 293 GLY A C 1
ATOM 2185 O O . GLY A 1 293 ? -8.155 5.902 27.655 1.00 79.75 293 GLY A O 1
ATOM 2186 N N . PRO A 1 294 ? -10.093 7.027 27.556 1.00 86.31 294 PRO A N 1
ATOM 2187 C CA . PRO A 1 294 ? -11.489 7.186 27.158 1.00 86.31 294 PRO A CA 1
ATOM 2188 C C . PRO A 1 294 ? -11.663 7.747 25.742 1.00 86.31 294 PRO A C 1
ATOM 2190 O O . PRO A 1 294 ? -11.007 8.721 25.382 1.00 86.31 294 PRO A O 1
ATOM 2193 N N . PHE A 1 295 ? -12.591 7.164 24.978 1.00 90.44 295 PHE A N 1
ATOM 2194 C CA . PHE A 1 295 ? -12.899 7.610 23.616 1.00 90.44 295 PHE A CA 1
ATOM 2195 C C . PHE A 1 295 ? -13.821 8.833 23.626 1.00 90.44 295 PHE A C 1
ATOM 2197 O O . PHE A 1 295 ? -14.770 8.915 24.418 1.00 90.44 295 PHE A O 1
ATOM 2204 N N . ARG A 1 296 ? -13.532 9.800 22.756 1.00 89.62 296 ARG A N 1
ATOM 2205 C CA . ARG A 1 296 ? -14.294 11.042 22.595 1.00 89.62 296 ARG A CA 1
ATOM 2206 C C . ARG A 1 296 ? -15.522 10.816 21.715 1.00 89.62 296 ARG A C 1
ATOM 2208 O O . ARG A 1 296 ? -15.609 9.845 20.973 1.00 89.62 296 ARG A O 1
ATOM 2215 N N . VAL A 1 297 ? -16.487 11.731 21.805 1.00 89.06 297 VAL A N 1
ATOM 2216 C CA . VAL A 1 297 ? -17.575 11.799 20.816 1.00 89.06 297 VAL A CA 1
ATOM 2217 C C . VAL A 1 297 ? -16.954 12.038 19.440 1.00 89.06 297 VAL A C 1
ATOM 2219 O O . VAL A 1 297 ? -15.952 12.741 19.339 1.00 89.06 297 VAL A O 1
ATOM 2222 N N . ASP A 1 298 ? -17.533 11.412 18.422 1.00 87.75 298 ASP A N 1
ATOM 2223 C CA . ASP A 1 298 ? -17.060 11.397 17.037 1.00 87.75 298 ASP A CA 1
ATOM 2224 C C . ASP A 1 298 ? -15.773 10.584 16.797 1.00 87.75 298 ASP A C 1
ATOM 2226 O O . ASP A 1 298 ? -15.294 10.495 15.668 1.00 87.75 298 ASP A O 1
ATOM 2230 N N . GLU A 1 299 ? -15.244 9.90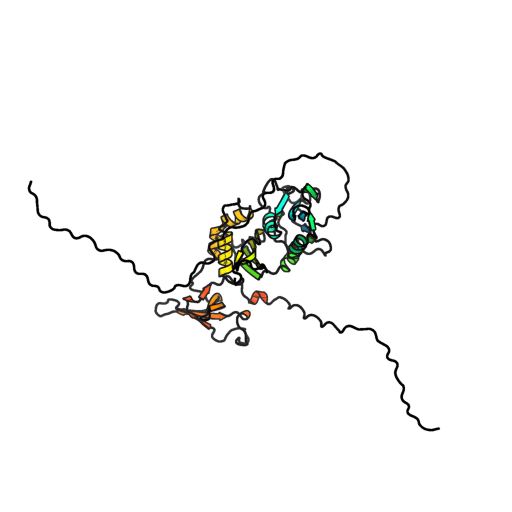5 17.822 1.00 90.19 299 GLU A N 1
ATOM 2231 C CA . GLU A 1 299 ? -14.095 9.012 17.665 1.00 90.19 299 GLU A CA 1
ATOM 2232 C C . GLU A 1 299 ? -14.499 7.679 17.018 1.00 90.19 299 GLU A C 1
ATOM 2234 O O . GLU A 1 299 ? -15.524 7.071 17.361 1.00 90.19 299 GLU A O 1
ATOM 2239 N N . ARG A 1 300 ? -13.672 7.221 16.071 1.00 89.56 300 ARG A N 1
ATOM 2240 C CA . ARG A 1 300 ? -13.845 5.953 15.358 1.00 89.56 300 ARG A CA 1
ATOM 2241 C C . ARG A 1 300 ? -13.475 4.786 16.257 1.00 89.56 300 ARG A C 1
ATOM 2243 O O . ARG A 1 300 ? -12.364 4.696 16.776 1.00 89.56 300 ARG A O 1
ATOM 2250 N N . VAL A 1 301 ? -14.402 3.848 16.391 1.00 91.00 301 VAL A N 1
ATOM 2251 C CA . VAL A 1 301 ? -14.230 2.677 17.242 1.00 91.00 301 VAL A CA 1
ATOM 2252 C C . VAL A 1 301 ? -14.563 1.389 16.519 1.00 91.00 301 VAL A C 1
ATOM 2254 O O . VAL A 1 301 ? -15.379 1.333 15.601 1.00 91.00 301 VAL A O 1
ATOM 2257 N N . GLU A 1 302 ? -13.906 0.338 16.974 1.00 91.00 302 GLU A N 1
ATOM 2258 C CA . GLU A 1 302 ? -14.144 -1.040 16.612 1.00 91.00 302 GLU A CA 1
ATOM 2259 C C . GLU A 1 302 ? -14.730 -1.750 17.837 1.00 91.00 302 GLU A C 1
ATOM 2261 O O . GLU A 1 302 ? -14.184 -1.676 18.942 1.00 91.00 302 GLU A O 1
ATOM 2266 N N . VAL A 1 303 ? -15.880 -2.396 17.660 1.00 88.56 303 VAL A N 1
ATOM 2267 C CA . VAL A 1 303 ? -16.651 -3.002 18.743 1.00 88.56 303 VAL A CA 1
ATOM 2268 C C . VAL A 1 303 ? -16.814 -4.488 18.493 1.00 88.56 303 VAL A C 1
ATOM 2270 O O . VAL A 1 303 ? -17.398 -4.911 17.492 1.00 88.56 303 VAL A O 1
ATOM 2273 N N . ARG A 1 304 ? -16.323 -5.289 19.442 1.00 88.00 304 ARG A N 1
ATOM 2274 C CA . ARG A 1 304 ? -16.503 -6.739 19.437 1.00 88.00 304 ARG A CA 1
ATOM 2275 C C . ARG A 1 304 ? -17.862 -7.090 20.029 1.00 88.00 304 ARG A C 1
ATOM 2277 O O . ARG A 1 304 ? -18.114 -6.883 21.216 1.00 88.00 304 ARG A O 1
ATOM 2284 N N . LEU A 1 305 ? -18.736 -7.640 19.202 1.00 84.94 305 LEU A N 1
ATOM 2285 C CA . LEU A 1 305 ? -20.057 -8.090 19.605 1.00 84.94 305 LEU A CA 1
ATOM 2286 C C . LEU A 1 305 ? -19.988 -9.428 20.369 1.00 84.94 305 LEU A C 1
ATOM 2288 O O . LEU A 1 305 ? -19.037 -10.198 20.198 1.00 84.94 305 LEU A O 1
ATOM 2292 N N . PRO A 1 306 ? -21.006 -9.752 21.194 1.00 81.75 306 PRO A N 1
ATOM 2293 C CA . PRO A 1 306 ? -21.062 -11.018 21.933 1.00 81.75 306 PRO A CA 1
ATOM 2294 C C . PRO A 1 306 ? -21.065 -12.272 21.049 1.00 81.75 306 PRO A C 1
ATOM 2296 O O . PRO A 1 306 ? -20.627 -13.330 21.489 1.00 81.75 306 PRO A O 1
ATOM 2299 N N . ASP A 1 307 ? -21.540 -12.154 19.807 1.00 80.56 307 ASP A N 1
ATOM 2300 C CA . ASP A 1 307 ? -21.534 -13.230 18.807 1.00 80.56 307 ASP A CA 1
ATOM 2301 C C . ASP A 1 307 ? -20.159 -13.430 18.137 1.00 80.56 307 ASP A C 1
ATOM 2303 O O . ASP A 1 307 ? -20.014 -14.263 17.245 1.00 80.56 307 ASP A O 1
ATOM 2307 N N . GLY A 1 308 ? -19.145 -12.675 18.571 1.00 77.75 308 GLY A N 1
ATOM 2308 C CA . GLY A 1 308 ? -17.775 -12.756 18.079 1.00 77.75 308 GLY A CA 1
ATOM 2309 C C . GLY A 1 308 ? -17.495 -11.907 16.843 1.00 77.75 308 GLY A C 1
ATOM 2310 O O . GLY A 1 308 ? -16.328 -11.793 16.474 1.00 77.75 308 GLY A O 1
ATOM 2311 N N . ARG A 1 309 ? -18.512 -11.285 16.230 1.00 81.25 309 ARG A N 1
ATOM 2312 C CA . ARG A 1 309 ? -18.308 -10.357 15.113 1.00 81.25 309 ARG A CA 1
ATOM 2313 C C . ARG A 1 309 ? -17.698 -9.054 15.600 1.00 81.25 309 ARG A C 1
ATOM 2315 O O . ARG A 1 309 ? -17.899 -8.641 16.742 1.00 81.25 309 ARG A O 1
ATOM 2322 N N . THR A 1 310 ? -17.023 -8.370 14.690 1.00 84.69 310 THR A N 1
ATOM 2323 C CA . THR A 1 310 ? -16.461 -7.053 14.952 1.00 84.69 310 THR A CA 1
ATOM 2324 C C . THR A 1 310 ? -17.052 -6.042 13.986 1.00 84.69 310 THR A C 1
ATOM 2326 O O . THR A 1 310 ? -17.073 -6.283 12.781 1.00 84.69 310 THR A O 1
ATOM 2329 N N . LEU A 1 311 ? -17.568 -4.937 14.521 1.00 86.06 311 LEU A N 1
ATOM 2330 C CA . LEU A 1 311 ? -18.167 -3.856 13.746 1.00 86.06 311 LEU A CA 1
ATOM 2331 C C . LEU A 1 311 ? -17.415 -2.551 13.988 1.00 86.06 311 LEU A C 1
ATOM 2333 O O . LEU A 1 311 ? -16.979 -2.281 15.104 1.00 86.06 311 LEU A O 1
ATOM 2337 N N . THR A 1 312 ? -17.325 -1.717 12.961 1.00 88.50 312 THR A N 1
ATOM 2338 C CA . THR A 1 312 ? -16.824 -0.346 13.070 1.00 88.50 312 THR A CA 1
ATOM 2339 C C . THR A 1 312 ? -17.963 0.649 13.212 1.00 88.50 312 THR A C 1
ATOM 2341 O O . THR A 1 312 ? -19.091 0.414 12.761 1.00 88.50 312 THR A O 1
ATOM 2344 N N . GLY A 1 313 ? -17.664 1.778 13.839 1.00 88.75 313 GLY A N 1
ATOM 2345 C CA . GLY A 1 313 ? -18.604 2.869 13.991 1.00 88.75 313 GLY A CA 1
ATOM 2346 C C . GLY A 1 313 ? -17.992 4.062 14.702 1.00 88.75 313 GLY A C 1
ATOM 2347 O O . GLY A 1 313 ? -16.772 4.181 14.819 1.00 88.75 313 GLY A O 1
ATOM 2348 N N . THR A 1 314 ? -18.856 4.944 15.185 1.00 91.25 314 THR A N 1
ATOM 2349 C CA . THR A 1 314 ? -18.448 6.217 15.778 1.00 91.25 314 THR A CA 1
ATOM 2350 C C . THR A 1 314 ? -19.118 6.415 17.130 1.00 91.25 314 THR A C 1
ATOM 2352 O O . THR A 1 314 ? -20.327 6.202 17.267 1.00 91.25 314 THR A O 1
ATOM 2355 N N . VAL A 1 315 ? -18.346 6.815 18.140 1.00 91.06 315 VAL A N 1
ATOM 2356 C CA . VAL A 1 315 ? -18.847 7.072 19.498 1.00 91.06 315 VAL A CA 1
ATOM 2357 C C . VAL A 1 315 ? -19.763 8.293 19.505 1.00 91.06 315 VAL A C 1
ATOM 2359 O O . VAL A 1 315 ? -19.413 9.355 19.006 1.00 91.06 315 VAL A O 1
ATOM 2362 N N . THR A 1 316 ? -20.933 8.166 20.127 1.00 90.38 316 THR A N 1
ATOM 2363 C CA . THR A 1 316 ? -21.877 9.276 20.331 1.00 90.38 316 THR A CA 1
ATOM 2364 C C . THR A 1 316 ? -21.918 9.758 21.773 1.00 90.38 316 THR A C 1
ATOM 2366 O O . THR A 1 316 ? -22.249 10.914 22.018 1.00 90.38 316 THR A O 1
ATOM 2369 N N . ALA A 1 317 ? -21.623 8.884 22.740 1.00 89.44 317 ALA A N 1
ATOM 2370 C CA . ALA A 1 317 ? -21.550 9.251 24.151 1.00 89.44 317 ALA A CA 1
ATOM 2371 C C . ALA A 1 317 ? -20.734 8.236 24.964 1.00 89.44 317 ALA A C 1
ATOM 2373 O O . ALA A 1 317 ? -20.754 7.036 24.688 1.00 89.44 317 ALA A O 1
ATOM 2374 N N . ALA A 1 318 ? -20.083 8.712 26.025 1.00 91.06 318 ALA A N 1
ATOM 2375 C CA . ALA A 1 318 ? -19.483 7.872 27.058 1.00 91.06 318 ALA A CA 1
ATOM 2376 C C . ALA A 1 318 ? -20.393 7.842 28.295 1.00 91.06 318 ALA A C 1
ATOM 2378 O O . ALA A 1 318 ? -20.755 8.887 28.836 1.00 91.06 318 ALA A O 1
ATOM 2379 N N . ILE A 1 319 ? -20.751 6.646 28.759 1.00 89.69 319 ILE A N 1
ATOM 2380 C CA . ILE A 1 319 ? -21.605 6.436 29.931 1.00 89.69 319 ILE A CA 1
ATOM 2381 C C . ILE A 1 319 ? -20.704 6.076 31.112 1.00 89.69 319 ILE A C 1
ATOM 2383 O O . ILE A 1 319 ? -20.090 5.003 31.151 1.00 89.69 319 ILE A O 1
ATOM 2387 N N . ARG A 1 320 ? -20.621 6.993 32.078 1.00 90.81 320 ARG A N 1
ATOM 2388 C CA . ARG A 1 320 ? -19.780 6.863 33.272 1.00 90.81 320 ARG A CA 1
ATOM 2389 C C . ARG A 1 320 ? -20.539 6.230 34.436 1.00 90.81 320 ARG A C 1
ATOM 2391 O O . ARG A 1 320 ? -21.744 6.416 34.584 1.00 90.81 320 ARG A O 1
ATOM 2398 N N . GLY A 1 321 ? -19.822 5.459 35.246 1.00 87.06 321 GLY A N 1
ATOM 2399 C CA . GLY A 1 321 ? -20.309 4.944 36.521 1.00 87.06 321 GLY A CA 1
ATOM 2400 C C . GLY A 1 321 ? -20.265 5.990 37.636 1.00 87.06 321 GLY A C 1
ATOM 2401 O O . GLY A 1 321 ? -19.832 7.122 37.430 1.00 87.06 321 GLY A O 1
ATOM 2402 N N . ALA A 1 322 ? -20.670 5.580 38.841 1.00 84.50 322 ALA A N 1
ATOM 2403 C CA . ALA A 1 322 ? -20.578 6.412 40.045 1.00 84.50 322 ALA A CA 1
ATOM 2404 C C . ALA A 1 322 ? -19.135 6.871 40.330 1.00 84.50 322 ALA A C 1
ATOM 2406 O O . ALA A 1 322 ? -18.918 8.015 40.719 1.00 84.50 322 ALA A O 1
ATOM 2407 N N . ASP A 1 323 ? -18.162 6.010 40.025 1.00 87.88 323 ASP A N 1
ATOM 2408 C CA . ASP A 1 323 ? -16.725 6.243 40.215 1.00 87.88 323 ASP A CA 1
ATOM 2409 C C . ASP A 1 323 ? -16.109 7.143 39.123 1.00 87.88 323 ASP A C 1
ATOM 2411 O O . ASP A 1 323 ? -14.896 7.276 39.038 1.00 87.88 323 ASP A O 1
ATOM 2415 N N . GLN A 1 324 ? -16.934 7.747 38.256 1.00 82.88 324 GLN A N 1
ATOM 2416 C CA . GLN A 1 324 ? -16.545 8.538 37.076 1.00 82.88 324 GLN A CA 1
ATOM 2417 C C . GLN A 1 324 ? -15.827 7.763 35.954 1.00 82.88 324 GLN A C 1
ATOM 2419 O O . GLN A 1 324 ? -15.624 8.320 34.870 1.00 82.88 324 GLN A O 1
ATOM 2424 N N . ASP A 1 325 ? -15.538 6.476 36.142 1.00 87.19 325 ASP A N 1
ATOM 2425 C CA . ASP A 1 325 ? -14.994 5.603 35.099 1.00 87.19 325 ASP A CA 1
ATOM 2426 C C . ASP A 1 325 ? -16.012 5.304 33.996 1.00 87.19 325 ASP A C 1
ATOM 2428 O O . ASP A 1 325 ? -17.206 5.102 34.250 1.00 87.19 325 ASP A O 1
ATOM 2432 N N . VAL A 1 326 ? -15.542 5.244 32.746 1.00 88.62 326 VAL A N 1
ATOM 2433 C CA . VAL A 1 326 ? -16.394 4.902 31.601 1.00 88.62 326 VAL A CA 1
ATOM 2434 C C . VAL A 1 326 ? -16.735 3.414 31.649 1.00 88.62 326 VAL A C 1
ATOM 2436 O O . VAL A 1 326 ? -15.872 2.559 31.477 1.00 88.62 326 VAL A O 1
ATOM 2439 N N . ARG A 1 327 ? -18.016 3.093 31.862 1.00 90.56 327 ARG A N 1
ATOM 2440 C CA . ARG A 1 327 ? -18.509 1.706 31.912 1.00 90.56 327 ARG A CA 1
ATOM 2441 C C . ARG A 1 327 ? -18.957 1.199 30.549 1.00 90.56 327 ARG A C 1
ATOM 2443 O O . ARG A 1 327 ? -18.842 0.009 30.258 1.00 90.56 327 ARG A O 1
ATOM 2450 N N . SER A 1 328 ? -19.482 2.091 29.717 1.00 91.75 328 SER A N 1
ATOM 2451 C CA . SER A 1 328 ? -19.982 1.750 28.386 1.00 91.75 328 SER A CA 1
ATOM 2452 C C . SER A 1 328 ? -19.922 2.947 27.451 1.00 91.75 328 SER A C 1
ATOM 2454 O O . SER A 1 328 ? -19.924 4.091 27.902 1.00 91.75 328 SER A O 1
ATOM 2456 N N . TYR A 1 329 ? -19.900 2.670 26.153 1.00 92.06 329 TYR A N 1
ATOM 2457 C CA . TYR A 1 329 ? -20.027 3.680 25.113 1.00 92.06 329 TYR A CA 1
ATOM 2458 C C . TYR A 1 329 ? -21.325 3.465 24.353 1.00 92.06 329 TYR A C 1
ATOM 2460 O O . TYR A 1 329 ? -21.699 2.332 24.043 1.00 92.06 329 TYR A O 1
ATOM 2468 N N . GLN A 1 330 ? -21.993 4.568 24.048 1.00 92.31 330 GLN A N 1
ATOM 2469 C CA . GLN A 1 330 ? -23.012 4.625 23.017 1.00 92.31 330 GLN A CA 1
ATOM 2470 C C . GLN A 1 330 ? -22.322 4.991 21.703 1.00 92.31 330 GLN A C 1
ATOM 2472 O O . GLN A 1 330 ? -21.498 5.907 21.677 1.00 92.31 330 GLN A O 1
ATOM 2477 N N . TRP A 1 331 ? -22.635 4.276 20.631 1.00 91.25 331 TRP A N 1
ATOM 2478 C CA . TRP A 1 331 ? -22.000 4.452 19.329 1.00 91.25 331 TRP A CA 1
ATOM 2479 C C . TRP A 1 331 ? -22.968 4.113 18.193 1.00 91.25 331 TRP A C 1
ATOM 2481 O O . TRP A 1 331 ? -23.975 3.430 18.391 1.00 91.25 331 TRP A O 1
ATOM 2491 N N . ASN A 1 332 ? -22.670 4.599 16.992 1.00 88.25 332 ASN A N 1
ATOM 2492 C CA . ASN A 1 332 ? -23.409 4.276 15.777 1.00 88.25 332 ASN A CA 1
ATOM 2493 C C . ASN A 1 332 ? -22.550 3.402 14.863 1.00 88.25 332 ASN A C 1
ATOM 2495 O O . ASN A 1 332 ? -21.442 3.826 14.540 1.00 88.25 332 ASN A O 1
ATOM 2499 N N . PRO A 1 333 ? -23.037 2.232 14.417 1.00 84.62 333 PRO A N 1
ATOM 2500 C CA . PRO A 1 333 ? -22.315 1.421 13.448 1.00 84.62 333 PRO A CA 1
ATOM 2501 C C . PRO A 1 333 ? -22.291 2.076 12.070 1.00 84.62 333 PRO A C 1
ATOM 2503 O O . PRO A 1 333 ? -23.229 2.783 11.689 1.00 84.62 333 PRO A O 1
ATOM 2506 N N . ASP A 1 334 ? -21.253 1.767 11.298 1.00 79.19 334 ASP A N 1
ATOM 2507 C CA . ASP A 1 334 ? -21.175 2.165 9.894 1.00 79.19 334 ASP A CA 1
ATOM 2508 C C . ASP A 1 334 ? -22.329 1.561 9.087 1.00 79.19 334 ASP A C 1
ATOM 2510 O O . ASP A 1 334 ? -22.735 0.413 9.293 1.00 79.19 334 ASP A O 1
ATOM 2514 N N . ARG A 1 335 ? -22.849 2.322 8.116 1.00 65.81 335 ARG A N 1
ATOM 2515 C CA . ARG A 1 335 ? -23.959 1.889 7.246 1.00 65.81 335 ARG A CA 1
ATOM 2516 C C . ARG A 1 335 ? -23.674 0.585 6.496 1.00 65.81 335 ARG A C 1
ATOM 2518 O O . ARG A 1 335 ? -24.593 -0.189 6.255 1.00 65.81 335 ARG A O 1
ATOM 2525 N N . THR A 1 336 ? -22.418 0.351 6.133 1.00 56.81 336 THR A N 1
ATOM 2526 C CA . THR A 1 336 ? -21.936 -0.847 5.425 1.00 56.81 336 THR A CA 1
ATOM 2527 C C . THR A 1 336 ? -21.919 -2.099 6.306 1.00 56.81 336 THR A C 1
ATOM 2529 O O . THR A 1 336 ? -21.886 -3.212 5.789 1.00 56.81 336 THR A O 1
ATOM 2532 N N . SER A 1 337 ? -21.991 -1.928 7.627 1.00 53.94 337 SER A N 1
ATOM 2533 C CA . SER A 1 337 ? -21.783 -2.981 8.623 1.00 53.94 337 SER A CA 1
ATOM 2534 C C . SER A 1 337 ? -23.079 -3.654 9.103 1.00 53.94 337 SER A C 1
ATOM 2536 O O . SER A 1 337 ? -23.023 -4.596 9.893 1.00 53.94 337 SER A O 1
ATOM 2538 N N . MET A 1 338 ? -24.255 -3.200 8.644 1.00 55.56 338 MET A N 1
ATOM 2539 C CA . MET A 1 338 ? -25.567 -3.695 9.093 1.00 55.56 338 MET A CA 1
ATOM 2540 C C . MET A 1 338 ? -26.509 -3.977 7.904 1.00 55.56 338 MET A C 1
ATOM 2542 O O . MET A 1 338 ? -26.953 -3.035 7.246 1.00 55.56 338 MET A O 1
ATOM 2546 N N . PRO A 1 339 ? -26.873 -5.245 7.626 1.00 46.66 339 PRO A N 1
ATOM 2547 C CA . PRO A 1 339 ? -27.902 -5.555 6.638 1.00 46.66 339 PRO A CA 1
ATOM 2548 C C . PRO A 1 339 ? -29.291 -5.141 7.158 1.00 46.66 339 PRO A C 1
ATOM 2550 O O . PRO A 1 339 ? -29.767 -5.665 8.163 1.00 46.66 339 PRO A O 1
ATOM 2553 N N . GLY A 1 340 ? -29.951 -4.208 6.463 1.00 51.88 340 GLY A N 1
ATOM 2554 C CA . GLY A 1 340 ? -31.341 -3.802 6.721 1.00 51.88 340 GLY A CA 1
ATOM 2555 C C . GLY A 1 340 ? -31.552 -2.297 6.943 1.00 51.88 340 GLY A C 1
ATOM 2556 O O . GLY A 1 340 ? -30.657 -1.561 7.348 1.00 51.88 340 GLY A O 1
ATOM 2557 N N . SER A 1 341 ? -32.780 -1.831 6.688 1.00 49.69 341 SER A N 1
ATOM 2558 C CA . SER A 1 341 ? -33.226 -0.435 6.858 1.00 49.69 341 SER A CA 1
ATOM 2559 C C . SER A 1 341 ? -33.458 -0.078 8.340 1.00 49.69 341 SER A C 1
ATOM 2561 O O . SER A 1 341 ? -34.575 0.242 8.745 1.00 49.69 341 SER A O 1
ATOM 2563 N N . LEU A 1 342 ? -32.416 -0.155 9.173 1.00 54.66 342 LEU A N 1
ATOM 2564 C CA . LEU A 1 342 ? -32.459 0.269 10.586 1.00 54.66 342 LEU A CA 1
ATOM 2565 C C . LEU A 1 342 ? -32.014 1.724 10.792 1.00 54.66 342 LEU A C 1
ATOM 2567 O O . LEU A 1 342 ? -32.171 2.290 11.875 1.00 54.66 342 LEU A O 1
ATOM 2571 N N . PHE A 1 343 ? -31.464 2.341 9.751 1.00 55.91 343 PHE A N 1
ATOM 2572 C CA . PHE A 1 343 ? -30.987 3.713 9.791 1.00 55.91 343 PHE A CA 1
ATOM 2573 C C . PHE A 1 343 ? -32.114 4.697 9.460 1.00 55.91 343 PHE A C 1
ATOM 2575 O O . PHE A 1 343 ? -32.856 4.507 8.499 1.00 55.91 343 PHE A O 1
ATOM 2582 N N . GLY A 1 344 ? -32.231 5.779 10.237 1.00 54.38 344 GLY A N 1
ATOM 2583 C CA . GLY A 1 344 ? -33.158 6.870 9.924 1.00 54.38 344 GLY A CA 1
ATOM 2584 C C . GLY A 1 344 ? -32.746 7.659 8.667 1.00 54.38 344 GLY A C 1
ATOM 2585 O O . GLY A 1 344 ? -31.692 7.390 8.086 1.00 54.38 344 GLY A O 1
ATOM 2586 N N . PRO A 1 345 ? -33.498 8.712 8.282 1.00 47.78 345 PRO A N 1
ATOM 2587 C CA . PRO A 1 345 ? -33.252 9.510 7.067 1.00 47.78 345 PRO A CA 1
ATOM 2588 C C . PRO A 1 345 ? -31.833 10.094 6.955 1.00 47.78 345 PRO A C 1
ATOM 2590 O O . PRO A 1 345 ? -31.369 10.411 5.866 1.00 47.78 345 PRO A O 1
ATOM 2593 N N . ARG A 1 346 ? -31.124 10.216 8.086 1.00 54.44 346 ARG A N 1
ATOM 2594 C CA . ARG A 1 346 ? -29.742 10.712 8.170 1.00 54.44 346 ARG A CA 1
ATOM 2595 C C . ARG A 1 346 ? -28.673 9.623 8.246 1.00 54.44 346 ARG A C 1
ATOM 2597 O O . ARG A 1 346 ? -27.507 9.944 8.399 1.00 54.44 346 ARG A O 1
ATOM 2604 N N . GLY A 1 347 ? -29.038 8.343 8.170 1.00 53.50 347 GLY A N 1
ATOM 2605 C CA . GLY A 1 347 ? -28.059 7.261 8.312 1.00 53.50 347 GLY A CA 1
ATOM 2606 C C . GLY A 1 347 ? -27.663 6.937 9.736 1.00 53.50 347 GLY A C 1
ATOM 2607 O O . GLY A 1 347 ? -26.705 6.209 9.939 1.00 53.50 347 GLY A O 1
ATOM 2608 N N . VAL A 1 348 ? -28.400 7.476 10.700 1.00 55.78 348 VAL A N 1
ATOM 2609 C CA . VAL A 1 348 ? -28.138 7.323 12.125 1.00 55.78 348 VAL A CA 1
ATOM 2610 C C . VAL A 1 348 ? -29.177 6.375 12.705 1.00 55.78 348 VAL A C 1
ATOM 2612 O O . VAL A 1 348 ? -30.377 6.529 12.447 1.00 55.78 348 VAL A O 1
ATOM 2615 N N . LEU A 1 349 ? -28.721 5.392 13.478 1.00 63.50 349 LEU A N 1
ATOM 2616 C CA . LEU A 1 349 ? -29.590 4.523 14.264 1.00 63.50 349 LEU A CA 1
ATOM 2617 C C . LEU A 1 349 ? -30.154 5.353 15.422 1.00 63.50 349 LEU A C 1
ATOM 2619 O O . LEU A 1 349 ? -29.407 5.896 16.235 1.00 63.50 349 LEU A O 1
ATOM 2623 N N . ARG A 1 350 ? -31.480 5.528 15.473 1.00 59.72 350 ARG A N 1
ATOM 2624 C CA . ARG A 1 350 ? -32.119 6.381 16.486 1.00 59.72 350 ARG A CA 1
ATOM 2625 C C . ARG A 1 350 ? -31.885 5.767 17.872 1.00 59.72 350 ARG A C 1
ATOM 2627 O O . ARG A 1 350 ? -32.515 4.773 18.207 1.00 59.72 350 ARG A O 1
ATOM 2634 N N . GLY A 1 351 ? -30.987 6.366 18.655 1.00 64.12 351 GLY A N 1
ATOM 2635 C CA . GLY A 1 351 ? -30.612 5.889 19.991 1.00 64.12 351 GLY A CA 1
ATOM 2636 C C . GLY A 1 351 ? -29.304 5.091 20.069 1.00 64.12 351 GLY A C 1
ATOM 2637 O O . GLY A 1 351 ? -28.908 4.761 21.181 1.00 64.12 351 GLY A O 1
ATOM 2638 N N . GLY A 1 352 ? -28.604 4.842 18.955 1.00 75.94 352 GLY A N 1
ATOM 2639 C CA . GLY A 1 352 ? -27.308 4.145 18.937 1.00 75.94 352 GLY A CA 1
ATOM 2640 C C . GLY A 1 352 ? -27.328 2.719 19.512 1.00 75.94 352 GLY A C 1
ATOM 2641 O O . GLY A 1 352 ? -28.355 2.205 19.950 1.00 75.94 352 GLY A O 1
ATOM 2642 N N . ILE A 1 353 ? -26.169 2.067 19.504 1.00 86.44 353 ILE A N 1
ATOM 2643 C CA . ILE A 1 353 ? -25.911 0.805 20.204 1.00 86.44 353 ILE A CA 1
ATOM 2644 C C . ILE A 1 353 ? -25.094 1.133 21.453 1.00 86.44 353 ILE A C 1
ATOM 2646 O O . ILE A 1 353 ? -24.180 1.952 21.401 1.00 86.44 353 ILE A O 1
ATOM 2650 N N . VAL A 1 354 ? -25.417 0.503 22.583 1.00 90.12 354 VAL A N 1
ATOM 2651 C CA . VAL A 1 354 ? -24.624 0.617 23.814 1.00 90.12 354 VAL A CA 1
ATOM 2652 C C . VAL A 1 354 ? -23.775 -0.635 23.968 1.00 90.12 354 VAL A C 1
ATOM 2654 O O . VAL A 1 354 ? -24.284 -1.753 23.879 1.00 90.12 354 VAL A O 1
ATOM 2657 N N . SER A 1 355 ? -22.477 -0.465 24.199 1.00 90.75 355 SER A N 1
ATOM 2658 C CA . SER A 1 355 ? -21.547 -1.580 24.392 1.00 90.75 355 SER A CA 1
ATOM 2659 C C . SER A 1 355 ? -20.649 -1.359 25.611 1.00 90.75 355 SER A C 1
ATOM 2661 O O . SER A 1 355 ? -20.275 -0.215 25.887 1.00 90.75 355 SER A O 1
ATOM 2663 N N . PRO A 1 356 ? -20.304 -2.423 26.367 1.00 91.44 356 PRO A N 1
ATOM 2664 C CA . PRO A 1 356 ? -19.384 -2.318 27.499 1.00 91.44 356 PRO A CA 1
ATOM 2665 C C . PRO A 1 356 ? -18.039 -1.734 27.065 1.00 91.44 356 PRO A C 1
ATOM 2667 O O . PRO A 1 356 ? -17.553 -2.078 25.991 1.00 91.44 356 PRO A O 1
ATOM 2670 N N . ALA A 1 357 ? -17.404 -0.914 27.905 1.00 89.69 357 ALA A N 1
ATOM 2671 C CA . ALA A 1 357 ? -16.134 -0.266 27.565 1.00 89.69 357 ALA A CA 1
ATOM 2672 C C . ALA A 1 357 ? -15.045 -1.276 27.156 1.00 89.69 357 ALA A C 1
ATOM 2674 O O . ALA A 1 357 ? -14.319 -1.037 26.202 1.00 89.69 357 ALA A O 1
ATOM 2675 N N . ALA A 1 358 ? -15.006 -2.452 27.794 1.00 88.50 358 ALA A N 1
ATOM 2676 C CA . ALA A 1 358 ? -14.059 -3.525 27.471 1.00 88.50 358 ALA A CA 1
ATOM 2677 C C . ALA A 1 358 ? -14.242 -4.151 26.070 1.00 88.50 358 ALA A C 1
ATOM 2679 O O . ALA A 1 358 ? -13.355 -4.859 25.596 1.00 88.50 358 ALA A O 1
ATOM 2680 N N . ALA A 1 359 ? -15.391 -3.932 25.424 1.00 88.94 359 ALA A N 1
ATOM 2681 C CA . ALA A 1 359 ? -15.686 -4.425 24.081 1.00 88.94 359 ALA A CA 1
ATOM 2682 C C . ALA A 1 359 ? -15.366 -3.400 22.979 1.00 88.94 359 ALA A C 1
ATOM 2684 O O . ALA A 1 359 ? -15.435 -3.752 21.803 1.00 88.94 359 ALA A O 1
ATOM 2685 N N . VAL A 1 360 ? -15.043 -2.156 23.349 1.00 89.25 360 VAL A N 1
ATOM 2686 C CA . VAL A 1 360 ? -14.813 -1.027 22.439 1.00 89.25 360 VAL A CA 1
ATOM 2687 C C . VAL A 1 360 ? -13.321 -0.716 22.385 1.00 89.25 360 VAL A C 1
ATOM 2689 O O . VAL A 1 360 ? -12.658 -0.663 23.419 1.00 89.25 360 VAL A O 1
ATOM 2692 N N . ARG A 1 361 ? -12.788 -0.512 21.181 1.00 91.38 361 ARG A N 1
ATOM 2693 C CA . ARG A 1 361 ? -11.382 -0.167 20.930 1.00 91.38 361 ARG A CA 1
ATOM 2694 C C . ARG A 1 361 ? -11.290 0.947 19.897 1.00 91.38 361 ARG A C 1
ATOM 2696 O O . ARG A 1 361 ? -12.183 1.058 19.063 1.00 91.38 361 ARG A O 1
ATOM 2703 N N . ALA A 1 362 ? -10.202 1.715 19.898 1.00 89.50 362 ALA A N 1
ATOM 2704 C CA . ALA A 1 362 ? -9.910 2.631 18.797 1.00 89.50 362 ALA A CA 1
ATOM 2705 C C . ALA A 1 362 ? -9.755 1.846 17.481 1.00 89.50 362 ALA A C 1
ATOM 2707 O O . ALA A 1 362 ? -9.013 0.854 17.420 1.00 89.50 362 ALA A O 1
ATOM 2708 N N . SER A 1 363 ? -10.477 2.279 16.445 1.00 89.81 363 SER A N 1
ATOM 2709 C CA . SER A 1 363 ? -10.365 1.692 15.110 1.00 89.81 363 SER A CA 1
ATOM 2710 C C . SER A 1 363 ? -9.209 2.330 14.348 1.00 89.81 363 SER A C 1
ATOM 2712 O O . SER A 1 363 ? -9.060 3.545 14.371 1.00 89.81 363 SER A O 1
ATOM 2714 N N . LEU A 1 364 ? -8.433 1.508 13.642 1.00 89.75 364 LEU A N 1
ATOM 2715 C CA . LEU A 1 364 ? -7.453 1.961 12.647 1.00 89.75 364 LEU A CA 1
ATOM 2716 C C . LEU A 1 364 ? -8.032 1.918 11.223 1.00 89.75 364 LEU A C 1
ATOM 2718 O O . LEU A 1 364 ? -7.315 2.126 10.251 1.00 89.75 364 LEU A O 1
ATOM 2722 N N . LEU A 1 365 ? -9.308 1.560 11.066 1.00 87.06 365 LEU A N 1
ATOM 2723 C CA . LEU A 1 365 ? -9.928 1.436 9.753 1.00 87.06 365 LEU A CA 1
ATOM 2724 C C . LEU A 1 365 ? -10.481 2.790 9.294 1.00 87.06 365 LEU A C 1
ATOM 2726 O O . LEU A 1 365 ? -11.078 3.511 10.104 1.00 87.06 365 LEU A O 1
ATOM 2730 N N . PRO A 1 366 ? -10.350 3.118 7.995 1.00 74.56 366 PRO A N 1
ATOM 2731 C CA . PRO A 1 366 ? -10.883 4.360 7.456 1.00 74.56 366 PRO A CA 1
ATOM 2732 C C . PRO A 1 366 ? -12.406 4.444 7.640 1.00 74.56 366 PRO A C 1
ATOM 2734 O O . PRO A 1 366 ? -13.104 3.449 7.875 1.00 74.56 366 PRO A O 1
ATOM 2737 N N . ASP A 1 367 ? -12.942 5.658 7.544 1.00 69.25 367 ASP A N 1
ATOM 2738 C CA . ASP A 1 367 ? -14.387 5.868 7.534 1.00 69.25 367 ASP A CA 1
ATOM 2739 C C . ASP A 1 367 ? -14.993 5.228 6.271 1.00 69.25 367 ASP A C 1
ATOM 2741 O O . ASP A 1 367 ? -14.615 5.555 5.144 1.00 69.25 367 ASP A O 1
ATOM 2745 N N . SER A 1 368 ? -15.952 4.313 6.449 1.00 56.25 368 SER A N 1
ATOM 2746 C CA . SER A 1 368 ? -16.620 3.618 5.337 1.00 56.25 368 SER A CA 1
ATOM 2747 C C . SER A 1 368 ? -17.374 4.570 4.395 1.00 56.25 368 SER A C 1
ATOM 2749 O O . SER A 1 368 ? -17.734 4.175 3.287 1.00 56.25 368 SER A O 1
ATOM 2751 N N . THR A 1 369 ? -17.641 5.817 4.800 1.00 43.25 369 THR A N 1
ATOM 2752 C CA . THR A 1 369 ? -18.298 6.818 3.941 1.00 43.25 369 THR A CA 1
ATOM 2753 C C . THR A 1 369 ? -17.387 7.397 2.854 1.00 43.25 369 THR A C 1
ATOM 2755 O O . THR A 1 369 ? -17.902 7.882 1.844 1.00 43.25 369 THR A O 1
ATOM 2758 N N . ALA A 1 370 ? -16.062 7.277 2.991 1.00 40.41 370 ALA A N 1
ATOM 2759 C CA . ALA A 1 370 ? -15.107 7.717 1.972 1.00 40.41 370 ALA A CA 1
ATOM 2760 C C . ALA A 1 370 ? -15.107 6.824 0.710 1.00 40.41 370 ALA A C 1
ATOM 2762 O O . ALA A 1 370 ? -14.719 7.281 -0.363 1.00 40.41 370 ALA A O 1
ATOM 2763 N N . ASP A 1 371 ? -15.622 5.590 0.801 1.00 37.97 371 ASP A N 1
ATOM 2764 C CA . ASP A 1 371 ? -15.699 4.626 -0.312 1.00 37.97 371 ASP A CA 1
ATOM 2765 C C . ASP A 1 371 ? -16.921 4.839 -1.245 1.00 37.97 371 ASP A C 1
ATOM 2767 O O . ASP A 1 371 ? -17.054 4.156 -2.262 1.00 37.97 371 ASP A O 1
ATOM 2771 N N . VAL A 1 372 ? -17.836 5.777 -0.942 1.00 32.03 372 VAL A N 1
ATOM 2772 C CA . VAL A 1 372 ? -19.142 5.895 -1.641 1.00 32.03 372 VAL A CA 1
ATOM 2773 C C . VAL A 1 372 ? -19.120 6.817 -2.875 1.00 32.03 372 VAL A C 1
ATOM 2775 O O . VAL A 1 372 ? -20.078 6.829 -3.642 1.00 32.03 372 VAL A O 1
ATOM 2778 N N . ASN A 1 373 ? -18.027 7.532 -3.156 1.00 27.03 373 ASN A N 1
ATOM 2779 C CA . ASN A 1 373 ? -17.925 8.394 -4.349 1.00 27.03 373 ASN A CA 1
ATOM 2780 C C . ASN A 1 373 ? -17.243 7.722 -5.551 1.00 27.03 373 ASN A C 1
ATOM 2782 O O . ASN A 1 373 ? -16.534 8.355 -6.332 1.00 27.03 373 ASN A O 1
ATOM 2786 N N . LEU A 1 374 ? -17.488 6.426 -5.728 1.00 35.72 374 LEU A N 1
ATOM 2787 C CA . LEU A 1 374 ? -17.161 5.713 -6.955 1.00 35.72 374 LEU A CA 1
ATOM 2788 C C . LEU A 1 374 ? -18.461 5.446 -7.720 1.00 35.72 374 LEU A C 1
ATOM 2790 O O . LEU A 1 374 ? -19.356 4.807 -7.162 1.00 35.72 374 LEU A O 1
ATOM 2794 N N . PRO A 1 375 ? -18.602 5.905 -8.980 1.00 27.31 375 PRO A N 1
ATOM 2795 C CA . PRO A 1 375 ? -19.734 5.500 -9.796 1.00 27.31 375 PRO A CA 1
ATOM 2796 C C . PRO A 1 375 ? -19.745 3.972 -9.859 1.00 27.31 375 PRO A C 1
ATOM 2798 O O . PRO A 1 375 ? -18.717 3.340 -10.122 1.00 27.31 375 PRO A O 1
ATOM 2801 N N . ALA A 1 376 ? -20.903 3.382 -9.559 1.00 29.41 376 ALA A N 1
ATOM 2802 C CA . ALA A 1 376 ? -21.106 1.951 -9.698 1.00 29.41 376 ALA A CA 1
ATOM 2803 C C . ALA A 1 376 ? -20.660 1.517 -11.106 1.00 29.41 376 ALA A C 1
ATOM 2805 O O . ALA A 1 376 ? -20.912 2.257 -12.066 1.00 29.41 376 ALA A O 1
ATOM 2806 N N . PRO A 1 377 ? -20.009 0.349 -11.263 1.00 32.78 377 PRO A N 1
ATOM 2807 C CA . PRO A 1 377 ? -19.777 -0.196 -12.590 1.00 32.78 377 PRO A CA 1
ATOM 2808 C C . PRO A 1 377 ? -21.131 -0.260 -13.294 1.00 32.78 377 PRO A C 1
ATOM 2810 O O . PRO A 1 377 ? -22.089 -0.820 -12.752 1.00 32.78 377 PRO A O 1
ATOM 2813 N N . ALA A 1 378 ? -21.224 0.393 -14.454 1.00 34.81 378 ALA A N 1
ATOM 2814 C CA . ALA A 1 378 ? -22.436 0.374 -15.254 1.00 34.81 378 ALA A CA 1
ATOM 2815 C C . ALA A 1 378 ? -22.874 -1.090 -15.422 1.00 34.81 378 ALA A C 1
ATOM 2817 O O . ALA A 1 378 ? -22.019 -1.939 -15.704 1.00 34.81 378 ALA A O 1
ATOM 2818 N N . PRO A 1 379 ? -24.159 -1.419 -15.201 1.00 32.09 379 PRO A N 1
ATOM 2819 C CA . PRO A 1 379 ? -24.624 -2.781 -15.384 1.00 32.09 379 PRO A CA 1
ATOM 2820 C C . PRO A 1 379 ? -24.270 -3.220 -16.804 1.00 32.09 379 PRO A C 1
ATOM 2822 O O . PRO A 1 379 ? -24.518 -2.489 -17.765 1.00 32.09 379 PRO A O 1
ATOM 2825 N N . ALA A 1 380 ? -23.644 -4.393 -16.914 1.00 37.94 380 ALA A N 1
ATOM 2826 C CA . ALA A 1 380 ? -23.336 -5.006 -18.193 1.00 37.94 380 ALA A CA 1
ATOM 2827 C C . ALA A 1 380 ? -24.608 -5.011 -19.050 1.00 37.94 380 ALA A C 1
ATOM 2829 O O . ALA A 1 380 ? -25.651 -5.515 -18.623 1.00 37.94 380 ALA A O 1
ATOM 2830 N N . LEU A 1 381 ? -24.524 -4.403 -20.235 1.00 34.66 381 LEU A N 1
ATOM 2831 C CA . LEU A 1 381 ? -25.594 -4.452 -21.222 1.00 34.66 381 LEU A CA 1
ATOM 2832 C C . LEU A 1 381 ? -25.938 -5.928 -21.481 1.00 34.66 381 LEU A C 1
ATOM 2834 O O . LEU A 1 381 ? -25.017 -6.728 -21.672 1.00 34.66 381 LEU A O 1
ATOM 2838 N N . PRO A 1 382 ? -27.225 -6.315 -21.474 1.00 33.25 382 PRO A N 1
ATOM 2839 C CA . PRO A 1 382 ? -27.607 -7.679 -21.787 1.00 33.25 382 PRO A CA 1
ATOM 2840 C C . PRO A 1 382 ? -27.171 -7.988 -23.218 1.00 33.25 382 PRO A C 1
ATOM 2842 O O . PRO A 1 382 ? -27.577 -7.311 -24.163 1.00 33.25 382 PRO A O 1
ATOM 2845 N N . SER A 1 383 ? -26.324 -9.006 -23.362 1.00 36.62 383 SER A N 1
ATOM 2846 C CA . SER A 1 383 ? -25.963 -9.593 -24.645 1.00 36.62 383 SER A CA 1
ATOM 2847 C C . SER A 1 383 ? -27.243 -9.931 -25.408 1.00 36.62 383 SER A C 1
ATOM 2849 O O . SER A 1 383 ? -28.014 -10.796 -24.989 1.00 36.62 383 SER A O 1
ATOM 2851 N N . GLY A 1 384 ? -27.491 -9.208 -26.501 1.00 30.55 384 GLY A N 1
ATOM 2852 C CA . GLY A 1 384 ? -28.584 -9.498 -27.421 1.00 30.55 384 GLY A CA 1
ATOM 2853 C C . GLY A 1 384 ? -28.437 -10.900 -28.027 1.00 30.55 384 GLY A C 1
ATOM 2854 O O . GLY A 1 384 ? -27.319 -11.418 -28.116 1.00 30.55 384 GLY A O 1
ATOM 2855 N N . PRO A 1 385 ? -29.552 -11.543 -28.407 1.00 36.06 385 PRO A N 1
ATOM 2856 C CA . PRO A 1 385 ? -29.542 -12.924 -28.852 1.00 36.06 385 PRO A CA 1
ATOM 2857 C C . PRO A 1 385 ? -28.816 -13.078 -30.192 1.00 36.06 385 PRO A C 1
ATOM 2859 O O . PRO A 1 385 ? -29.027 -12.324 -31.136 1.00 36.06 385 PRO A O 1
ATOM 2862 N N . SER A 1 386 ? -27.975 -14.109 -30.222 1.00 35.94 386 SER A N 1
ATOM 2863 C CA . SER A 1 386 ? -27.259 -14.660 -31.368 1.00 35.94 386 SER A CA 1
ATOM 2864 C C . SER A 1 386 ? -28.197 -14.874 -32.562 1.00 35.94 386 SER A C 1
ATOM 2866 O O . SER A 1 386 ? -29.020 -15.789 -32.555 1.00 35.94 386 SER A O 1
ATOM 2868 N N . GLU A 1 387 ? -28.051 -14.044 -33.592 1.00 33.03 387 GLU A N 1
ATOM 2869 C CA . GLU A 1 387 ? -28.647 -14.239 -34.914 1.00 33.03 387 GLU A CA 1
ATOM 2870 C C . GLU A 1 387 ? -27.993 -15.471 -35.564 1.00 33.03 387 GLU A C 1
ATOM 2872 O O . GLU A 1 387 ? -26.849 -15.436 -36.019 1.00 33.03 387 GLU A O 1
ATOM 2877 N N . ALA A 1 388 ? -28.699 -16.601 -35.547 1.00 39.59 388 ALA A N 1
ATOM 2878 C CA . ALA A 1 388 ? -28.397 -17.748 -36.394 1.00 39.59 388 ALA A CA 1
ATOM 2879 C C . ALA A 1 388 ? -29.060 -17.539 -37.773 1.00 39.59 388 ALA A C 1
ATOM 2881 O O . ALA A 1 388 ? -30.189 -17.045 -37.827 1.00 39.59 388 ALA A O 1
ATOM 2882 N N . PRO A 1 389 ? -28.405 -17.903 -38.890 1.00 39.91 389 PRO A N 1
ATOM 2883 C CA . PRO A 1 389 ? -28.952 -17.680 -40.226 1.00 39.91 389 PRO A CA 1
ATOM 2884 C C . PRO A 1 389 ? -30.147 -18.609 -40.518 1.00 39.91 389 PRO A C 1
ATOM 2886 O O . PRO A 1 389 ? -30.220 -19.716 -39.974 1.00 39.91 389 PRO A O 1
ATOM 2889 N N . PRO A 1 390 ? -31.091 -18.189 -41.382 1.00 40.41 390 PRO A N 1
ATOM 2890 C CA . PRO A 1 390 ? -32.354 -18.886 -41.565 1.00 40.41 390 PRO A CA 1
ATOM 2891 C C . PRO A 1 390 ? -32.181 -20.169 -42.385 1.00 40.41 390 PRO A C 1
ATOM 2893 O O . PRO A 1 390 ? -31.704 -20.153 -43.519 1.00 40.41 390 PRO A O 1
ATOM 2896 N N . ILE A 1 391 ? -32.646 -21.282 -41.820 1.00 38.44 391 ILE A N 1
ATOM 2897 C CA . ILE A 1 391 ? -32.956 -22.503 -42.563 1.00 38.44 391 ILE A CA 1
ATOM 2898 C C . ILE A 1 391 ? -34.295 -22.261 -43.273 1.00 38.44 391 ILE A C 1
ATOM 2900 O O . ILE A 1 391 ? -35.330 -22.114 -42.623 1.00 38.44 391 ILE A O 1
ATOM 2904 N N . GLN A 1 392 ? -34.269 -22.194 -44.606 1.00 35.38 392 GLN A N 1
ATOM 2905 C CA . GLN A 1 392 ? -35.467 -22.228 -45.445 1.00 35.38 392 GLN A CA 1
ATOM 2906 C C . GLN A 1 392 ? -36.173 -23.579 -45.270 1.00 35.38 392 GLN A C 1
ATOM 2908 O O . GLN A 1 392 ? -35.670 -24.613 -45.706 1.00 35.38 392 GLN A O 1
ATOM 2913 N N . LEU A 1 393 ? -37.351 -23.554 -44.651 1.00 35.22 393 LEU A N 1
ATOM 2914 C CA . LEU A 1 393 ? -38.346 -24.618 -44.737 1.00 35.22 393 LEU A CA 1
ATOM 2915 C C . LEU A 1 393 ? -39.432 -24.156 -45.708 1.00 35.22 393 LEU A C 1
ATOM 2917 O O . LEU A 1 393 ? -40.310 -23.367 -45.367 1.00 35.22 393 LEU A O 1
ATOM 2921 N N . ASP A 1 394 ? -39.304 -24.634 -46.940 1.00 38.97 394 ASP A N 1
ATOM 2922 C CA . ASP A 1 394 ? -40.365 -24.687 -47.936 1.00 38.97 394 ASP A CA 1
ATOM 2923 C C . ASP A 1 394 ? -41.397 -25.724 -47.477 1.00 38.97 394 ASP A C 1
ATOM 2925 O O . ASP A 1 394 ? -41.035 -26.884 -47.288 1.00 38.97 394 ASP A O 1
ATOM 2929 N N . LEU A 1 395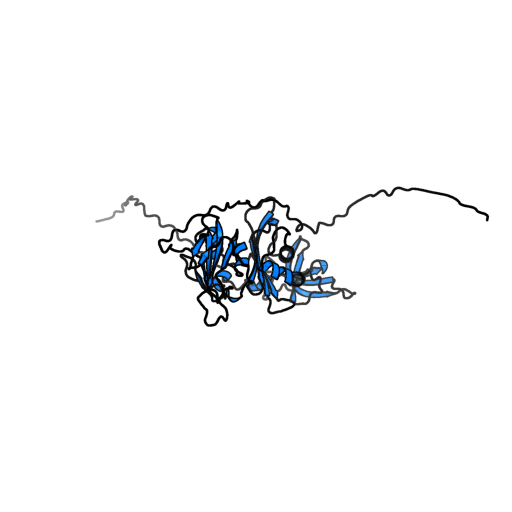 ? -42.640 -25.300 -47.225 1.00 38.16 395 LEU A N 1
ATOM 2930 C CA . LEU A 1 395 ? -43.804 -26.171 -47.030 1.00 38.16 395 LEU A CA 1
ATOM 2931 C C . LEU A 1 395 ? -45.108 -25.353 -47.116 1.00 38.16 395 LEU A C 1
ATOM 2933 O O . LEU A 1 395 ? -45.581 -24.777 -46.141 1.00 38.16 395 LEU A O 1
ATOM 2937 N N . GLY A 1 396 ? -45.718 -25.387 -48.302 1.00 31.47 396 GLY A N 1
ATOM 2938 C CA . GLY A 1 396 ? -47.158 -25.622 -48.447 1.00 31.47 396 GLY A CA 1
ATOM 2939 C C . GLY A 1 396 ? -48.096 -24.417 -48.368 1.00 31.47 396 GLY A C 1
ATOM 2940 O O . GLY A 1 396 ? -48.680 -24.131 -47.326 1.00 31.47 396 GLY A O 1
ATOM 2941 N N . ALA A 1 397 ? -48.383 -23.819 -49.526 1.00 38.47 397 ALA A N 1
ATOM 2942 C CA . ALA A 1 397 ? -49.615 -23.066 -49.737 1.00 38.47 397 ALA A CA 1
ATOM 2943 C C . ALA A 1 397 ? -50.813 -24.037 -49.778 1.00 38.47 397 ALA A C 1
ATOM 2945 O O . ALA A 1 397 ? -50.973 -24.811 -50.722 1.00 38.47 397 ALA A O 1
ATOM 2946 N N . GLY A 1 398 ? -51.645 -24.003 -48.736 1.00 34.59 398 GLY A N 1
ATOM 2947 C CA . GLY A 1 398 ? -52.977 -24.607 -48.737 1.00 34.59 398 GLY A CA 1
ATOM 2948 C C . GLY A 1 398 ? -53.994 -23.712 -49.467 1.00 34.59 398 GLY A C 1
ATOM 2949 O O . GLY A 1 398 ? -53.864 -22.488 -49.420 1.00 34.59 398 GLY A O 1
ATOM 2950 N N . PRO A 1 399 ? -54.998 -24.290 -50.149 1.00 50.12 399 PRO A N 1
ATOM 2951 C CA . PRO A 1 399 ? -55.889 -23.562 -51.043 1.00 50.12 399 PRO A CA 1
ATOM 2952 C C . PRO A 1 399 ? -57.085 -22.948 -50.304 1.00 50.12 399 PRO A C 1
ATOM 2954 O O . PRO A 1 399 ? -57.657 -23.557 -49.402 1.00 50.12 399 PRO A O 1
ATOM 2957 N N . ALA A 1 400 ? -57.536 -21.788 -50.776 1.00 40.97 400 ALA A N 1
ATOM 2958 C CA . ALA A 1 400 ? -58.894 -21.301 -50.568 1.00 40.97 400 ALA A CA 1
ATOM 2959 C C . ALA A 1 400 ? -59.431 -20.824 -51.922 1.00 40.97 400 ALA A C 1
ATOM 2961 O O . ALA A 1 400 ? -58.932 -19.860 -52.498 1.00 40.97 400 ALA A O 1
ATOM 2962 N N . GLY A 1 401 ? -60.399 -21.561 -52.464 1.00 40.09 401 GLY A N 1
ATOM 2963 C CA . GLY A 1 401 ? -61.118 -21.168 -53.670 1.00 40.09 401 GLY A CA 1
ATOM 2964 C C . GLY A 1 401 ? -62.234 -20.169 -53.376 1.00 40.09 401 GLY A C 1
ATOM 2965 O O . GLY A 1 401 ? -62.730 -20.118 -52.254 1.00 40.09 401 GLY A O 1
ATOM 2966 N N . ALA A 1 402 ? -62.658 -19.436 -54.410 1.00 38.25 402 ALA A N 1
ATOM 2967 C CA . ALA A 1 402 ? -64.066 -19.261 -54.782 1.00 38.25 402 ALA A CA 1
ATOM 2968 C C . ALA A 1 402 ? -64.208 -18.359 -56.026 1.00 38.25 402 ALA A C 1
ATOM 2970 O O . ALA A 1 402 ? -63.744 -17.226 -56.018 1.00 38.25 402 ALA A O 1
ATOM 2971 N N . GLY A 1 403 ? -64.950 -18.857 -57.022 1.00 38.94 403 GLY A N 1
ATOM 2972 C CA . GLY A 1 403 ? -65.994 -18.092 -57.717 1.00 38.94 403 GLY A CA 1
ATOM 2973 C C . GLY A 1 403 ? -65.588 -17.194 -58.889 1.00 38.94 403 GLY A C 1
ATOM 2974 O O . GLY A 1 403 ? -65.092 -16.090 -58.683 1.00 38.94 403 GLY A O 1
ATOM 2975 N N . GLY A 1 404 ? -65.937 -17.636 -60.101 1.00 32.84 404 GLY A N 1
ATOM 2976 C CA . GLY A 1 404 ? -65.921 -16.858 -61.342 1.00 32.84 404 GLY A CA 1
ATOM 2977 C C . GLY A 1 404 ? -66.062 -17.751 -62.557 1.00 32.84 404 GLY A C 1
ATOM 2978 O O . GLY A 1 404 ? -64.999 -18.141 -63.080 1.00 32.84 404 GLY A O 1
#